Protein AF-A0A7C7P9Z9-F1 (afdb_monomer)

Radius of gyration: 26.17 Å; Cα contacts (8 Å, |Δi|>4): 1141; chains: 1; bounding box: 65×53×72 Å

Sequence (539 aa):
MLKKYDQFSINEQTIKSTLRRKPNDFEREVLKHVYYSRYLNNPIPGINNIINHGGNYLRIDESTQLAVGMESKGSIISTSAVKACTALGIKPRLKYKSKQSKISFGIAQNTTHQNPIITGHEELFFLQDNKVLVSACADIMALESIIVKHINPASLGYGLNSISNNKYGMDIHLSSAAQISILSDKNTHGVLIVADQHLSGKIKGICKKHKQSCLHLGSLKKIQFMSISVRKKTKANLPLSTLNITEPPKISIVPAVPKSGKKDKLKSFKELKNYSSHVLKLCKIVKKQKWDVYKPQKDAVGSFSLIPGENDFAVSTPDNIHLLNKEIKTSNRIVISNAARQLVCKGYKPIGAALILHGGNMQKNDNQWYMREIFMGVVEAAQLMGLELFRPIVTCDNKNHPGLELCVVGKKINESIAINESFVSENDFITMLGSHRGELNSSIYQQKIQKQENNKIPAVDLRMETRLQETVLQGIQTGLIKSAVNVSNGGLTMSLIKSLQNVEKGIGARIHLSRKLRQDEMLFGETQGLVIVSIGERD

Solvent-accessible surface area (backbone atoms only — not comparable to full-atom values): 28790 Å² total; per-residue (Å²): 96,85,90,49,73,90,78,64,84,76,69,59,69,61,52,27,62,75,66,75,43,82,74,52,76,63,38,48,52,52,51,49,28,34,48,50,9,37,43,62,75,47,82,52,88,71,50,73,84,68,45,80,78,28,41,45,54,45,78,76,57,76,35,35,33,42,20,46,10,49,23,48,70,56,31,75,51,63,57,49,27,55,47,35,16,24,54,68,30,42,68,57,47,27,30,41,38,63,99,59,34,32,40,23,35,24,78,42,71,74,46,65,58,75,74,53,74,84,79,29,62,28,32,32,35,41,31,57,66,60,94,45,42,34,62,38,26,35,64,52,66,72,44,72,46,50,48,73,41,71,27,43,34,18,22,40,27,33,50,52,53,62,70,26,64,88,57,30,14,32,45,36,56,37,86,43,77,77,58,59,51,51,24,36,27,69,84,40,31,30,37,39,36,39,30,46,61,86,46,50,65,56,52,53,49,46,25,59,76,52,73,44,60,72,42,73,42,36,30,38,24,62,58,52,33,40,33,35,24,40,73,88,40,77,66,31,79,40,51,47,68,67,79,59,68,70,69,70,82,82,70,81,65,50,80,59,76,75,79,77,66,82,81,70,78,77,79,86,75,81,85,70,97,71,59,66,71,56,52,57,53,47,51,55,54,60,71,66,59,82,52,86,30,56,40,69,53,90,57,46,58,66,53,33,29,50,30,67,98,42,75,53,29,34,38,20,31,47,77,53,64,85,39,48,86,41,50,40,34,64,27,27,27,48,38,53,51,46,12,36,42,53,31,22,39,59,49,16,48,55,52,29,36,45,44,39,40,35,27,12,53,58,73,42,50,49,40,49,31,52,50,48,34,36,51,49,16,35,47,60,41,29,58,68,57,62,33,44,49,35,64,62,46,51,24,43,65,41,92,90,40,69,50,80,48,59,38,28,35,19,39,44,81,53,89,88,63,84,62,33,54,23,56,83,62,87,79,45,44,77,47,69,53,63,66,87,70,31,31,41,48,53,16,56,46,34,44,71,72,70,66,43,91,58,60,55,64,54,70,75,57,62,67,60,33,37,53,49,41,52,51,51,34,51,30,42,75,71,59,47,36,52,16,27,33,51,35,40,67,42,2,47,49,44,30,53,49,54,25,55,69,74,35,62,92,88,70,80,83,89,85,85,87,88,68,104,58,57,69,63,26,59,36,29,12,32,26,48,52,34,31,41,34,30,26,52,82,92,102

Structure (mmCIF, N/CA/C/O backbone):
data_AF-A0A7C7P9Z9-F1
#
_entry.id   AF-A0A7C7P9Z9-F1
#
loop_
_atom_site.group_PDB
_atom_site.id
_atom_site.type_symbol
_atom_site.label_atom_id
_atom_site.label_alt_id
_atom_site.label_comp_id
_atom_site.label_asym_id
_atom_site.label_entity_id
_atom_site.label_seq_id
_atom_site.pdbx_PDB_ins_code
_atom_site.Cartn_x
_atom_site.Cartn_y
_atom_site.Cartn_z
_atom_site.occupancy
_atom_site.B_iso_or_equiv
_atom_site.auth_seq_id
_atom_site.auth_comp_id
_atom_site.auth_asym_id
_atom_site.auth_atom_id
_atom_site.pdbx_PDB_model_num
ATOM 1 N N . MET A 1 1 ? -0.660 18.573 16.227 1.00 63.88 1 MET A N 1
ATOM 2 C CA . MET A 1 1 ? -1.598 17.454 16.433 1.00 63.88 1 MET A CA 1
ATOM 3 C C . MET A 1 1 ? -1.711 17.106 17.907 1.00 63.88 1 MET A C 1
ATOM 5 O O . MET A 1 1 ? -0.687 17.004 18.573 1.00 63.88 1 MET A O 1
ATOM 9 N N . LEU A 1 2 ? -2.936 16.935 18.405 1.00 64.50 2 LEU A N 1
ATOM 10 C CA . LEU A 1 2 ? -3.205 16.540 19.790 1.00 64.50 2 LEU A CA 1
ATOM 11 C C . LEU A 1 2 ? -2.931 15.037 19.979 1.00 64.50 2 LEU A C 1
ATOM 13 O O . LEU A 1 2 ? -3.518 14.215 19.284 1.00 64.50 2 LEU A O 1
ATOM 17 N N . LYS A 1 3 ? -2.040 14.670 20.912 1.00 67.50 3 LYS A N 1
ATOM 18 C CA . LYS A 1 3 ? -1.709 13.260 21.247 1.00 67.50 3 LYS A CA 1
ATOM 19 C C . LYS A 1 3 ? -2.283 12.798 22.588 1.00 67.50 3 LYS A C 1
ATOM 21 O O . LYS A 1 3 ? -2.083 11.644 22.985 1.00 67.50 3 LYS A O 1
ATOM 26 N N . LYS A 1 4 ? -2.952 13.703 23.304 1.00 75.06 4 LYS A N 1
ATOM 27 C CA . LYS A 1 4 ? -3.517 13.471 24.633 1.00 75.06 4 LYS A CA 1
ATOM 28 C C . LYS A 1 4 ? -4.992 13.853 24.638 1.00 75.06 4 LYS A C 1
ATOM 30 O O . LYS A 1 4 ? -5.354 14.873 24.056 1.00 75.06 4 LYS A O 1
ATOM 35 N N . TYR A 1 5 ? -5.796 13.027 25.299 1.00 80.06 5 TYR A N 1
ATOM 36 C CA . TYR A 1 5 ? -7.236 13.218 25.451 1.00 80.06 5 TYR A CA 1
ATOM 37 C C . TYR A 1 5 ? -7.565 14.551 26.137 1.00 80.06 5 TYR A C 1
ATOM 39 O O . TYR A 1 5 ? -8.436 15.284 25.681 1.00 80.06 5 TYR A O 1
ATOM 47 N N . ASP A 1 6 ? -6.795 14.922 27.161 1.00 81.50 6 ASP A N 1
ATOM 48 C CA . ASP A 1 6 ? -7.057 16.117 27.981 1.00 81.50 6 ASP A CA 1
ATOM 49 C C . ASP A 1 6 ? -6.882 17.437 27.226 1.00 81.50 6 ASP A C 1
ATOM 51 O O . ASP A 1 6 ? -7.407 18.465 27.633 1.00 81.50 6 ASP A O 1
ATOM 55 N N . GLN A 1 7 ? -6.163 17.411 26.103 1.00 78.44 7 GLN A N 1
ATOM 56 C CA . GLN A 1 7 ? -5.968 18.583 25.252 1.00 78.44 7 GLN A CA 1
ATOM 57 C C . GLN A 1 7 ? -7.085 18.744 24.207 1.00 78.44 7 GLN A C 1
ATOM 59 O O . GLN A 1 7 ? -7.080 19.717 23.457 1.00 78.44 7 GLN A O 1
ATOM 64 N N . PHE A 1 8 ? -7.995 17.771 24.095 1.00 79.25 8 PHE A N 1
ATOM 65 C CA . PHE A 1 8 ? -9.058 17.755 23.097 1.00 79.25 8 PHE A CA 1
ATOM 66 C C . PHE A 1 8 ? -10.330 18.406 23.646 1.00 79.25 8 PHE A C 1
ATOM 68 O O . PHE A 1 8 ? -10.830 18.022 24.702 1.00 79.25 8 PHE A O 1
ATOM 75 N N . SER A 1 9 ? -10.875 19.370 22.908 1.00 80.19 9 SER A N 1
ATOM 76 C CA . SER A 1 9 ? -12.141 20.036 23.215 1.00 80.19 9 SER A CA 1
ATOM 77 C C . SER A 1 9 ? -13.124 19.889 22.054 1.00 80.19 9 SER A C 1
ATOM 79 O O . SER A 1 9 ? -12.735 19.671 20.904 1.00 80.19 9 SER A O 1
ATOM 81 N N . ILE A 1 10 ? -14.417 19.972 22.364 1.00 78.56 10 ILE A N 1
ATOM 82 C CA . ILE A 1 10 ? -15.510 19.808 21.401 1.00 78.56 10 ILE A CA 1
ATOM 83 C C . ILE A 1 10 ? -16.259 21.130 21.214 1.00 78.56 10 ILE A C 1
ATOM 85 O O . ILE A 1 10 ? -16.323 21.952 22.127 1.00 78.56 10 ILE A O 1
ATOM 89 N N . ASN A 1 11 ? -16.829 21.351 20.025 1.00 80.06 11 ASN A N 1
ATOM 90 C CA . ASN A 1 11 ? -17.640 22.538 19.757 1.00 80.06 11 ASN A CA 1
ATOM 91 C C . ASN A 1 11 ? -19.028 22.388 20.401 1.00 80.06 11 ASN A C 1
ATOM 93 O O . ASN A 1 11 ? -19.962 21.834 19.817 1.00 80.06 11 ASN A O 1
ATOM 97 N N . GLU A 1 12 ? -19.148 22.910 21.617 1.00 80.25 12 GLU A N 1
ATOM 98 C CA . GLU A 1 12 ? -20.365 22.871 22.430 1.00 80.25 12 GLU A CA 1
ATOM 99 C C . GLU A 1 12 ? -21.576 23.530 21.759 1.00 80.25 12 GLU A C 1
ATOM 101 O O . GLU A 1 12 ? -22.699 23.043 21.890 1.00 80.25 12 GLU A O 1
ATOM 106 N N . GLN A 1 13 ? -21.370 24.610 20.998 1.00 83.12 13 GLN A N 1
ATOM 107 C CA . GLN A 1 13 ? -22.462 25.293 20.299 1.00 83.12 13 GLN A CA 1
ATOM 108 C C . GLN A 1 13 ? -23.084 24.392 19.227 1.00 83.12 13 GLN A C 1
ATOM 110 O O . GLN A 1 13 ? -24.307 24.310 19.130 1.00 83.12 13 GLN A O 1
ATOM 115 N N . THR A 1 14 ? -22.250 23.667 18.476 1.00 82.69 14 THR A N 1
ATOM 116 C CA . THR A 1 14 ? -22.719 22.775 17.402 1.00 82.69 14 THR A CA 1
ATOM 117 C C . THR A 1 14 ? -23.374 21.509 17.961 1.00 82.69 14 THR A C 1
ATOM 119 O O . THR A 1 14 ? -24.355 21.000 17.420 1.00 82.69 14 THR A O 1
ATOM 122 N N . ILE A 1 15 ? -22.878 21.008 19.095 1.00 85.12 15 ILE A N 1
ATOM 123 C CA . ILE A 1 15 ? -23.518 19.894 19.807 1.00 85.12 15 ILE A CA 1
ATOM 124 C C . ILE A 1 15 ? -24.891 20.316 20.330 1.00 85.12 15 ILE A C 1
ATOM 126 O O . ILE A 1 15 ? -25.871 19.603 20.118 1.00 85.12 15 ILE A O 1
ATOM 130 N N . LYS A 1 16 ? -24.987 21.495 20.957 1.00 87.50 16 LYS A N 1
ATOM 131 C CA . LYS A 1 16 ? -26.253 22.031 21.469 1.00 87.50 16 LYS A CA 1
ATOM 132 C C . LYS A 1 16 ? -27.269 22.265 20.350 1.00 87.50 16 LYS A C 1
ATOM 134 O O . LYS A 1 16 ? -28.442 21.949 20.543 1.00 87.50 16 LYS A O 1
ATOM 139 N N . SER A 1 17 ? -26.846 22.794 19.199 1.00 86.31 17 SER A N 1
ATOM 140 C CA . SER A 1 17 ? -27.745 23.002 18.057 1.00 86.31 17 SER A CA 1
ATOM 141 C C . SER A 1 17 ? -28.267 21.676 17.497 1.00 86.31 17 SER A C 1
ATOM 143 O O . SER A 1 17 ? -29.464 21.556 17.246 1.00 86.31 17 SER A O 1
ATOM 145 N N . THR A 1 18 ? -27.409 20.656 17.396 1.00 86.31 18 THR A N 1
ATOM 146 C CA . THR A 1 18 ? -27.793 19.327 16.891 1.00 86.31 18 THR A CA 1
ATOM 147 C C . THR A 1 18 ? -28.711 18.583 17.863 1.00 86.31 18 THR A C 1
ATOM 149 O O . THR A 1 18 ? -29.700 17.988 17.446 1.00 86.31 18 THR A O 1
ATOM 152 N N . LEU A 1 19 ? -28.421 18.635 19.168 1.00 89.25 19 LEU A N 1
ATOM 153 C CA . LEU A 1 19 ? -29.241 17.996 20.204 1.00 89.25 19 LEU A CA 1
ATOM 154 C C . LEU A 1 19 ? -30.533 18.760 20.519 1.00 89.25 19 LEU A C 1
ATOM 156 O O . LEU A 1 19 ? -31.424 18.196 21.149 1.00 89.25 19 LEU A O 1
ATOM 160 N N . ARG A 1 20 ? -30.616 20.050 20.161 1.00 91.00 20 ARG A N 1
ATOM 161 C CA . ARG A 1 20 ? -31.657 21.000 20.605 1.00 91.00 20 ARG A CA 1
ATOM 162 C C . ARG A 1 20 ? -31.782 21.133 22.132 1.00 91.00 20 ARG A C 1
ATOM 164 O O . ARG A 1 20 ? -32.760 21.667 22.641 1.00 91.00 20 ARG A O 1
ATOM 171 N N . ARG A 1 21 ? -30.771 20.680 22.877 1.00 93.19 21 ARG A N 1
ATOM 172 C CA . ARG A 1 21 ? -30.651 20.783 24.337 1.00 93.19 21 ARG A CA 1
ATOM 173 C C . ARG A 1 21 ? -29.182 20.781 24.742 1.00 93.19 21 ARG A C 1
ATOM 175 O O . ARG A 1 21 ? -28.306 20.464 23.939 1.00 93.19 21 ARG A O 1
ATOM 182 N N . LYS A 1 22 ? -28.900 21.110 26.003 1.00 90.19 22 LYS A N 1
ATOM 183 C CA . LYS A 1 22 ? -27.555 20.911 26.557 1.00 90.19 22 LYS A CA 1
ATOM 184 C C . LYS A 1 22 ? -27.317 19.402 26.774 1.00 90.19 22 LYS A C 1
ATOM 186 O O . LYS A 1 22 ? -28.207 18.742 27.321 1.00 90.19 22 LYS A O 1
ATOM 191 N N . PRO A 1 23 ? -26.162 18.849 26.357 1.00 92.06 23 PRO A N 1
ATOM 192 C CA . PRO A 1 23 ? -25.775 17.498 26.748 1.00 92.06 23 PRO A CA 1
ATOM 193 C C . PRO A 1 23 ? -25.497 17.455 28.255 1.00 92.06 23 PRO A C 1
ATOM 195 O O . PRO A 1 23 ? -24.985 18.432 28.822 1.00 92.06 23 PRO A O 1
ATOM 198 N N . ASN A 1 24 ? -25.842 16.334 28.887 1.00 93.81 24 ASN A N 1
ATOM 199 C CA . ASN A 1 24 ? -25.468 16.068 30.276 1.00 93.81 24 ASN A CA 1
ATOM 200 C C . ASN A 1 24 ? -23.965 15.734 30.384 1.00 93.81 24 ASN A C 1
ATOM 202 O O . ASN A 1 24 ? -23.303 15.509 29.370 1.00 93.81 24 ASN A O 1
ATOM 206 N N . ASP A 1 25 ? -23.418 15.701 31.598 1.00 93.81 25 ASP A N 1
ATOM 207 C CA . ASP A 1 25 ? -21.971 15.519 31.801 1.00 93.81 25 ASP A CA 1
ATOM 208 C C . ASP A 1 25 ? -21.451 14.195 31.230 1.00 93.81 25 ASP A C 1
ATOM 210 O O . ASP A 1 25 ? -20.382 14.146 30.626 1.00 93.81 25 ASP A O 1
ATOM 214 N N . PHE A 1 26 ? -22.238 13.122 31.340 1.00 95.19 26 PHE A N 1
ATOM 215 C CA . PHE A 1 26 ? -21.858 11.829 30.784 1.00 95.19 26 PHE A CA 1
ATOM 216 C C . PHE A 1 26 ? -21.898 11.834 29.250 1.00 95.19 26 PHE A C 1
ATOM 218 O O . PHE A 1 26 ? -20.978 11.338 28.612 1.00 95.19 26 PHE A O 1
ATOM 225 N N . GLU A 1 27 ? -22.915 12.444 28.639 1.00 94.56 27 GLU A N 1
ATOM 226 C CA . GLU A 1 27 ? -23.000 12.624 27.184 1.00 94.56 27 GLU A CA 1
ATOM 227 C C . GLU A 1 27 ? -21.825 13.438 26.630 1.00 94.56 27 GLU A C 1
ATOM 229 O O . GLU A 1 27 ? -21.319 13.115 25.555 1.00 94.56 27 GLU A O 1
ATOM 234 N N . ARG A 1 28 ? -21.354 14.456 27.364 1.00 91.69 28 ARG A N 1
ATOM 235 C CA . ARG A 1 28 ? -20.146 15.217 26.997 1.00 91.69 28 ARG A CA 1
ATOM 236 C C . ARG A 1 28 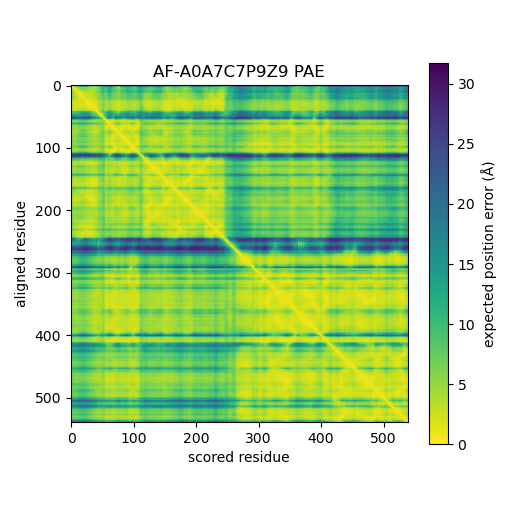? -18.915 14.320 26.954 1.00 91.69 28 ARG A C 1
ATOM 238 O O . ARG A 1 28 ? -18.184 14.359 25.967 1.00 91.69 28 ARG A O 1
ATOM 245 N N . GLU A 1 29 ? -18.714 13.487 27.973 1.00 92.88 29 GLU A N 1
ATOM 246 C CA . GLU A 1 29 ? -17.591 12.543 28.006 1.00 92.88 29 GLU A CA 1
ATOM 247 C C . GLU A 1 29 ? -17.676 11.504 26.880 1.00 92.88 29 GLU A C 1
ATOM 249 O O . GLU A 1 29 ? -16.679 11.240 26.208 1.00 92.88 29 GLU A O 1
ATOM 254 N N . VAL A 1 30 ? -18.870 10.974 26.588 1.00 93.69 30 VAL A N 1
ATOM 255 C CA . VAL A 1 30 ? -19.088 10.067 25.446 1.00 93.69 30 VAL A CA 1
ATOM 256 C C . VAL A 1 30 ? -18.666 10.733 24.135 1.00 93.69 30 VAL A C 1
ATOM 258 O O . VAL A 1 30 ? -17.855 10.180 23.389 1.00 93.69 30 VAL A O 1
ATOM 261 N N . LEU A 1 31 ? -19.180 11.937 23.861 1.00 91.38 31 LEU A N 1
ATOM 262 C CA . LEU A 1 31 ? -18.872 12.681 22.638 1.00 91.38 31 LEU A CA 1
ATOM 263 C C . LEU A 1 31 ? -17.378 13.001 22.534 1.00 91.38 31 LEU A C 1
ATOM 265 O O . LEU A 1 31 ? -16.784 12.828 21.468 1.00 91.38 31 LEU A O 1
ATOM 269 N N . LYS A 1 32 ? -16.746 13.408 23.638 1.00 90.69 32 LYS A N 1
ATOM 270 C CA . LYS A 1 32 ? -15.314 13.713 23.686 1.00 90.69 32 LYS A CA 1
ATOM 271 C C . LYS A 1 32 ? -14.463 12.476 23.378 1.00 90.69 32 LYS A C 1
ATOM 273 O O . LYS A 1 32 ? -13.560 12.573 22.545 1.00 90.69 32 LYS A O 1
ATOM 278 N N . HIS A 1 33 ? -14.774 11.308 23.947 1.00 92.94 33 HIS A N 1
ATOM 279 C CA . HIS A 1 33 ? -14.081 10.050 23.635 1.00 92.94 33 HIS A CA 1
ATOM 280 C C . HIS A 1 33 ? -14.264 9.610 22.176 1.00 92.94 33 HIS A C 1
ATOM 282 O O . HIS A 1 33 ? -13.280 9.271 21.509 1.00 92.94 33 HIS A O 1
ATOM 288 N N . VAL A 1 34 ? -15.491 9.658 21.647 1.00 89.75 34 VAL A N 1
ATOM 289 C CA . VAL A 1 34 ? -15.769 9.306 20.242 1.00 89.75 34 VAL A CA 1
ATOM 290 C C . VAL A 1 34 ? -15.016 10.237 19.291 1.00 89.75 34 VAL A C 1
ATOM 292 O O . VAL A 1 34 ? -14.344 9.776 18.364 1.00 89.75 34 VAL A O 1
ATOM 295 N N . TYR A 1 35 ? -15.064 11.547 19.531 1.00 86.12 35 TYR A N 1
ATOM 296 C CA . TYR A 1 35 ? -14.401 12.526 18.674 1.00 86.12 35 TYR A CA 1
ATOM 297 C C . TYR A 1 35 ? -12.886 12.456 18.764 1.00 86.12 35 TYR A C 1
ATOM 299 O O . TYR A 1 35 ? -12.222 12.554 17.735 1.00 86.12 35 TYR A O 1
ATOM 307 N N . TYR A 1 36 ? -12.329 12.255 19.957 1.00 87.50 36 TYR A N 1
ATOM 308 C CA . TYR A 1 36 ? -10.892 12.087 20.119 1.00 87.50 36 TYR A CA 1
ATOM 309 C C . TYR A 1 36 ? -10.397 10.839 19.375 1.00 87.50 36 TYR A C 1
ATOM 311 O O . TYR A 1 36 ? -9.428 10.913 18.614 1.00 87.50 36 TYR A O 1
ATOM 319 N N . SER A 1 37 ? -11.119 9.719 19.504 1.00 89.12 37 SER A N 1
ATOM 320 C CA . SER A 1 37 ? -10.852 8.493 18.747 1.00 89.12 37 SER A CA 1
ATOM 321 C C . SER A 1 37 ? -10.881 8.742 17.233 1.00 89.12 37 SER A C 1
ATOM 323 O O . SER A 1 37 ? -9.961 8.349 16.511 1.00 89.12 37 SER A O 1
ATOM 325 N N . ARG A 1 38 ? -11.893 9.468 16.739 1.00 83.44 38 ARG A N 1
ATOM 326 C CA . ARG A 1 38 ? -12.021 9.840 15.321 1.00 83.44 38 ARG A CA 1
ATOM 327 C C . ARG A 1 38 ? -10.913 10.788 14.855 1.00 83.44 38 ARG A C 1
ATOM 329 O O . ARG A 1 38 ? -10.391 10.593 13.762 1.00 83.44 38 ARG A O 1
ATOM 336 N N . TYR A 1 39 ? -10.533 11.773 15.667 1.00 80.94 39 TYR A N 1
ATOM 337 C CA . TYR A 1 39 ? -9.478 12.744 15.366 1.00 80.94 39 TYR A CA 1
ATOM 338 C C . TYR A 1 39 ? -8.120 12.064 15.178 1.00 80.94 39 TYR A C 1
ATOM 340 O O . TYR A 1 39 ? -7.451 12.295 14.173 1.00 80.94 39 TYR A O 1
ATOM 348 N N . LEU A 1 40 ? -7.735 11.167 16.094 1.00 81.88 40 LEU A N 1
ATOM 349 C CA . LEU A 1 40 ? -6.495 10.395 15.959 1.00 81.88 40 LEU A CA 1
ATOM 350 C C . LEU A 1 40 ? -6.491 9.542 14.683 1.00 81.88 40 LEU A C 1
ATOM 352 O O . LEU A 1 40 ? -5.454 9.377 14.042 1.00 81.88 40 LEU A O 1
ATOM 356 N N . ASN A 1 41 ? -7.661 9.018 14.307 1.00 80.69 41 ASN A N 1
ATOM 357 C CA . ASN A 1 41 ? -7.866 8.207 13.110 1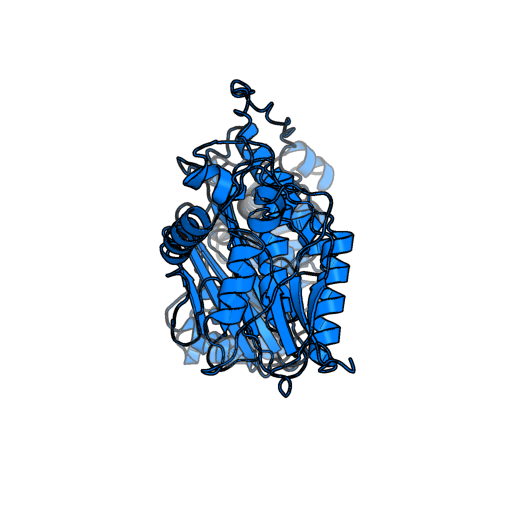.00 80.69 41 ASN A CA 1
ATOM 358 C C . ASN A 1 41 ? -8.084 9.035 11.831 1.00 80.69 41 ASN A C 1
ATOM 360 O O . ASN A 1 41 ? -8.257 8.431 10.770 1.00 80.69 41 ASN A O 1
ATOM 364 N N . ASN A 1 42 ? -8.086 10.370 11.914 1.00 74.50 42 ASN A N 1
ATOM 365 C CA . ASN A 1 42 ? -8.214 11.293 10.785 1.00 74.50 42 ASN A CA 1
ATOM 366 C C . ASN A 1 42 ? -7.247 12.483 10.920 1.00 74.50 42 ASN A C 1
ATOM 368 O O . ASN A 1 42 ? -7.670 13.630 11.100 1.00 74.50 42 ASN A O 1
ATOM 372 N N . PRO A 1 43 ? -5.934 12.227 10.873 1.00 64.12 43 PRO A N 1
ATOM 373 C CA . PRO A 1 43 ? -4.954 13.232 11.243 1.00 64.12 43 PRO A CA 1
ATOM 374 C C . PRO A 1 43 ? -4.800 14.387 10.243 1.00 64.12 43 PRO A C 1
ATOM 376 O O . PRO A 1 43 ? -4.226 15.421 10.584 1.00 64.12 43 PRO A O 1
ATOM 379 N N . ILE A 1 44 ? -5.298 14.231 9.016 1.00 65.31 44 ILE A N 1
ATOM 380 C CA . ILE A 1 44 ? -5.228 15.250 7.969 1.00 65.31 44 ILE A CA 1
ATOM 381 C C . ILE A 1 44 ? -6.658 15.484 7.459 1.00 65.31 44 ILE A C 1
ATOM 383 O O . ILE A 1 44 ? -7.245 14.578 6.861 1.00 65.31 44 ILE A O 1
ATOM 387 N N . PRO A 1 45 ? -7.243 16.671 7.697 1.00 57.44 45 PRO A N 1
ATOM 388 C CA . PRO A 1 45 ? -8.596 16.991 7.252 1.00 57.44 45 PRO A CA 1
ATOM 389 C C . PRO A 1 45 ? -8.782 16.765 5.744 1.00 57.44 45 PRO A C 1
ATOM 391 O O . PRO A 1 45 ? -7.916 17.111 4.943 1.00 57.44 45 PRO A O 1
ATOM 394 N N . GLY A 1 46 ? -9.917 16.180 5.356 1.00 59.72 46 GLY A N 1
ATOM 395 C CA . GLY A 1 46 ? -10.257 15.896 3.956 1.00 59.72 46 GLY A CA 1
ATOM 396 C C . GLY A 1 46 ? -9.728 14.567 3.403 1.00 59.72 46 GLY A C 1
ATOM 397 O O . GLY A 1 46 ? -10.280 14.091 2.418 1.00 59.72 46 GLY A O 1
ATOM 398 N N . ILE A 1 47 ? -8.751 13.912 4.049 1.00 64.00 47 ILE A N 1
ATOM 399 C CA . ILE A 1 47 ? -8.243 12.599 3.602 1.00 64.00 47 ILE A CA 1
ATOM 400 C C . ILE A 1 47 ? -9.338 11.524 3.632 1.00 64.00 47 ILE A C 1
ATOM 402 O O . ILE A 1 47 ? -9.497 10.767 2.677 1.00 64.00 47 ILE A O 1
ATOM 406 N N . ASN A 1 48 ? -10.134 11.472 4.701 1.00 59.56 48 ASN A N 1
ATOM 407 C CA . ASN A 1 48 ? -11.157 10.434 4.858 1.00 59.56 48 ASN A CA 1
ATOM 408 C C . ASN A 1 48 ? -12.322 10.528 3.860 1.00 59.56 48 ASN A C 1
ATOM 410 O O . ASN A 1 48 ? -13.000 9.528 3.671 1.00 59.56 48 ASN A O 1
ATOM 414 N N . ASN A 1 49 ? -12.553 11.682 3.223 1.00 57.53 49 ASN A N 1
ATOM 415 C CA . ASN A 1 49 ? -13.585 11.810 2.181 1.00 57.53 49 ASN A CA 1
ATOM 416 C C . ASN A 1 49 ? -13.124 11.217 0.839 1.00 57.53 49 ASN A C 1
ATOM 418 O O . ASN A 1 49 ? -13.903 11.139 -0.102 1.00 57.53 49 ASN A O 1
ATOM 422 N N . ILE A 1 50 ? -11.840 10.873 0.743 1.00 56.41 50 ILE A N 1
ATOM 423 C CA . ILE A 1 50 ? -11.147 10.523 -0.496 1.00 56.41 50 ILE A CA 1
ATOM 424 C C . ILE A 1 50 ? -10.680 9.062 -0.458 1.00 56.41 50 ILE A C 1
ATOM 426 O O . ILE A 1 50 ? -10.594 8.405 -1.493 1.00 56.41 50 ILE A O 1
ATOM 430 N N . ILE A 1 51 ? -10.419 8.526 0.738 1.00 59.44 51 ILE A N 1
ATOM 431 C CA . ILE A 1 51 ? -10.204 7.094 0.944 1.00 59.44 51 ILE A CA 1
ATOM 432 C C . ILE A 1 51 ? -11.575 6.424 0.996 1.00 59.44 51 ILE A C 1
ATOM 434 O O . ILE A 1 51 ? -12.307 6.607 1.968 1.00 59.44 51 ILE A O 1
ATOM 438 N N . ASN A 1 52 ? -11.898 5.623 -0.019 1.00 46.38 52 ASN A N 1
ATOM 439 C CA . ASN A 1 52 ? -13.062 4.733 -0.040 1.00 46.38 52 ASN A CA 1
ATOM 440 C C . ASN A 1 52 ? -12.935 3.668 1.054 1.00 46.38 52 ASN A C 1
ATOM 442 O O . ASN A 1 52 ? -12.574 2.543 0.757 1.00 46.38 52 ASN A O 1
ATOM 446 N N . HIS A 1 53 ? -13.151 4.030 2.322 1.00 51.41 53 HIS A N 1
ATOM 447 C CA . HIS A 1 53 ? -13.280 3.148 3.492 1.00 51.41 53 HIS A CA 1
ATOM 448 C C . HIS A 1 53 ? -12.258 1.998 3.637 1.00 51.41 53 HIS A C 1
ATOM 450 O O . HIS A 1 53 ? -12.463 1.128 4.485 1.00 51.41 53 HIS A O 1
ATOM 456 N N . GLY A 1 54 ? -11.159 2.019 2.874 1.00 51.34 54 GLY A N 1
ATOM 457 C CA . GLY A 1 54 ? -10.255 0.902 2.670 1.00 51.34 54 GLY A CA 1
ATOM 458 C C . GLY A 1 54 ? -9.688 0.495 4.005 1.00 51.34 54 GLY A C 1
ATOM 459 O O . GLY A 1 54 ? -8.935 1.243 4.636 1.00 51.34 54 GLY A O 1
ATOM 460 N N . GLY A 1 55 ? -10.138 -0.657 4.488 1.00 69.19 55 GLY A N 1
ATOM 461 C CA . GLY A 1 55 ? -9.646 -1.218 5.725 1.00 69.19 55 GLY A CA 1
ATOM 462 C C . GLY A 1 55 ? -8.182 -1.609 5.572 1.00 69.19 55 GLY A C 1
ATOM 463 O O . GLY A 1 55 ? -7.463 -1.198 4.667 1.00 69.19 55 GLY A O 1
ATOM 464 N N . ASN A 1 56 ? -7.745 -2.491 6.450 1.00 82.69 56 ASN A N 1
ATOM 465 C CA . ASN A 1 56 ? -6.494 -3.206 6.239 1.00 82.69 56 ASN A CA 1
ATOM 466 C C . ASN A 1 56 ? -6.723 -4.470 5.388 1.00 82.69 56 ASN A C 1
ATOM 468 O O . ASN A 1 56 ? -5.929 -5.404 5.466 1.00 82.69 56 ASN A O 1
ATOM 472 N N . TYR A 1 57 ? -7.832 -4.514 4.640 1.00 87.50 57 TYR A N 1
ATOM 473 C CA . TYR A 1 57 ? -8.331 -5.676 3.911 1.00 87.50 57 TYR A CA 1
ATOM 474 C C . TYR A 1 57 ? -8.831 -5.252 2.537 1.00 87.50 57 TYR A C 1
ATOM 476 O O . TYR A 1 57 ? -9.471 -4.208 2.423 1.00 87.50 57 TYR A O 1
ATOM 484 N N . LEU A 1 58 ? -8.560 -6.084 1.540 1.00 88.44 58 LEU A N 1
ATOM 485 C CA . LEU A 1 58 ? -9.057 -5.966 0.178 1.00 88.44 58 LEU A CA 1
ATOM 486 C C . LEU A 1 58 ? -9.659 -7.314 -0.216 1.00 88.44 58 LEU A C 1
ATOM 488 O O . LEU A 1 58 ? -8.976 -8.339 -0.154 1.00 88.44 58 LEU A O 1
ATOM 492 N N . ARG A 1 59 ? -10.932 -7.318 -0.610 1.00 86.31 59 ARG A N 1
ATOM 493 C CA . ARG A 1 59 ? -11.577 -8.519 -1.141 1.00 86.31 59 ARG A CA 1
ATOM 494 C C . ARG A 1 59 ? -11.173 -8.681 -2.598 1.00 86.31 59 ARG A C 1
ATOM 496 O O . ARG A 1 59 ? -11.327 -7.758 -3.388 1.00 86.31 59 ARG A O 1
ATOM 503 N N . ILE A 1 60 ? -10.635 -9.847 -2.924 1.00 88.12 60 ILE A N 1
ATOM 504 C CA . ILE A 1 60 ? -10.136 -10.148 -4.263 1.00 88.12 60 ILE A CA 1
ATOM 505 C C . ILE A 1 60 ? -11.222 -10.835 -5.089 1.00 88.12 60 ILE A C 1
ATOM 507 O O . ILE A 1 60 ? -11.442 -10.480 -6.242 1.00 88.12 60 ILE A O 1
ATOM 511 N N . ASP A 1 61 ? -11.895 -11.809 -4.483 1.00 84.81 61 ASP A N 1
ATOM 512 C CA . ASP A 1 61 ? -12.992 -12.586 -5.058 1.00 84.81 61 ASP A CA 1
ATOM 513 C C . ASP A 1 61 ? -13.882 -13.128 -3.919 1.00 84.81 61 ASP A C 1
ATOM 515 O O . ASP A 1 61 ? -13.905 -12.569 -2.816 1.00 84.81 61 ASP A O 1
ATOM 519 N N . GLU A 1 62 ? -14.699 -14.150 -4.172 1.00 76.56 62 GLU A N 1
ATOM 520 C CA . GLU A 1 62 ? -15.630 -14.686 -3.172 1.00 76.56 62 GLU A CA 1
ATOM 521 C C . GLU A 1 62 ? -14.954 -15.427 -2.020 1.00 76.56 62 GLU A C 1
ATOM 523 O O . GLU A 1 62 ? -15.460 -15.388 -0.898 1.00 76.56 62 GLU A O 1
ATOM 528 N N . SER A 1 63 ? -13.802 -16.042 -2.272 1.00 81.38 63 SER A N 1
ATOM 529 C CA . SER A 1 63 ? -13.093 -16.875 -1.303 1.00 81.38 63 SER A CA 1
ATOM 530 C C . SER A 1 63 ? -11.798 -16.248 -0.796 1.00 81.38 63 SER A C 1
ATOM 532 O O . SER A 1 63 ? -11.247 -16.747 0.185 1.00 81.38 63 SER A O 1
ATOM 534 N N . THR A 1 64 ? -11.307 -15.185 -1.439 1.00 87.56 64 THR A N 1
ATOM 535 C CA . THR A 1 64 ? -9.958 -14.660 -1.207 1.00 87.56 64 THR A CA 1
ATOM 536 C C . THR A 1 64 ? -9.964 -13.222 -0.705 1.00 87.56 64 THR A C 1
ATOM 538 O O . THR A 1 64 ? -10.529 -12.312 -1.323 1.00 87.56 64 THR A O 1
ATOM 541 N N . GLN A 1 65 ? -9.239 -12.990 0.389 1.00 89.81 65 GLN A N 1
ATOM 542 C CA . GLN A 1 65 ? -8.990 -11.659 0.936 1.00 89.81 65 GLN A CA 1
ATOM 543 C C . GLN A 1 65 ? -7.506 -11.405 1.168 1.00 89.81 65 GLN A C 1
ATOM 545 O O . GLN A 1 65 ? -6.788 -12.216 1.754 1.00 89.81 65 GLN A O 1
ATOM 550 N N . LEU A 1 66 ? -7.061 -10.221 0.765 1.00 92.62 66 LEU A N 1
ATOM 551 C CA . LEU A 1 66 ? -5.735 -9.699 1.049 1.00 92.62 66 LEU A CA 1
ATOM 552 C C . LEU A 1 66 ? -5.782 -8.862 2.328 1.00 92.62 66 LEU A C 1
ATOM 554 O O . LEU A 1 66 ? -6.507 -7.874 2.400 1.00 92.62 66 LEU A O 1
ATOM 558 N N . ALA A 1 67 ? -4.959 -9.211 3.312 1.00 92.94 67 ALA A N 1
ATOM 559 C CA . ALA A 1 67 ? -4.708 -8.406 4.499 1.00 92.94 67 ALA A CA 1
ATOM 560 C C . ALA A 1 67 ? -3.372 -7.672 4.390 1.00 92.94 67 ALA A C 1
ATOM 562 O O . ALA A 1 67 ? -2.330 -8.292 4.158 1.00 92.94 67 ALA A O 1
ATOM 563 N N . VAL A 1 68 ? -3.394 -6.365 4.657 1.00 94.38 68 VAL A N 1
ATOM 564 C CA . VAL A 1 68 ? -2.202 -5.519 4.710 1.00 94.38 68 VAL A CA 1
ATOM 565 C C . VAL A 1 68 ? -2.105 -4.823 6.055 1.00 94.38 68 VAL A C 1
ATOM 567 O O . VAL A 1 68 ? -2.895 -3.944 6.386 1.00 94.38 68 VAL A O 1
ATOM 570 N N . GLY A 1 69 ? -1.113 -5.208 6.852 1.00 93.81 69 GLY A N 1
ATOM 571 C CA . GLY A 1 69 ? -0.836 -4.557 8.126 1.00 93.81 69 GLY A CA 1
ATOM 572 C C . GLY A 1 69 ? 0.391 -3.664 8.036 1.00 93.81 69 GLY A C 1
ATOM 573 O O . GLY A 1 69 ? 1.404 -4.033 7.446 1.00 93.81 69 GLY A O 1
ATOM 574 N N . MET A 1 70 ? 0.330 -2.498 8.672 1.00 93.75 70 MET A N 1
ATOM 575 C CA . MET A 1 70 ? 1.415 -1.521 8.671 1.00 93.75 70 MET A CA 1
ATOM 576 C C . MET A 1 70 ? 1.825 -1.155 10.103 1.00 93.75 70 MET A C 1
ATOM 578 O O . MET A 1 70 ? 1.027 -1.223 11.036 1.00 93.75 70 MET A O 1
ATOM 582 N N . GLU A 1 71 ? 3.093 -0.799 10.281 1.00 94.50 71 GLU A N 1
ATOM 583 C CA . GLU A 1 71 ? 3.687 -0.369 11.549 1.00 94.50 71 GLU A CA 1
ATOM 584 C C . GLU A 1 71 ? 4.768 0.659 11.259 1.00 94.50 71 GLU A C 1
ATOM 586 O O . GLU A 1 71 ? 5.598 0.456 10.374 1.00 94.50 71 GLU A O 1
ATOM 591 N N . SER A 1 72 ? 4.813 1.734 12.040 1.00 93.00 72 SER A N 1
ATOM 592 C CA . SER A 1 72 ? 5.921 2.679 11.969 1.00 93.00 72 SER A CA 1
ATOM 593 C C . SER A 1 72 ? 6.222 3.316 13.315 1.00 93.00 72 SER A C 1
ATOM 595 O O . SER A 1 72 ? 5.316 3.664 14.080 1.00 93.00 72 SER A O 1
ATOM 597 N N . LYS A 1 73 ? 7.509 3.542 13.587 1.00 90.06 73 LYS A N 1
ATOM 598 C CA . LYS A 1 73 ? 7.937 4.384 14.709 1.00 90.06 73 LYS A CA 1
ATOM 599 C C . LYS A 1 73 ? 7.403 5.807 14.515 1.00 90.06 73 LYS A C 1
ATOM 601 O O . LYS A 1 73 ? 7.343 6.297 13.391 1.00 90.06 73 LYS A O 1
ATOM 606 N N . GLY A 1 74 ? 6.988 6.449 15.607 1.00 87.75 74 GLY A N 1
ATOM 607 C CA . GLY A 1 74 ? 6.456 7.818 15.574 1.00 87.75 74 GLY A CA 1
ATOM 608 C C . GLY A 1 74 ? 5.035 7.953 15.011 1.00 87.75 74 GLY A C 1
ATOM 609 O O . GLY A 1 74 ? 4.600 9.076 14.755 1.00 87.75 74 GLY A O 1
ATOM 610 N N . SER A 1 75 ? 4.310 6.845 14.810 1.00 88.94 75 SER A N 1
ATOM 611 C CA . SER A 1 75 ? 2.906 6.872 14.374 1.00 88.94 75 SER A CA 1
ATOM 612 C C . SER A 1 75 ? 2.014 7.595 15.385 1.00 88.94 75 SER A C 1
ATOM 614 O O . SER A 1 75 ? 2.181 7.432 16.594 1.00 88.94 75 SER A O 1
ATOM 616 N N . ILE A 1 76 ? 1.044 8.369 14.892 1.00 86.38 76 ILE A N 1
ATOM 617 C CA . ILE A 1 76 ? 0.050 9.062 15.735 1.00 86.38 76 ILE A CA 1
ATOM 618 C C . ILE A 1 76 ? -0.786 8.053 16.524 1.00 86.38 76 ILE A C 1
ATOM 620 O O . ILE A 1 76 ? -1.013 8.228 17.721 1.00 86.38 76 ILE A O 1
ATOM 624 N N . ILE A 1 77 ? -1.186 6.975 15.850 1.00 86.25 77 ILE A N 1
ATOM 625 C CA . ILE A 1 77 ? -1.769 5.784 16.456 1.00 86.25 77 ILE A CA 1
ATOM 626 C C . ILE A 1 77 ? -0.734 4.671 16.360 1.00 86.25 77 ILE A C 1
ATOM 628 O O . ILE A 1 77 ? -0.239 4.370 15.273 1.00 86.25 77 ILE A O 1
ATOM 632 N N . SER A 1 78 ? -0.414 4.053 17.496 1.00 87.81 78 SER A N 1
ATOM 633 C CA . SER A 1 78 ? 0.430 2.861 17.499 1.00 87.81 78 SER A CA 1
ATOM 634 C C . SER A 1 78 ? -0.290 1.735 16.759 1.00 87.81 78 SER A C 1
ATOM 636 O O . SER A 1 78 ? -1.457 1.463 17.010 1.00 87.81 78 SER A O 1
ATOM 638 N N . THR A 1 79 ? 0.390 1.110 15.814 1.00 87.62 79 THR A N 1
ATOM 639 C CA . THR A 1 79 ? -0.141 0.069 14.929 1.00 87.62 79 THR A CA 1
ATOM 640 C C . THR A 1 79 ? 0.889 -1.044 14.836 1.00 87.62 79 THR A C 1
ATOM 642 O O . THR A 1 79 ? 2.061 -0.850 15.161 1.00 87.62 79 THR A O 1
ATOM 645 N N . SER A 1 80 ? 0.462 -2.228 14.411 1.00 90.56 80 SER A N 1
ATOM 646 C CA . SER A 1 80 ? 1.362 -3.360 14.229 1.00 90.56 80 SER A CA 1
ATOM 647 C C . SER A 1 80 ? 1.125 -4.002 12.876 1.00 90.56 80 SER A C 1
ATOM 649 O O . SER A 1 80 ? -0.014 -4.263 12.483 1.00 90.56 80 SER A O 1
ATOM 651 N N . ALA A 1 81 ? 2.227 -4.330 12.201 1.00 91.31 81 ALA A N 1
ATOM 652 C CA . ALA A 1 81 ? 2.177 -4.855 10.850 1.00 91.31 81 ALA A CA 1
ATOM 653 C C . ALA A 1 81 ? 1.492 -6.223 10.794 1.00 91.31 81 ALA A C 1
ATOM 655 O O . ALA A 1 81 ? 1.017 -6.613 9.743 1.00 91.31 81 ALA A O 1
ATOM 656 N N . VAL A 1 82 ? 1.400 -6.951 11.909 1.00 91.44 82 VAL A N 1
ATOM 657 C CA . VAL A 1 82 ? 0.859 -8.319 11.952 1.00 91.44 82 VAL A CA 1
ATOM 658 C C . VAL A 1 82 ? -0.661 -8.344 12.139 1.00 91.44 82 VAL A C 1
ATOM 660 O O . VAL A 1 82 ? -1.312 -9.332 11.809 1.00 91.44 82 VAL A O 1
ATOM 663 N N . LYS A 1 83 ? -1.247 -7.267 12.668 1.00 88.38 83 LYS A N 1
ATOM 664 C CA . LYS A 1 83 ? -2.596 -7.317 13.241 1.00 88.38 83 LYS A CA 1
ATOM 665 C C . LYS A 1 83 ? -3.726 -7.460 12.234 1.00 88.38 83 LYS A C 1
ATOM 667 O O . LYS A 1 83 ? -4.733 -8.079 12.560 1.00 88.38 83 LYS A O 1
ATOM 672 N N . ALA A 1 84 ? -3.548 -6.935 11.024 1.00 88.81 84 ALA A N 1
ATOM 673 C CA . ALA A 1 84 ? -4.496 -7.165 9.940 1.00 88.81 84 ALA A CA 1
ATOM 674 C C . ALA A 1 84 ? -4.635 -8.674 9.674 1.00 88.81 84 ALA A C 1
ATOM 676 O O . ALA A 1 84 ? -5.721 -9.231 9.760 1.00 88.81 84 ALA A O 1
ATOM 677 N N . CYS A 1 85 ? -3.513 -9.370 9.490 1.00 91.00 85 CYS A N 1
ATOM 678 C CA . CYS A 1 85 ? -3.502 -10.820 9.317 1.00 91.00 85 CYS A CA 1
ATOM 679 C C . CYS A 1 85 ? -4.109 -11.556 10.525 1.00 91.00 85 CYS A C 1
ATOM 681 O O . CYS A 1 85 ? -4.910 -12.464 10.341 1.00 91.00 85 CYS A O 1
ATOM 683 N N . THR A 1 86 ? -3.799 -11.120 11.755 1.00 89.12 86 THR A N 1
ATOM 684 C CA . THR A 1 86 ? -4.377 -11.691 12.987 1.00 89.12 86 THR A CA 1
ATOM 685 C C . THR A 1 86 ? -5.901 -11.640 13.016 1.00 89.12 86 THR A C 1
ATOM 687 O O . THR A 1 86 ? -6.523 -12.612 13.431 1.00 89.12 86 THR A O 1
ATOM 690 N N . ALA A 1 87 ? -6.506 -10.534 12.586 1.00 87.25 87 ALA A N 1
ATOM 691 C CA . ALA A 1 87 ? -7.959 -10.407 12.549 1.00 87.25 87 ALA A CA 1
ATOM 692 C C . ALA A 1 87 ? -8.607 -11.377 11.547 1.00 87.25 87 ALA A C 1
ATOM 694 O O . ALA A 1 87 ? -9.706 -11.846 11.807 1.00 87.25 87 ALA A O 1
ATOM 695 N N . LEU A 1 88 ? -7.909 -11.732 10.463 1.00 88.12 88 LEU A N 1
ATOM 696 C CA . LEU A 1 88 ? -8.344 -12.780 9.533 1.00 88.12 88 LEU A CA 1
ATOM 697 C C . LEU A 1 88 ? -7.907 -14.196 9.960 1.00 88.12 88 LEU A C 1
ATOM 699 O O . LEU A 1 88 ? -8.023 -15.132 9.179 1.00 88.12 88 LEU A O 1
ATOM 703 N N . GLY A 1 89 ? -7.354 -14.374 11.165 1.00 87.44 89 GLY A N 1
ATOM 704 C CA . GLY A 1 89 ? -6.903 -15.683 11.654 1.00 87.44 89 GLY A CA 1
ATOM 705 C C . GLY A 1 89 ? -5.639 -16.231 10.976 1.00 87.44 89 GLY A C 1
ATOM 706 O O . GLY A 1 89 ? -5.278 -17.384 11.193 1.00 87.44 89 GLY A O 1
ATOM 707 N N . ILE A 1 90 ? -4.926 -15.418 10.191 1.00 91.12 90 ILE A N 1
ATOM 708 C CA . ILE A 1 90 ? -3.730 -15.829 9.442 1.00 91.12 90 ILE A CA 1
ATOM 709 C C . ILE A 1 90 ? -2.455 -15.147 9.958 1.00 91.12 90 ILE A C 1
ATOM 711 O O . ILE A 1 90 ? -2.473 -14.172 10.716 1.00 91.12 90 ILE A O 1
ATOM 715 N N . LYS A 1 91 ? -1.298 -15.649 9.518 1.00 92.06 91 LYS A N 1
ATOM 716 C CA . LYS A 1 91 ? 0.007 -15.004 9.729 1.00 92.06 91 LYS A CA 1
ATOM 717 C C . LYS A 1 91 ? 0.454 -14.293 8.443 1.00 92.06 91 LYS A C 1
ATOM 719 O O . LYS A 1 91 ? 0.193 -14.810 7.359 1.00 92.06 91 LYS A O 1
ATOM 724 N N . PRO A 1 92 ? 1.166 -13.154 8.535 1.00 94.25 92 PRO A N 1
ATOM 725 C CA . PRO A 1 92 ? 1.744 -12.523 7.355 1.00 94.25 92 PRO A CA 1
ATOM 726 C C . PRO A 1 92 ? 2.765 -13.440 6.688 1.00 94.25 92 PRO A C 1
ATOM 728 O O . PRO A 1 92 ? 3.618 -14.006 7.381 1.00 94.25 92 PRO A O 1
ATOM 731 N N . ARG A 1 93 ? 2.712 -13.525 5.360 1.00 95.06 93 ARG A N 1
ATOM 732 C CA . ARG A 1 93 ? 3.627 -14.341 4.551 1.00 95.06 93 ARG A CA 1
ATOM 733 C C . ARG A 1 93 ? 4.787 -13.532 3.980 1.00 95.06 93 ARG A C 1
ATOM 735 O O . ARG A 1 93 ? 5.898 -14.044 3.902 1.00 95.06 93 ARG A O 1
ATOM 742 N N . LEU A 1 94 ? 4.556 -12.255 3.674 1.00 96.06 94 LEU A N 1
ATOM 743 C CA . LEU A 1 94 ? 5.580 -11.328 3.193 1.00 96.06 94 LEU A CA 1
ATOM 744 C C . LEU A 1 94 ? 5.642 -10.086 4.084 1.00 96.06 94 LEU A C 1
ATOM 746 O O . LEU A 1 94 ? 4.616 -9.576 4.535 1.00 96.06 94 LEU A O 1
ATOM 750 N N . LYS A 1 95 ? 6.849 -9.583 4.347 1.00 95.44 95 LYS A N 1
ATOM 751 C CA . LYS A 1 95 ? 7.086 -8.350 5.108 1.00 95.44 95 LYS A CA 1
ATOM 752 C C . LYS A 1 95 ? 8.069 -7.451 4.380 1.00 95.44 95 LYS A C 1
ATOM 754 O O . LYS A 1 95 ? 9.227 -7.818 4.260 1.00 95.44 95 LYS A O 1
ATOM 759 N N . TYR A 1 96 ? 7.631 -6.262 3.996 1.00 94.06 96 TYR A N 1
ATOM 760 C CA . TYR A 1 96 ? 8.495 -5.121 3.718 1.00 94.06 96 TYR A CA 1
ATOM 761 C C . TYR A 1 96 ? 8.976 -4.500 5.043 1.00 94.06 96 TYR A C 1
ATOM 763 O O . TYR A 1 96 ? 8.190 -4.344 5.982 1.00 94.06 96 TYR A O 1
ATOM 771 N N . LYS A 1 97 ? 10.253 -4.133 5.149 1.00 92.44 97 LYS A N 1
ATOM 772 C CA . LYS A 1 97 ? 10.867 -3.535 6.339 1.00 92.44 97 LYS A CA 1
ATOM 773 C C . LYS A 1 97 ? 11.870 -2.454 5.952 1.00 92.44 97 LYS A C 1
ATOM 775 O O . LYS A 1 97 ? 12.960 -2.761 5.483 1.00 92.44 97 LYS A O 1
ATOM 780 N N . SER A 1 98 ? 11.550 -1.208 6.268 1.00 88.75 98 SER A N 1
ATOM 781 C CA . SER A 1 98 ? 12.491 -0.092 6.208 1.00 88.75 98 SER A CA 1
ATOM 782 C C . SER A 1 98 ? 13.212 0.095 7.554 1.00 88.75 98 SER A C 1
ATOM 784 O O . SER A 1 98 ? 13.091 -0.709 8.488 1.00 88.75 98 SER A O 1
ATOM 786 N N . LYS A 1 99 ? 13.987 1.180 7.690 1.00 85.50 99 LYS A N 1
ATOM 787 C CA . LYS A 1 99 ? 14.643 1.540 8.962 1.00 85.50 99 LYS A CA 1
ATOM 788 C C . LYS A 1 99 ? 13.640 1.877 10.073 1.00 85.50 99 LYS A C 1
ATOM 790 O O . LYS A 1 99 ? 13.948 1.683 11.250 1.00 85.50 99 LYS A O 1
ATOM 795 N N . GLN A 1 100 ? 12.472 2.398 9.708 1.00 87.06 100 GLN A N 1
ATOM 796 C CA . GLN A 1 100 ? 11.492 2.962 10.640 1.00 87.06 100 GLN A CA 1
ATOM 797 C C . GLN A 1 100 ? 10.135 2.255 10.601 1.00 87.06 100 GLN A C 1
ATOM 799 O O . GLN A 1 100 ? 9.390 2.352 11.582 1.00 87.06 100 GLN A O 1
ATOM 804 N N . SER A 1 101 ? 9.850 1.505 9.534 1.00 92.38 101 SER A N 1
ATOM 805 C CA . SER A 1 101 ? 8.526 0.947 9.282 1.00 92.38 101 SER A CA 1
ATOM 806 C C . SER A 1 101 ? 8.553 -0.501 8.810 1.00 92.38 101 SER A C 1
ATOM 808 O O . SER A 1 101 ? 9.579 -1.044 8.390 1.00 92.38 101 SER A O 1
ATOM 810 N N . LYS A 1 102 ? 7.392 -1.144 8.908 1.00 95.06 102 LYS A N 1
ATOM 811 C CA . LYS A 1 102 ? 7.114 -2.473 8.374 1.00 95.06 102 LYS A CA 1
ATOM 812 C C . LYS A 1 102 ? 5.746 -2.459 7.703 1.00 95.06 102 LYS A C 1
ATOM 814 O O . LYS A 1 102 ? 4.797 -1.918 8.265 1.00 95.06 102 LYS A O 1
ATOM 819 N N . ILE A 1 103 ? 5.641 -3.115 6.557 1.00 95.69 103 ILE A N 1
ATOM 820 C CA . ILE A 1 103 ? 4.373 -3.414 5.888 1.00 95.69 103 ILE A CA 1
ATOM 821 C C . ILE A 1 103 ? 4.340 -4.923 5.696 1.00 95.69 103 ILE A C 1
ATOM 823 O O . ILE A 1 103 ? 5.340 -5.508 5.291 1.00 95.69 103 ILE A O 1
ATOM 827 N N . SER A 1 104 ? 3.242 -5.580 6.043 1.00 96.31 104 SER A N 1
ATOM 828 C CA . SER A 1 104 ? 3.120 -7.022 5.881 1.00 96.31 104 SER A CA 1
ATOM 829 C C . SER A 1 104 ? 1.850 -7.413 5.161 1.00 96.31 104 SER A C 1
ATOM 831 O O . SER A 1 104 ? 0.839 -6.724 5.270 1.00 96.31 104 SER A O 1
ATOM 833 N N . PHE A 1 105 ? 1.946 -8.519 4.436 1.00 96.31 105 PHE A N 1
ATOM 834 C CA . PHE A 1 105 ? 0.936 -9.003 3.515 1.00 96.31 105 PHE A CA 1
ATOM 835 C C . PHE A 1 105 ? 0.606 -10.452 3.859 1.00 96.31 105 PHE A C 1
ATOM 837 O O . PHE A 1 105 ? 1.504 -11.266 4.115 1.00 96.31 105 PHE A O 1
ATOM 844 N N . GLY A 1 106 ? -0.681 -10.773 3.874 1.00 95.06 106 GLY A N 1
ATOM 845 C CA . GLY A 1 106 ? -1.185 -12.131 4.033 1.00 95.06 106 GLY A CA 1
ATOM 846 C C . GLY A 1 106 ? -2.443 -12.329 3.203 1.00 95.06 106 GLY A C 1
ATOM 847 O O . GLY A 1 106 ? -3.215 -11.390 3.033 1.00 95.06 106 GLY A O 1
ATOM 848 N N . ILE A 1 107 ? -2.633 -13.545 2.707 1.00 93.19 107 ILE A N 1
ATOM 849 C CA . ILE A 1 107 ? -3.821 -13.948 1.956 1.00 93.19 107 ILE A CA 1
ATOM 850 C C . ILE A 1 107 ? -4.617 -14.917 2.826 1.00 93.19 107 ILE A C 1
ATOM 852 O O . ILE A 1 107 ? -4.053 -15.872 3.368 1.00 93.19 107 ILE A O 1
ATOM 856 N N . ALA A 1 108 ? -5.903 -14.629 3.001 1.00 89.25 108 ALA A N 1
ATOM 857 C CA . ALA A 1 108 ? -6.873 -15.532 3.599 1.00 89.25 108 ALA A CA 1
ATOM 858 C C . ALA A 1 108 ? -7.694 -16.165 2.471 1.00 89.25 108 ALA A C 1
ATOM 860 O O . ALA A 1 108 ? -8.253 -15.439 1.649 1.00 89.25 108 ALA A O 1
ATOM 861 N N . GLN A 1 109 ? -7.740 -17.496 2.441 1.00 84.62 109 GLN A N 1
ATOM 862 C CA . GLN A 1 109 ? -8.567 -18.289 1.529 1.00 84.62 109 GLN A CA 1
ATOM 863 C C . GLN A 1 109 ? -9.796 -18.833 2.278 1.00 84.62 109 GLN A C 1
ATOM 865 O O . GLN A 1 109 ? -9.787 -18.903 3.509 1.00 84.62 109 GLN A O 1
ATOM 870 N N . ASN A 1 110 ? -10.829 -19.246 1.540 1.00 67.69 110 ASN A N 1
ATOM 871 C CA . ASN A 1 110 ? -12.094 -19.780 2.059 1.00 67.69 110 ASN A CA 1
ATOM 872 C C . ASN A 1 110 ? -12.848 -18.825 2.995 1.00 67.69 110 ASN A C 1
ATOM 874 O O . ASN A 1 110 ? -13.473 -19.249 3.964 1.00 67.69 110 ASN A O 1
ATOM 878 N N . THR A 1 111 ? -12.847 -17.525 2.691 1.00 59.00 111 THR A N 1
ATOM 879 C CA . THR A 1 111 ? -13.726 -16.554 3.363 1.00 59.00 111 THR A CA 1
ATOM 880 C C . THR A 1 111 ? -15.156 -16.637 2.811 1.00 59.00 111 THR A C 1
ATOM 882 O O . THR A 1 111 ? -15.724 -15.629 2.388 1.00 59.00 111 THR A O 1
ATOM 885 N N . THR A 1 112 ? -15.726 -17.840 2.731 1.00 48.94 112 THR A N 1
ATOM 886 C CA . THR A 1 112 ? -17.100 -18.052 2.268 1.00 48.94 112 THR A CA 1
ATOM 887 C C . THR A 1 112 ? -18.051 -17.257 3.168 1.00 48.94 112 THR A C 1
ATOM 889 O O . THR A 1 112 ? -18.020 -17.394 4.387 1.00 48.94 112 THR A O 1
ATOM 892 N N . HIS A 1 113 ? -18.871 -16.395 2.557 1.00 52.22 113 HIS A N 1
ATOM 893 C CA . HIS A 1 113 ? -19.922 -15.579 3.195 1.00 52.22 113 HIS A CA 1
ATOM 894 C C . HIS A 1 113 ? -19.492 -14.291 3.922 1.00 52.22 113 HIS A C 1
ATOM 896 O O . HIS A 1 113 ? -19.995 -13.971 4.997 1.00 52.22 113 HIS A O 1
ATOM 902 N N . GLN A 1 114 ? -18.627 -13.474 3.309 1.00 50.91 114 GLN A N 1
ATOM 903 C CA . GLN A 1 114 ? -18.243 -12.166 3.866 1.00 50.91 114 GLN A CA 1
ATOM 904 C C . GLN A 1 114 ? -18.791 -10.956 3.105 1.00 50.91 114 GLN A C 1
ATOM 906 O O . GLN A 1 114 ? -18.050 -10.103 2.625 1.00 50.91 114 GLN A O 1
ATOM 911 N N . ASN A 1 115 ? -20.114 -10.867 3.042 1.00 53.56 115 ASN A N 1
ATOM 912 C CA . ASN A 1 115 ? -20.801 -9.585 3.198 1.00 53.56 115 ASN A CA 1
ATOM 913 C C . ASN A 1 115 ? -21.948 -9.830 4.178 1.00 53.56 115 ASN A C 1
ATOM 915 O O . ASN A 1 115 ? -23.088 -9.975 3.736 1.00 53.56 115 ASN A O 1
ATOM 919 N N . PRO A 1 116 ? -21.669 -9.953 5.490 1.00 60.56 116 PRO A N 1
ATOM 920 C CA . PRO A 1 116 ? -22.736 -10.058 6.469 1.00 60.56 116 PRO A CA 1
ATOM 921 C C . PRO A 1 116 ? -23.580 -8.798 6.314 1.00 60.56 116 PRO A C 1
ATOM 923 O O . PRO A 1 116 ? -23.092 -7.679 6.509 1.00 60.56 116 PRO A O 1
ATOM 926 N N . ILE A 1 117 ? -24.816 -8.968 5.853 1.00 69.25 117 ILE A N 1
ATOM 927 C CA . ILE A 1 117 ? -25.746 -7.857 5.745 1.00 69.25 117 ILE A CA 1
ATOM 928 C C . ILE A 1 117 ? -26.068 -7.487 7.182 1.00 69.25 117 ILE A C 1
ATOM 930 O O . ILE A 1 117 ? -26.733 -8.246 7.873 1.00 69.25 117 ILE A O 1
ATOM 934 N N . ILE A 1 118 ? -25.580 -6.332 7.631 1.00 78.75 118 ILE A N 1
ATOM 935 C CA . ILE A 1 118 ? -25.981 -5.794 8.927 1.00 78.75 118 ILE A CA 1
ATOM 936 C C . ILE A 1 118 ? -27.494 -5.564 8.866 1.00 78.75 118 ILE A C 1
ATOM 938 O O . ILE A 1 118 ? -28.000 -4.799 8.045 1.00 78.75 118 ILE A O 1
ATOM 942 N N . THR A 1 119 ? -28.222 -6.238 9.733 1.00 84.12 119 THR A N 1
ATOM 943 C CA . THR A 1 119 ? -29.672 -6.180 9.887 1.00 84.12 119 THR A CA 1
ATOM 944 C C . THR A 1 119 ? -30.087 -5.255 11.032 1.00 84.12 119 THR A C 1
ATOM 946 O O . THR A 1 119 ? -31.250 -4.848 11.105 1.00 84.12 119 THR A O 1
ATOM 949 N N . GLY A 1 120 ? -29.141 -4.862 11.895 1.00 84.56 120 GLY A N 1
ATOM 950 C CA . GLY A 1 120 ? -29.385 -4.022 13.066 1.00 84.56 120 GLY A CA 1
ATOM 951 C C . GLY A 1 120 ? -29.826 -4.821 14.292 1.00 84.56 120 GLY A C 1
ATOM 952 O O . GLY A 1 120 ? -30.521 -4.267 15.144 1.00 84.56 120 GLY A O 1
ATOM 953 N N . HIS A 1 121 ? -29.461 -6.103 14.346 1.00 89.31 121 HIS A N 1
ATOM 954 C CA . HIS A 1 121 ? -29.747 -7.045 15.435 1.00 89.31 121 HIS A CA 1
ATOM 955 C C . HIS A 1 121 ? -28.484 -7.762 15.943 1.00 89.31 121 HIS A C 1
ATOM 957 O O . HIS A 1 121 ? -28.559 -8.635 16.805 1.00 89.31 121 HIS A O 1
ATOM 963 N N . GLU A 1 122 ? -27.321 -7.397 15.413 1.00 92.88 122 GLU A N 1
ATOM 964 C CA . GLU A 1 122 ? -26.052 -8.044 15.699 1.00 92.88 122 GLU A CA 1
ATOM 965 C C . GLU A 1 122 ? -25.523 -7.648 17.078 1.00 92.88 122 GLU A C 1
ATOM 967 O O . GLU A 1 122 ? -25.638 -6.505 17.525 1.00 92.88 122 GLU A O 1
ATOM 972 N N . GLU A 1 123 ? -24.870 -8.594 17.734 1.00 95.31 123 GLU A N 1
ATOM 973 C CA . GLU A 1 123 ? -24.160 -8.412 18.989 1.00 95.31 123 GLU A CA 1
ATOM 974 C C . GLU A 1 123 ? -22.713 -7.964 18.733 1.00 95.31 123 GLU A C 1
ATOM 976 O O . GLU A 1 123 ? -22.061 -8.370 17.768 1.00 95.31 123 GLU A O 1
ATOM 981 N N . LEU A 1 124 ? -22.201 -7.124 19.630 1.00 95.69 124 LEU A N 1
ATOM 982 C CA . LEU A 1 124 ? -20.885 -6.500 19.558 1.00 95.69 124 LEU A CA 1
ATOM 983 C C . LEU A 1 124 ? -19.966 -7.101 20.624 1.00 95.69 124 LEU A C 1
ATOM 985 O O . LEU A 1 124 ? -20.185 -6.910 21.825 1.00 95.69 124 LEU A O 1
ATOM 989 N N . PHE A 1 125 ? -18.896 -7.770 20.201 1.00 96.25 125 PHE A N 1
ATOM 990 C CA . PHE A 1 125 ? -17.883 -8.330 21.099 1.00 96.25 125 PHE A CA 1
ATOM 991 C C . PHE A 1 125 ? -16.523 -7.703 20.848 1.00 96.25 125 PHE A C 1
ATOM 993 O O . PHE A 1 125 ? -16.081 -7.582 19.711 1.00 96.25 125 PHE A O 1
ATOM 1000 N N . PHE A 1 126 ? -15.821 -7.347 21.914 1.00 96.38 126 PHE A N 1
ATOM 1001 C CA . PHE A 1 126 ? -14.455 -6.863 21.845 1.00 96.38 126 PHE A CA 1
ATOM 1002 C C . PHE A 1 126 ? -13.498 -7.875 22.472 1.00 96.38 126 PHE A C 1
ATOM 1004 O O . PHE A 1 126 ? -13.610 -8.224 23.649 1.00 96.38 126 PHE A O 1
ATOM 1011 N N . LEU A 1 127 ? -12.550 -8.345 21.669 1.00 96.00 127 LEU A N 1
ATOM 1012 C CA . LEU A 1 127 ? -11.497 -9.262 22.074 1.00 96.00 127 LEU A CA 1
ATOM 1013 C C . LEU A 1 127 ? -10.203 -8.471 22.225 1.00 96.00 127 LEU A C 1
ATOM 1015 O O . LEU A 1 127 ? -9.641 -7.988 21.242 1.00 96.00 127 LEU A O 1
ATOM 1019 N N . GLN A 1 128 ? -9.727 -8.360 23.463 1.00 93.75 128 GLN A N 1
ATOM 1020 C CA . GLN A 1 128 ? -8.470 -7.683 23.767 1.00 93.75 128 GLN A CA 1
ATOM 1021 C C . GLN A 1 128 ? -7.287 -8.455 23.175 1.00 93.75 128 GLN A C 1
ATOM 1023 O O . GLN A 1 128 ? -7.213 -9.683 23.260 1.00 93.75 128 GLN A O 1
ATOM 1028 N N . ASP A 1 129 ? -6.330 -7.723 22.623 1.00 91.31 129 ASP A N 1
ATOM 1029 C CA . ASP A 1 129 ? -5.128 -8.304 22.044 1.00 91.31 129 ASP A CA 1
ATOM 1030 C C . ASP A 1 129 ? -4.279 -9.105 23.044 1.00 91.31 129 ASP A C 1
ATOM 1032 O O . ASP A 1 129 ? -3.973 -8.633 24.140 1.00 91.31 129 ASP A O 1
ATOM 1036 N N . ASN A 1 130 ? -3.863 -10.308 22.638 1.00 91.31 130 ASN A N 1
ATOM 1037 C CA . ASN A 1 130 ? -2.951 -11.183 23.374 1.00 91.31 130 ASN A CA 1
ATOM 1038 C C . ASN A 1 130 ? -2.319 -12.234 22.422 1.00 91.31 130 ASN A C 1
ATOM 1040 O O . ASN A 1 130 ? -2.523 -12.208 21.208 1.00 91.31 130 ASN A O 1
ATOM 1044 N N . LYS A 1 131 ? -1.551 -13.191 22.967 1.00 90.75 131 LYS A N 1
ATOM 1045 C CA . LYS A 1 131 ? -0.859 -14.231 22.175 1.00 90.75 131 LYS A CA 1
ATOM 1046 C C . LYS A 1 131 ? -1.792 -15.254 21.505 1.00 90.75 131 LYS A C 1
ATOM 1048 O O . LYS A 1 131 ? -1.389 -15.847 20.509 1.00 90.75 131 LYS A O 1
ATOM 1053 N N . VAL A 1 132 ? -2.991 -15.472 22.045 1.00 93.69 132 VAL A N 1
ATOM 1054 C CA . VAL A 1 132 ? -3.962 -16.479 21.572 1.00 93.69 132 VAL A CA 1
ATOM 1055 C C . VAL A 1 132 ? -5.008 -15.891 20.618 1.00 93.69 132 VAL A C 1
ATOM 1057 O O . VAL A 1 132 ? -5.794 -16.629 20.033 1.00 93.69 132 VAL A O 1
ATOM 1060 N N . LEU A 1 133 ? -4.996 -14.571 20.401 1.00 93.44 133 LEU A N 1
ATOM 1061 C CA . LEU A 1 133 ? -5.984 -13.896 19.563 1.00 93.44 133 LEU A CA 1
ATOM 1062 C C . LEU A 1 133 ? -6.015 -14.439 18.127 1.00 93.44 133 LEU A C 1
ATOM 1064 O O . LEU A 1 133 ? -7.093 -14.576 17.568 1.00 93.44 133 LEU A O 1
ATOM 1068 N N . VAL A 1 134 ? -4.866 -14.793 17.535 1.00 91.88 134 VAL A N 1
ATOM 1069 C CA . VAL A 1 134 ? -4.818 -15.338 16.161 1.00 91.88 134 VAL A CA 1
ATOM 1070 C C . VAL A 1 134 ? -5.614 -16.640 16.055 1.00 91.88 134 VAL A C 1
ATOM 1072 O O . VAL A 1 134 ? -6.398 -16.789 15.125 1.00 91.88 134 VAL A O 1
ATOM 1075 N N . SER A 1 135 ? -5.438 -17.570 17.001 1.00 92.31 135 SER A N 1
ATOM 1076 C CA . SER A 1 135 ? -6.142 -18.857 16.978 1.00 92.31 135 SER A CA 1
ATOM 1077 C C . SER A 1 135 ? -7.622 -18.704 17.324 1.00 92.31 135 SER A C 1
ATOM 1079 O O . SER A 1 135 ? -8.456 -19.367 16.716 1.00 92.31 135 SER A O 1
ATOM 1081 N N . ALA A 1 136 ? -7.964 -17.786 18.233 1.00 94.44 136 ALA A N 1
ATOM 1082 C CA . ALA A 1 136 ? -9.356 -17.444 18.505 1.00 94.44 136 ALA A CA 1
ATOM 1083 C C . ALA A 1 136 ? -10.043 -16.836 17.270 1.00 94.44 136 ALA A C 1
ATOM 1085 O O . ALA A 1 136 ? -11.145 -17.246 16.927 1.00 94.44 136 ALA A O 1
ATOM 1086 N N . CYS A 1 137 ? -9.388 -15.899 16.576 1.00 92.25 137 CYS A N 1
ATOM 1087 C CA . CYS A 1 137 ? -9.910 -15.315 15.341 1.00 92.25 137 CYS A CA 1
ATOM 1088 C C . CYS A 1 137 ? -10.035 -16.354 14.226 1.00 92.25 137 CYS A C 1
ATOM 1090 O O . CYS A 1 137 ? -11.022 -16.309 13.510 1.00 92.25 137 CYS A O 1
ATOM 1092 N N . ALA A 1 138 ? -9.096 -17.295 14.090 1.00 90.50 138 ALA A N 1
ATOM 1093 C CA . ALA A 1 138 ? -9.199 -18.368 13.099 1.00 90.50 138 ALA A CA 1
ATOM 1094 C C . ALA A 1 138 ? -10.467 -19.218 13.305 1.00 90.50 138 ALA A C 1
ATOM 1096 O O . ALA A 1 138 ? -11.234 -19.403 12.365 1.00 90.50 138 ALA A O 1
ATOM 1097 N N . ASP A 1 139 ? -10.740 -19.647 14.542 1.00 92.38 139 ASP A N 1
ATOM 1098 C CA . ASP A 1 139 ? -11.959 -20.400 14.873 1.00 92.38 139 ASP A CA 1
ATOM 1099 C C . ASP A 1 139 ? -13.237 -19.553 14.685 1.00 92.38 139 ASP A C 1
ATOM 1101 O O . ASP A 1 139 ? -14.276 -20.080 14.298 1.00 92.38 139 ASP A O 1
ATOM 1105 N N . ILE A 1 140 ? -13.185 -18.242 14.957 1.00 91.62 140 ILE A N 1
ATOM 1106 C CA . ILE A 1 140 ? -14.327 -17.326 14.769 1.00 91.62 140 ILE A CA 1
ATOM 1107 C C . ILE A 1 140 ? -14.592 -17.065 13.287 1.00 91.62 140 ILE A C 1
ATOM 1109 O O . ILE A 1 140 ? -15.745 -17.013 12.883 1.00 91.62 140 ILE A O 1
ATOM 1113 N N . MET A 1 141 ? -13.546 -16.908 12.480 1.00 86.38 141 MET A N 1
ATOM 1114 C CA . MET A 1 141 ? -13.653 -16.674 11.038 1.00 86.38 141 MET A CA 1
ATOM 1115 C C . MET A 1 141 ? -14.231 -17.880 10.289 1.00 86.38 141 MET A C 1
ATOM 1117 O O . MET A 1 141 ? -14.737 -17.708 9.188 1.00 86.38 141 MET A O 1
ATOM 1121 N N . ALA A 1 142 ? -14.187 -19.074 10.889 1.00 86.62 142 ALA A N 1
ATOM 1122 C CA . ALA A 1 142 ? -14.863 -20.267 10.382 1.00 86.62 142 ALA A CA 1
ATOM 1123 C C . ALA A 1 142 ? -16.385 -20.264 10.632 1.00 86.62 142 ALA A C 1
ATOM 1125 O O . ALA A 1 142 ? -17.085 -21.160 10.167 1.00 86.62 142 ALA A O 1
ATOM 1126 N N . LEU A 1 143 ? -16.909 -19.294 11.389 1.00 86.00 143 LEU A N 1
ATOM 1127 C CA . LEU A 1 143 ? -18.346 -19.080 11.526 1.00 86.00 143 LEU A CA 1
ATOM 1128 C C . LEU A 1 143 ? -18.848 -18.193 10.377 1.00 86.00 143 LEU A C 1
ATOM 1130 O O . LEU A 1 143 ? -18.207 -17.211 10.005 1.00 86.00 143 LEU A O 1
ATOM 1134 N N . GLU A 1 144 ? -20.027 -18.508 9.853 1.00 77.44 144 GLU A N 1
ATOM 1135 C CA . GLU A 1 144 ? -20.685 -17.711 8.814 1.00 77.44 144 GLU A CA 1
ATOM 1136 C C . GLU A 1 144 ? -21.248 -16.390 9.373 1.00 77.44 144 GLU A C 1
ATOM 1138 O O . GLU A 1 144 ? -21.548 -16.283 10.563 1.00 77.44 144 GLU A O 1
ATOM 1143 N N . SER A 1 145 ? -21.421 -15.382 8.507 1.00 79.75 145 SER A N 1
ATOM 1144 C CA . SER A 1 145 ? -22.101 -14.110 8.824 1.00 79.75 145 SER A CA 1
ATOM 1145 C C . SER A 1 145 ? -21.483 -13.290 9.969 1.00 79.75 145 SER A C 1
ATOM 1147 O O . SER A 1 145 ? -22.188 -12.649 10.749 1.00 79.75 145 SER A O 1
ATOM 1149 N N . ILE A 1 146 ? -20.149 -13.255 10.058 1.00 85.75 146 ILE A N 1
ATOM 1150 C CA . ILE A 1 146 ? -19.420 -12.447 11.049 1.00 85.75 146 ILE A CA 1
ATOM 1151 C C . ILE A 1 146 ? -18.631 -11.322 10.380 1.00 85.75 146 ILE A C 1
ATOM 1153 O O . ILE A 1 146 ? -17.940 -11.526 9.384 1.00 85.75 146 ILE A O 1
ATOM 1157 N N . ILE A 1 147 ? -18.677 -10.127 10.974 1.00 86.12 147 ILE A N 1
ATOM 1158 C CA . ILE A 1 147 ? -17.774 -9.023 10.640 1.00 86.12 147 ILE A CA 1
ATOM 1159 C C . ILE A 1 147 ? -16.683 -8.956 11.699 1.00 86.12 147 ILE A C 1
ATOM 1161 O O . ILE A 1 147 ? -16.958 -8.779 12.888 1.00 86.12 147 ILE A O 1
ATOM 1165 N N . VAL A 1 148 ? -15.431 -9.028 11.256 1.00 86.88 148 VAL A N 1
ATOM 1166 C CA . VAL A 1 148 ? -14.259 -8.903 12.121 1.00 86.88 148 VAL A CA 1
ATOM 1167 C C . VAL A 1 148 ? -13.489 -7.642 11.755 1.00 86.88 148 VAL A C 1
ATOM 1169 O O . VAL A 1 148 ? -13.054 -7.452 10.620 1.00 86.88 148 VAL A O 1
ATOM 1172 N N . LYS A 1 149 ? -13.300 -6.751 12.729 1.00 86.94 149 LYS A N 1
ATOM 1173 C CA . LYS A 1 149 ? -12.617 -5.473 12.531 1.00 86.94 149 LYS A CA 1
ATOM 1174 C C . LYS A 1 149 ? -11.481 -5.302 13.519 1.00 86.94 149 LYS A C 1
ATOM 1176 O O . LYS A 1 149 ? -11.676 -5.355 14.729 1.00 86.94 149 LYS A O 1
ATOM 1181 N N . HIS A 1 150 ? -10.288 -5.018 13.008 1.00 88.62 150 HIS A N 1
ATOM 1182 C CA . HIS A 1 150 ? -9.161 -4.680 13.867 1.00 88.62 150 HIS A CA 1
ATOM 1183 C C . HIS A 1 150 ? -9.348 -3.292 14.496 1.00 88.62 150 HIS A C 1
ATOM 1185 O O . HIS A 1 150 ? -9.671 -2.323 13.804 1.00 88.62 150 HIS A O 1
ATOM 1191 N N . ILE A 1 151 ? -9.094 -3.195 15.798 1.00 90.69 151 ILE A N 1
ATOM 1192 C CA . ILE A 1 151 ? -9.147 -1.964 16.580 1.00 90.69 151 ILE A CA 1
ATOM 1193 C C . ILE A 1 151 ? -7.738 -1.628 17.057 1.00 90.69 151 ILE A C 1
ATOM 1195 O O . ILE A 1 151 ? -7.153 -2.325 17.886 1.00 90.69 151 ILE A O 1
ATOM 1199 N N . ASN A 1 152 ? -7.202 -0.526 16.538 1.00 90.56 152 ASN A N 1
ATOM 1200 C CA . ASN A 1 152 ? -5.951 0.041 17.025 1.00 90.56 152 ASN A CA 1
ATOM 1201 C C . ASN A 1 152 ? -6.146 0.701 18.411 1.00 90.56 152 ASN A C 1
ATOM 1203 O O . ASN A 1 152 ? -7.268 1.086 18.752 1.00 90.56 152 ASN A O 1
ATOM 1207 N N . PRO A 1 153 ? -5.060 0.931 19.166 1.00 91.12 153 PRO A N 1
ATOM 1208 C CA . PRO A 1 153 ? -5.026 1.844 20.307 1.00 91.12 153 PRO A CA 1
ATOM 1209 C C . PRO A 1 153 ? -5.872 3.102 20.104 1.00 91.12 153 PRO A C 1
ATOM 1211 O O . PRO A 1 153 ? -5.807 3.741 19.050 1.00 91.12 153 PRO A O 1
ATOM 1214 N N . ALA A 1 154 ? -6.659 3.462 21.116 1.00 91.25 154 ALA A N 1
ATOM 1215 C CA . ALA A 1 154 ? -7.528 4.637 21.134 1.00 91.25 154 ALA A CA 1
ATOM 1216 C C . ALA A 1 154 ? -8.567 4.713 19.995 1.00 91.25 154 ALA A C 1
ATOM 1218 O O . ALA A 1 154 ? -9.101 5.787 19.712 1.00 91.25 154 ALA A O 1
ATOM 1219 N N . SER A 1 155 ? -8.867 3.595 19.323 1.00 91.56 155 SER A N 1
ATOM 1220 C CA . SER A 1 155 ? -9.657 3.586 18.080 1.00 91.56 155 SER A CA 1
ATOM 1221 C C . SER A 1 155 ? -11.009 2.872 18.180 1.00 91.56 155 SER A C 1
ATOM 1223 O O . SER A 1 155 ? -11.681 2.731 17.159 1.00 91.56 155 SER A O 1
ATOM 1225 N N . LEU A 1 156 ? -11.434 2.416 19.365 1.00 93.88 156 LEU A N 1
ATOM 1226 C CA . LEU A 1 156 ? -12.691 1.670 19.506 1.00 93.88 156 LEU A CA 1
ATOM 1227 C C . LEU A 1 156 ? -13.918 2.532 19.168 1.00 93.88 156 LEU A C 1
ATOM 1229 O O . LEU A 1 156 ? -14.782 2.081 18.423 1.00 93.88 156 LEU A O 1
ATOM 1233 N N . GLY A 1 157 ? -13.965 3.785 19.629 1.00 92.50 157 GLY A N 1
ATOM 1234 C CA . GLY A 1 157 ? -15.040 4.727 19.301 1.00 92.50 157 GLY A CA 1
ATOM 1235 C C . GLY A 1 157 ? -15.150 4.981 17.797 1.00 92.50 157 GLY A C 1
ATOM 1236 O O . GLY A 1 157 ? -16.242 4.924 17.234 1.00 92.50 157 GLY A O 1
ATOM 1237 N N . TYR A 1 158 ? -14.012 5.162 17.118 1.00 89.00 158 TYR A N 1
ATOM 1238 C CA . TYR A 1 158 ? -13.962 5.227 15.656 1.00 89.00 158 TYR A CA 1
ATOM 1239 C C . TYR A 1 158 ? -14.449 3.923 14.997 1.00 89.00 158 TYR A C 1
ATOM 1241 O O . TYR A 1 158 ? -15.212 3.956 14.028 1.00 89.00 158 TYR A O 1
ATOM 1249 N N . GLY A 1 159 ? -14.030 2.770 15.527 1.00 89.38 159 GLY A N 1
ATOM 1250 C CA . GLY A 1 159 ? -14.414 1.445 15.045 1.00 89.38 159 GLY A CA 1
ATOM 1251 C C . GLY A 1 159 ? -15.924 1.220 15.068 1.00 89.38 159 GLY A C 1
ATOM 1252 O O . GLY A 1 159 ? -16.476 0.839 14.031 1.00 89.38 159 GLY A O 1
ATOM 1253 N N . LEU A 1 160 ? -16.557 1.523 16.207 1.00 90.88 160 LEU A N 1
ATOM 1254 C CA . LEU A 1 160 ? -18.003 1.440 16.437 1.00 90.88 160 LEU A CA 1
ATOM 1255 C C . LEU A 1 160 ? -18.775 2.387 15.510 1.00 90.88 160 LEU A C 1
ATOM 1257 O O . LEU A 1 160 ? -19.673 1.940 14.800 1.00 90.88 160 LEU A O 1
ATOM 1261 N N . ASN A 1 161 ? -18.362 3.658 15.418 1.00 86.94 161 ASN A N 1
ATOM 1262 C CA . ASN A 1 161 ? -18.993 4.628 14.515 1.00 86.94 161 ASN A CA 1
ATOM 1263 C C . ASN A 1 161 ? -18.947 4.166 13.048 1.00 86.94 161 ASN A C 1
ATOM 1265 O O . ASN A 1 161 ? -19.909 4.306 12.300 1.00 86.94 161 ASN A O 1
ATOM 1269 N N . SER A 1 162 ? -17.832 3.563 12.629 1.00 83.69 162 SER A N 1
ATOM 1270 C CA . SER A 1 162 ? -17.684 3.065 11.261 1.00 83.69 162 SER A CA 1
ATOM 1271 C C . SER A 1 162 ? -18.465 1.772 10.980 1.00 83.69 162 SER A C 1
ATOM 1273 O O . SER A 1 162 ? -18.757 1.528 9.817 1.00 83.69 162 SER A O 1
ATOM 1275 N N . ILE A 1 163 ? -18.808 0.960 11.988 1.00 84.25 163 ILE A N 1
ATOM 1276 C CA . ILE A 1 163 ? -19.716 -0.197 11.823 1.00 84.25 163 ILE A CA 1
ATOM 1277 C C . ILE A 1 163 ? -21.169 0.266 11.728 1.00 84.25 163 ILE A C 1
ATOM 1279 O O . ILE A 1 163 ? -21.914 -0.223 10.887 1.00 84.25 163 ILE A O 1
ATOM 1283 N N . SER A 1 164 ? -21.549 1.247 12.549 1.00 82.56 164 SER A N 1
ATOM 1284 C CA . SER A 1 164 ? -22.863 1.892 12.480 1.00 82.56 164 SER A CA 1
ATOM 1285 C C . SER A 1 164 ? -23.158 2.446 11.077 1.00 82.56 164 SER A C 1
ATOM 1287 O O . SER A 1 164 ? -24.298 2.373 10.608 1.00 82.56 164 SER A O 1
ATOM 1289 N N . ASN A 1 165 ? -22.128 2.982 10.403 1.00 74.12 165 ASN A N 1
ATOM 1290 C CA . ASN A 1 165 ? -22.184 3.549 9.050 1.00 74.12 165 ASN A CA 1
ATOM 1291 C C . ASN A 1 165 ? -23.337 4.554 8.858 1.00 74.12 165 ASN A C 1
ATOM 1293 O O . ASN A 1 165 ? -23.944 4.627 7.793 1.00 74.12 165 ASN A O 1
ATOM 1297 N N . ASN A 1 166 ? -23.694 5.283 9.922 1.00 70.50 166 ASN A N 1
ATOM 1298 C CA . ASN A 1 166 ? -24.834 6.208 9.986 1.00 70.50 166 ASN A CA 1
ATOM 1299 C C . ASN A 1 166 ? -26.200 5.576 9.670 1.00 70.50 166 ASN A C 1
ATOM 1301 O O . ASN A 1 166 ? -27.172 6.297 9.462 1.00 70.50 166 ASN A O 1
ATOM 1305 N N . LYS A 1 167 ? -26.283 4.243 9.635 1.00 82.88 167 LYS A N 1
ATOM 1306 C CA . LYS A 1 167 ? -27.500 3.489 9.322 1.00 82.88 167 LYS A CA 1
ATOM 1307 C C . LYS A 1 167 ? -28.077 2.808 10.554 1.00 82.88 167 LYS A C 1
ATOM 1309 O O . LYS A 1 167 ? -29.290 2.832 10.723 1.00 82.88 167 LYS A O 1
ATOM 1314 N N . TYR A 1 168 ? -27.220 2.264 11.417 1.00 90.00 168 TYR A N 1
ATOM 1315 C CA . TYR A 1 168 ? -27.623 1.479 12.585 1.00 90.00 168 TYR A CA 1
AT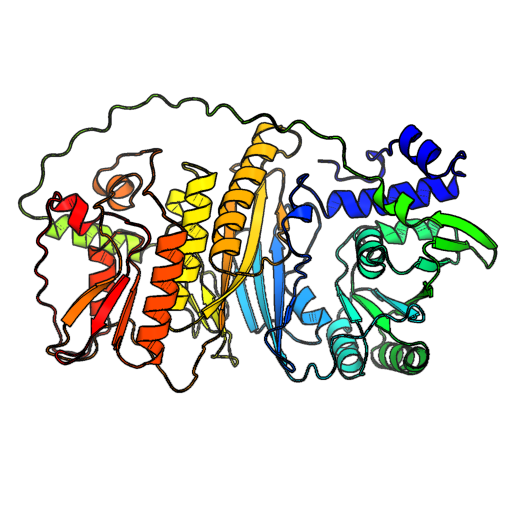OM 1316 C C . TYR A 1 168 ? -27.155 2.145 13.871 1.00 90.00 168 TYR A C 1
ATOM 1318 O O . TYR A 1 168 ? -25.976 2.474 14.006 1.00 90.00 168 TYR A O 1
ATOM 1326 N N . GLY A 1 169 ? -28.060 2.357 14.819 1.00 92.69 169 GLY A N 1
ATOM 1327 C CA . GLY A 1 169 ? -27.694 2.744 16.175 1.00 92.69 169 GLY A CA 1
ATOM 1328 C C . GLY A 1 169 ? -27.076 1.598 16.958 1.00 92.69 169 GLY A C 1
ATOM 1329 O O . GLY A 1 169 ? -26.847 0.502 16.441 1.00 92.69 169 GLY A O 1
ATOM 1330 N N . MET A 1 170 ? -26.763 1.876 18.216 1.00 94.44 170 MET A N 1
ATOM 1331 C CA . MET A 1 170 ? -26.015 0.967 19.075 1.00 94.44 170 MET A CA 1
ATOM 1332 C C . MET A 1 170 ? -26.503 1.113 20.511 1.00 94.44 170 MET A C 1
ATOM 1334 O O . MET A 1 170 ? -26.519 2.221 21.043 1.00 94.44 170 MET A O 1
ATOM 1338 N N . ASP A 1 171 ? -26.821 -0.001 21.155 1.00 95.69 171 ASP A N 1
ATOM 1339 C CA . ASP A 1 171 ? -27.003 -0.055 22.600 1.00 95.69 171 ASP A CA 1
ATOM 1340 C C . ASP A 1 171 ? -25.724 -0.612 23.215 1.00 95.69 171 ASP A C 1
ATOM 1342 O O . ASP A 1 171 ? -25.345 -1.747 22.939 1.00 95.69 171 ASP A O 1
ATOM 1346 N N . ILE A 1 172 ? -25.046 0.194 24.032 1.00 96.06 172 ILE A N 1
ATOM 1347 C CA . ILE A 1 172 ? -23.791 -0.157 24.701 1.00 96.06 172 ILE A CA 1
ATOM 1348 C C . ILE A 1 172 ? -24.041 -0.309 26.202 1.00 96.06 172 ILE A C 1
ATOM 1350 O O . ILE A 1 172 ? -24.690 0.529 26.838 1.00 96.06 172 ILE A O 1
ATOM 1354 N N . HIS A 1 173 ? -23.481 -1.360 26.792 1.00 95.81 173 HIS A N 1
ATOM 1355 C CA . HIS A 1 173 ? -23.609 -1.672 28.209 1.00 95.81 173 HIS A CA 1
ATOM 1356 C C . HIS A 1 173 ? -22.262 -1.564 28.924 1.00 95.81 173 HIS A C 1
ATOM 1358 O O . HIS A 1 173 ? -21.294 -2.227 28.563 1.00 95.81 173 HIS A O 1
ATOM 1364 N N . LEU A 1 174 ? -22.220 -0.750 29.980 1.00 94.94 174 LEU A N 1
ATOM 1365 C CA . LEU A 1 174 ? -21.049 -0.550 30.833 1.00 94.94 174 LEU A CA 1
ATOM 1366 C C . LEU A 1 174 ? -21.387 -0.878 32.296 1.00 94.94 174 LEU A C 1
ATOM 1368 O O . LEU A 1 174 ? -22.501 -0.639 32.780 1.00 94.94 174 LEU A O 1
ATOM 1372 N N . SER A 1 175 ? -20.414 -1.399 33.042 1.00 93.56 175 SER A N 1
ATOM 1373 C CA . SER A 1 175 ? -20.574 -1.693 34.475 1.00 93.56 175 SER A CA 1
ATOM 1374 C C . SER A 1 175 ? -20.384 -0.449 35.356 1.00 93.56 175 SER A C 1
ATOM 1376 O O . SER A 1 175 ? -20.929 -0.370 36.464 1.00 93.56 175 SER A O 1
ATOM 1378 N N . SER A 1 176 ? -19.651 0.551 34.860 1.00 95.94 176 SER A N 1
ATOM 1379 C CA . SER A 1 176 ? -19.459 1.855 35.495 1.00 95.94 176 SER A CA 1
ATOM 1380 C C . SER A 1 176 ? -19.287 2.960 34.448 1.00 95.94 176 SER A C 1
ATOM 1382 O O . SER A 1 176 ? -18.905 2.697 33.310 1.00 95.94 176 SER A O 1
ATOM 1384 N N . ALA A 1 177 ? -19.551 4.212 34.833 1.00 93.25 177 ALA A N 1
ATOM 1385 C CA . ALA A 1 177 ? -19.384 5.355 33.935 1.00 93.25 177 ALA A CA 1
ATOM 1386 C C . ALA A 1 177 ? -17.919 5.544 33.493 1.00 93.25 177 ALA A C 1
ATOM 1388 O O . ALA A 1 177 ? -17.675 5.920 32.353 1.00 93.25 177 ALA A O 1
ATOM 1389 N N . ALA A 1 178 ? -16.946 5.209 34.349 1.00 93.62 178 ALA A N 1
ATOM 1390 C CA . ALA A 1 178 ? -15.515 5.334 34.049 1.00 93.62 178 ALA A CA 1
ATOM 1391 C C . ALA A 1 178 ? -15.052 4.459 32.866 1.00 93.62 178 ALA A C 1
ATOM 1393 O O . ALA A 1 178 ? -14.069 4.782 32.196 1.00 93.62 178 ALA A O 1
ATOM 1394 N N . GLN A 1 179 ? -15.774 3.372 32.570 1.00 94.81 179 GLN A N 1
ATOM 1395 C CA . GLN A 1 179 ? -15.454 2.489 31.447 1.00 94.81 179 GLN A CA 1
ATOM 1396 C C . GLN A 1 179 ? -15.673 3.135 30.079 1.00 94.81 179 GLN A C 1
ATOM 1398 O O . GLN A 1 179 ? -15.210 2.576 29.091 1.00 94.81 179 GLN A O 1
ATOM 1403 N N . ILE A 1 180 ? -16.315 4.307 29.988 1.00 95.56 180 ILE A N 1
ATOM 1404 C CA . ILE A 1 180 ? -16.474 5.007 28.705 1.00 95.56 180 ILE A CA 1
ATOM 1405 C C . ILE A 1 180 ? -15.128 5.325 28.036 1.00 95.56 180 ILE A C 1
ATOM 1407 O O . ILE A 1 180 ? -15.033 5.373 26.809 1.00 95.56 180 ILE A O 1
ATOM 1411 N N . SER A 1 181 ? -14.068 5.434 28.843 1.00 95.06 181 SER A N 1
ATOM 1412 C CA . SER A 1 181 ? -12.692 5.614 28.384 1.00 95.06 181 SER A CA 1
ATOM 1413 C C . SER A 1 181 ? -12.213 4.536 27.409 1.00 95.06 181 SER A C 1
ATOM 1415 O O . SER A 1 181 ? -11.374 4.837 26.560 1.00 95.06 181 SER A O 1
ATOM 1417 N N . ILE A 1 182 ? -12.807 3.334 27.429 1.00 95.06 182 ILE A N 1
ATOM 1418 C CA . ILE A 1 182 ? -12.511 2.238 26.491 1.00 95.06 182 ILE A CA 1
ATOM 1419 C C . ILE A 1 182 ? -12.612 2.674 25.021 1.00 95.06 182 ILE A C 1
ATOM 1421 O O . ILE A 1 182 ? -11.871 2.195 24.167 1.00 95.06 182 ILE A O 1
ATOM 1425 N N . LEU A 1 183 ? -13.487 3.638 24.711 1.00 94.38 183 LEU A N 1
ATOM 1426 C CA . LEU A 1 183 ? -13.674 4.150 23.355 1.00 94.38 183 LEU A CA 1
ATOM 1427 C C . LEU A 1 183 ? -12.413 4.822 22.792 1.00 94.38 183 LEU A C 1
ATOM 1429 O O . LEU A 1 183 ? -12.233 4.859 21.573 1.00 94.38 183 LEU A O 1
ATOM 1433 N N . SER A 1 184 ? -11.533 5.343 23.649 1.00 93.50 184 SER A N 1
ATOM 1434 C CA . SER A 1 184 ? -10.328 6.050 23.218 1.00 93.50 184 SER A CA 1
ATOM 1435 C C . SER A 1 184 ? -9.081 5.764 24.060 1.00 93.50 184 SER A C 1
ATOM 1437 O O . SER A 1 184 ? -8.122 6.538 24.016 1.00 93.50 184 SER A O 1
ATOM 1439 N N . ASP A 1 185 ? -9.072 4.673 24.819 1.00 93.12 185 ASP A N 1
ATOM 1440 C CA . ASP A 1 185 ? -7.925 4.254 25.620 1.00 93.12 185 ASP A CA 1
ATOM 1441 C C . ASP A 1 185 ? -6.831 3.639 24.729 1.00 93.12 185 ASP A C 1
ATOM 1443 O O . ASP A 1 185 ? -7.089 2.818 23.847 1.00 93.12 185 ASP A O 1
ATOM 1447 N N . LYS A 1 186 ? -5.576 4.025 24.973 1.00 90.88 186 LYS A N 1
ATOM 1448 C CA . LYS A 1 186 ? -4.394 3.517 24.264 1.00 90.88 186 LYS A CA 1
ATOM 1449 C C . LYS A 1 186 ? -4.125 2.040 24.554 1.00 90.88 186 LYS A C 1
ATOM 1451 O O . LYS A 1 186 ? -3.518 1.379 23.716 1.00 90.88 186 LYS A O 1
ATOM 1456 N N . ASN A 1 187 ? -4.591 1.534 25.695 1.00 91.50 187 ASN A N 1
ATOM 1457 C CA . ASN A 1 187 ? -4.469 0.122 26.058 1.00 91.50 187 ASN A CA 1
ATOM 1458 C C . ASN A 1 187 ? -5.600 -0.737 25.474 1.00 91.50 187 ASN A C 1
ATOM 1460 O O . ASN A 1 187 ? -5.494 -1.962 25.446 1.00 91.50 187 ASN A O 1
ATOM 1464 N N . THR A 1 188 ? -6.669 -0.110 24.973 1.00 91.69 188 THR A N 1
ATOM 1465 C CA . THR A 1 188 ? -7.755 -0.813 24.286 1.00 91.69 188 THR A CA 1
ATOM 1466 C C . THR A 1 188 ? -7.370 -1.018 22.825 1.00 91.69 188 THR A C 1
ATOM 1468 O O . THR A 1 188 ? -7.450 -0.108 21.999 1.00 91.69 188 THR A O 1
ATOM 1471 N N . HIS A 1 189 ? -6.932 -2.233 22.510 1.00 92.12 189 HIS A N 1
ATOM 1472 C CA . HIS A 1 189 ? -6.566 -2.659 21.163 1.00 92.12 189 HIS A CA 1
ATOM 1473 C C . HIS A 1 189 ? -6.848 -4.157 20.991 1.00 92.12 189 HIS A C 1
ATOM 1475 O O . HIS A 1 189 ? -6.738 -4.930 21.946 1.00 92.12 189 HIS A O 1
ATOM 1481 N N . GLY A 1 190 ? -7.213 -4.584 19.787 1.00 93.69 190 GLY A N 1
ATOM 1482 C CA . GLY A 1 190 ? -7.621 -5.963 19.540 1.00 93.69 190 GLY A CA 1
ATOM 1483 C C . GLY A 1 190 ? -8.591 -6.066 18.377 1.00 93.69 190 GLY A C 1
ATOM 1484 O O . GLY A 1 190 ? -8.376 -5.461 17.327 1.00 93.69 190 GLY A O 1
ATOM 1485 N N . VAL A 1 191 ? -9.656 -6.840 18.550 1.00 93.38 191 VAL A N 1
ATOM 1486 C CA . VAL A 1 191 ? -10.616 -7.141 17.487 1.00 93.38 191 VAL A CA 1
ATOM 1487 C C . VAL A 1 191 ? -12.039 -6.888 17.969 1.00 93.38 191 VAL A C 1
ATOM 1489 O O . VAL A 1 191 ? -12.433 -7.341 19.039 1.00 93.38 191 VAL A O 1
ATOM 1492 N N . LEU A 1 192 ? -12.807 -6.155 17.168 1.00 93.75 192 LEU A N 1
ATOM 1493 C CA . LEU A 1 192 ? -14.243 -5.973 17.319 1.00 93.75 192 LEU A CA 1
ATOM 1494 C C . LEU A 1 192 ? -14.961 -6.941 16.380 1.00 93.75 192 LEU A C 1
ATOM 1496 O O . LEU A 1 192 ? -14.699 -6.955 15.178 1.00 93.75 192 LEU A O 1
ATOM 1500 N N . ILE A 1 193 ? -15.853 -7.734 16.950 1.00 93.62 193 ILE A N 1
ATOM 1501 C CA . ILE A 1 193 ? -16.658 -8.739 16.273 1.00 93.62 193 ILE A CA 1
ATOM 1502 C C . ILE A 1 193 ? -18.101 -8.260 16.282 1.00 93.62 193 ILE A C 1
ATOM 1504 O O . ILE A 1 193 ? -18.617 -7.868 17.330 1.00 93.62 193 ILE A O 1
ATOM 1508 N N . VAL A 1 194 ? -18.732 -8.313 15.116 1.00 92.25 194 VAL A N 1
ATOM 1509 C CA . VAL A 1 194 ? -20.160 -8.068 14.926 1.00 92.25 194 VAL A CA 1
ATOM 1510 C C . VAL A 1 194 ? -20.745 -9.353 14.371 1.00 92.25 194 VAL A C 1
ATOM 1512 O O . VAL A 1 194 ? -20.294 -9.828 13.329 1.00 92.25 194 VAL A O 1
ATOM 1515 N N . ALA A 1 195 ? -21.685 -9.945 15.090 1.00 92.25 195 ALA A N 1
ATOM 1516 C CA . ALA A 1 195 ? -22.254 -11.233 14.722 1.00 92.25 195 ALA A CA 1
ATOM 1517 C C . ALA A 1 195 ? -23.707 -11.322 15.168 1.00 92.25 195 ALA A C 1
ATOM 1519 O O . ALA A 1 195 ? -24.087 -10.717 16.170 1.00 92.25 195 ALA A O 1
ATOM 1520 N N . ASP A 1 196 ? -24.501 -12.122 14.471 1.00 90.38 196 ASP A N 1
ATOM 1521 C CA . ASP A 1 196 ? -25.881 -12.367 14.869 1.00 90.38 196 ASP A CA 1
ATOM 1522 C C . ASP A 1 196 ? -25.988 -12.939 16.287 1.00 90.38 196 ASP A C 1
ATOM 1524 O O . ASP A 1 196 ? -25.135 -13.696 16.765 1.00 90.38 196 ASP A O 1
ATOM 1528 N N . GLN A 1 197 ? -27.102 -12.628 16.952 1.00 89.06 197 GLN A N 1
ATOM 1529 C CA . GLN A 1 197 ? -27.359 -13.034 18.333 1.00 89.06 197 GLN A CA 1
ATOM 1530 C C . GLN A 1 197 ? -27.234 -14.554 18.550 1.00 89.06 197 GLN A C 1
ATOM 1532 O O . GLN A 1 197 ? -26.723 -14.990 19.586 1.00 89.06 197 GLN A O 1
ATOM 1537 N N . HIS A 1 198 ? -27.625 -15.372 17.565 1.00 90.88 198 HIS A N 1
ATOM 1538 C CA . HIS A 1 198 ? -27.544 -16.835 17.641 1.00 90.88 198 HIS A CA 1
ATOM 1539 C C . HIS A 1 198 ? -26.095 -17.369 17.685 1.00 90.88 198 HIS A C 1
ATOM 1541 O O . HIS A 1 198 ? -25.852 -18.462 18.199 1.00 90.88 198 HIS A O 1
ATOM 1547 N N . LEU A 1 199 ? -25.107 -16.590 17.222 1.00 92.19 199 LEU A N 1
ATOM 1548 C CA . LEU A 1 199 ? -23.681 -16.945 17.265 1.00 92.19 199 LEU A CA 1
ATOM 1549 C C . LEU A 1 199 ? -23.007 -16.571 18.592 1.00 92.19 199 LEU A C 1
ATOM 1551 O O . LEU A 1 199 ? -21.907 -17.048 18.878 1.00 92.19 199 LEU A O 1
ATOM 1555 N N . SER A 1 200 ? -23.669 -15.783 19.443 1.00 92.81 200 SER A N 1
ATOM 1556 C CA . SER A 1 200 ? -23.132 -15.290 20.722 1.00 92.81 200 SER A CA 1
ATOM 1557 C C . SER A 1 200 ? -22.599 -16.416 21.620 1.00 92.81 200 SER A C 1
ATOM 1559 O O . SER A 1 200 ? -21.501 -16.316 22.175 1.00 92.81 200 SER A O 1
ATOM 1561 N N . GLY A 1 201 ? -23.331 -17.534 21.720 1.00 94.62 201 GLY A N 1
ATOM 1562 C CA . GLY A 1 201 ? -22.904 -18.710 22.486 1.00 94.62 201 GLY A CA 1
ATOM 1563 C C . GLY A 1 201 ? -21.647 -19.374 21.914 1.00 94.62 201 GLY A C 1
ATOM 1564 O O . GLY A 1 201 ? -20.719 -19.680 22.667 1.00 94.62 201 GLY A O 1
ATOM 1565 N N . LYS A 1 202 ? -21.577 -19.526 20.583 1.00 95.44 202 LYS A N 1
ATOM 1566 C CA . LYS A 1 202 ? -20.420 -20.109 19.883 1.00 95.44 202 LYS A CA 1
ATOM 1567 C C . LYS A 1 202 ? -19.174 -19.241 20.058 1.00 95.44 202 LYS A C 1
ATOM 1569 O O . LYS A 1 202 ? -18.133 -19.757 20.454 1.00 95.44 202 LYS A O 1
ATOM 1574 N N . ILE A 1 203 ? -19.295 -17.925 19.864 1.00 95.56 203 ILE A N 1
ATOM 1575 C CA . ILE A 1 203 ? -18.189 -16.967 20.033 1.00 95.56 203 ILE A CA 1
ATOM 1576 C C . ILE A 1 203 ? -17.643 -17.025 21.463 1.00 95.56 203 ILE A C 1
ATOM 1578 O O . ILE A 1 203 ? -16.440 -17.186 21.659 1.00 95.56 203 ILE A O 1
ATOM 1582 N N . LYS A 1 204 ? -18.516 -16.975 22.479 1.00 96.25 204 LYS A N 1
ATOM 1583 C CA . LYS A 1 204 ? -18.101 -17.097 23.888 1.00 96.25 204 LYS A CA 1
ATOM 1584 C C . LYS A 1 204 ? -17.424 -18.442 24.173 1.00 96.25 204 LYS A C 1
ATOM 1586 O O . LYS A 1 204 ? -16.429 -18.476 24.899 1.00 96.25 204 LYS A O 1
ATOM 1591 N N . GLY A 1 205 ? -17.925 -19.531 23.586 1.00 97.12 205 GLY A N 1
ATOM 1592 C CA . GLY A 1 205 ? -17.322 -20.863 23.668 1.00 97.12 205 GLY A CA 1
ATOM 1593 C C . GLY A 1 205 ? -15.908 -20.912 23.084 1.00 97.12 205 GLY A C 1
ATOM 1594 O O . GLY A 1 205 ? -14.989 -21.388 23.752 1.00 97.12 205 GLY A O 1
ATOM 1595 N N . ILE A 1 206 ? -15.707 -20.345 21.890 1.00 96.88 206 ILE A N 1
ATOM 1596 C CA . ILE A 1 206 ? -14.388 -20.228 21.248 1.00 96.88 206 ILE A CA 1
ATOM 1597 C C . ILE A 1 206 ? -13.448 -19.387 22.116 1.00 96.88 206 ILE A C 1
ATOM 1599 O O . ILE A 1 206 ? -12.324 -19.805 22.401 1.00 96.88 206 ILE A O 1
ATOM 1603 N N . CYS A 1 207 ? -13.904 -18.234 22.611 1.00 96.94 207 CYS A N 1
ATOM 1604 C CA . CYS A 1 207 ? -13.084 -17.402 23.486 1.00 96.94 207 CYS A CA 1
ATOM 1605 C C . CYS A 1 207 ? -12.659 -18.157 24.755 1.00 96.94 207 CYS A C 1
ATOM 1607 O O . CYS A 1 207 ? -11.489 -18.113 25.133 1.00 96.94 207 CYS A O 1
ATOM 1609 N N . LYS A 1 208 ? -13.568 -18.922 25.375 1.00 97.06 208 LYS A N 1
ATOM 1610 C CA . LYS A 1 208 ? -13.258 -19.761 26.542 1.00 97.06 208 LYS A CA 1
ATOM 1611 C C . LYS A 1 208 ? -12.238 -20.856 26.209 1.00 97.06 208 LYS A C 1
ATOM 1613 O O . LYS A 1 208 ? -11.277 -21.015 26.960 1.00 97.06 208 LYS A O 1
ATOM 1618 N N . LYS A 1 209 ? -12.403 -21.557 25.078 1.00 97.31 209 LYS A N 1
ATOM 1619 C CA . LYS A 1 209 ? -11.474 -22.593 24.579 1.00 97.31 209 LYS A CA 1
ATOM 1620 C C . LYS A 1 209 ? -10.043 -22.060 24.469 1.00 97.31 209 LYS A C 1
ATOM 1622 O O . LYS A 1 209 ? -9.112 -22.706 24.940 1.00 97.31 209 LYS A O 1
ATOM 1627 N N . HIS A 1 210 ? -9.872 -20.865 23.905 1.00 96.25 210 HIS A N 1
ATOM 1628 C CA . HIS A 1 210 ? -8.553 -20.249 23.712 1.00 96.25 210 HIS A CA 1
ATOM 1629 C C . HIS A 1 210 ? -8.040 -19.466 24.925 1.00 96.25 210 HIS A C 1
ATOM 1631 O O . HIS A 1 210 ? -6.925 -18.961 24.876 1.00 96.25 210 HIS A O 1
ATOM 1637 N N . LYS A 1 211 ? -8.814 -19.351 26.015 1.00 96.31 211 LYS A N 1
ATOM 1638 C CA . LYS A 1 211 ? -8.533 -18.435 27.143 1.00 96.31 211 LYS A CA 1
ATOM 1639 C C . LYS A 1 211 ? -8.399 -16.970 26.689 1.00 96.31 211 LYS A C 1
ATOM 1641 O O . LYS A 1 211 ? -7.600 -16.198 27.216 1.00 96.31 211 LYS A O 1
ATOM 1646 N N . GLN A 1 212 ? -9.190 -16.592 25.692 1.00 96.44 212 GLN A N 1
ATOM 1647 C CA . GLN A 1 212 ? -9.252 -15.258 25.114 1.00 96.44 212 GLN A CA 1
ATOM 1648 C C . GLN A 1 212 ? -10.244 -14.388 25.896 1.00 96.44 212 GLN A C 1
ATOM 1650 O O . GLN A 1 212 ? -11.406 -14.757 26.068 1.00 96.44 212 GLN A O 1
ATOM 1655 N N . SER A 1 213 ? -9.803 -13.202 26.325 1.00 93.50 213 SER A N 1
ATOM 1656 C CA . SER A 1 213 ? -10.699 -12.207 26.925 1.00 93.50 213 SER A CA 1
ATOM 1657 C C . SER A 1 213 ? -11.728 -11.738 25.896 1.00 93.50 213 SER A C 1
ATOM 1659 O O . SER A 1 213 ? -11.358 -11.373 24.776 1.00 93.50 213 SER A O 1
ATOM 1661 N N . CYS A 1 214 ? -13.003 -11.759 26.282 1.00 94.69 214 CYS A N 1
ATOM 1662 C CA . CYS A 1 214 ? -14.135 -11.384 25.445 1.00 94.69 214 CYS A CA 1
ATOM 1663 C C . CYS A 1 214 ? -15.078 -10.485 26.244 1.00 94.69 214 CYS A C 1
ATOM 1665 O O . CYS A 1 214 ? -15.699 -10.919 27.216 1.00 94.69 214 CYS A O 1
ATOM 1667 N N . LEU A 1 215 ? -15.158 -9.222 25.837 1.00 94.94 215 LEU A N 1
ATOM 1668 C CA . LEU A 1 215 ? -16.066 -8.234 26.394 1.00 94.94 215 LEU A CA 1
ATOM 1669 C C . LEU A 1 215 ? -17.288 -8.116 25.486 1.00 94.94 215 LEU A C 1
ATOM 1671 O O . LEU A 1 215 ? -17.163 -7.754 24.321 1.00 94.94 215 LEU A O 1
ATOM 1675 N N . HIS A 1 216 ? -18.475 -8.379 26.021 1.00 95.25 216 HIS A N 1
ATOM 1676 C CA . HIS A 1 216 ? -19.721 -8.073 25.325 1.00 95.25 216 HIS A CA 1
ATOM 1677 C C . HIS A 1 216 ? -20.041 -6.586 25.513 1.00 95.25 216 HIS A C 1
ATOM 1679 O O . HIS A 1 216 ? -20.300 -6.149 26.632 1.00 95.25 216 HIS A O 1
ATOM 1685 N N . LEU A 1 217 ? -19.950 -5.805 24.434 1.00 95.25 217 LEU A N 1
ATOM 1686 C CA . LEU A 1 217 ? -20.163 -4.356 24.459 1.00 95.25 217 LEU A CA 1
ATOM 1687 C C . LEU A 1 217 ? -21.646 -3.989 24.382 1.00 95.25 217 LEU A C 1
ATOM 1689 O O . LEU A 1 217 ? -22.043 -2.974 24.947 1.00 95.25 217 LEU A O 1
ATOM 1693 N N . GLY A 1 218 ? -22.448 -4.794 23.685 1.00 95.25 218 GLY A N 1
ATOM 1694 C CA . GLY A 1 218 ? -23.873 -4.555 23.479 1.00 95.25 218 GLY A CA 1
ATOM 1695 C C . GLY A 1 218 ? -24.330 -4.990 22.092 1.00 95.25 218 GLY A C 1
ATOM 1696 O O . GLY A 1 218 ? -23.805 -5.974 21.581 1.00 95.25 218 GLY A O 1
ATOM 1697 N N . SER A 1 219 ? -25.283 -4.279 21.486 1.00 95.38 219 SER A N 1
ATOM 1698 C CA . SER A 1 219 ? -25.916 -4.685 20.219 1.00 95.38 219 SER A CA 1
ATOM 1699 C C . SER A 1 219 ? -26.149 -3.516 19.263 1.00 95.38 219 SER A C 1
ATOM 1701 O O . SER A 1 219 ? -26.272 -2.364 19.684 1.00 95.38 219 SER A O 1
ATOM 1703 N N . LEU A 1 220 ? -26.225 -3.809 17.967 1.00 94.19 220 LEU A N 1
ATOM 1704 C CA . LEU A 1 220 ? -26.729 -2.882 16.960 1.00 94.19 220 LEU A CA 1
ATOM 1705 C C . LEU A 1 220 ? -28.252 -2.757 17.057 1.00 94.19 220 LEU A C 1
ATOM 1707 O O . LEU A 1 220 ? -28.938 -3.660 17.538 1.00 94.19 220 LEU A O 1
ATOM 1711 N N . LYS A 1 221 ? -28.770 -1.612 16.603 1.00 93.56 221 LYS A N 1
ATOM 1712 C CA . LYS A 1 221 ? -30.201 -1.296 16.541 1.00 93.56 221 LYS A CA 1
ATOM 1713 C C . LYS A 1 221 ? -30.543 -0.619 15.219 1.00 93.56 221 LYS A C 1
ATOM 1715 O O . LYS A 1 221 ? -29.768 0.174 14.696 1.00 93.56 221 LYS A O 1
ATOM 1720 N N . LYS A 1 222 ? -31.751 -0.857 14.703 1.00 91.69 222 LYS A N 1
ATOM 1721 C CA . LYS A 1 222 ? -32.288 -0.124 13.535 1.00 91.69 222 LYS A CA 1
ATOM 1722 C C . LYS A 1 222 ? -32.538 1.359 13.826 1.00 91.69 222 LYS A C 1
ATOM 1724 O O . LYS A 1 222 ? -32.441 2.194 12.935 1.00 91.69 222 LYS A O 1
ATOM 1729 N N . ILE A 1 223 ? -32.852 1.692 15.077 1.00 91.38 223 ILE A N 1
ATOM 1730 C CA . ILE A 1 223 ? -33.031 3.078 15.521 1.00 91.38 223 ILE A CA 1
ATOM 1731 C C . ILE A 1 223 ? -31.669 3.773 15.493 1.00 91.38 223 ILE A C 1
ATOM 1733 O O . ILE A 1 223 ? -30.719 3.256 16.061 1.00 91.38 223 ILE A O 1
ATOM 1737 N N . GLN A 1 224 ? -31.573 4.951 14.876 1.00 92.00 224 GLN A N 1
ATOM 1738 C CA . GLN A 1 224 ? -30.318 5.689 14.664 1.00 92.00 224 GLN A CA 1
ATOM 1739 C C . GLN A 1 224 ? -29.852 6.480 15.898 1.00 92.00 224 GLN A C 1
ATOM 1741 O O . GLN A 1 224 ? -29.540 7.673 15.824 1.00 92.00 224 GLN A O 1
ATOM 1746 N N . PHE A 1 225 ? -29.797 5.807 17.043 1.00 92.94 225 PHE A N 1
ATOM 1747 C CA . PHE A 1 225 ? -29.329 6.360 18.308 1.00 92.94 225 PHE A CA 1
ATOM 1748 C C . PHE A 1 225 ? -28.244 5.477 18.923 1.00 92.94 225 PHE A C 1
ATOM 1750 O O . PHE A 1 225 ? -28.281 4.254 18.820 1.00 92.94 225 PHE A O 1
ATOM 1757 N N . MET A 1 226 ? -27.275 6.112 19.573 1.00 93.94 226 MET A N 1
ATOM 1758 C CA . MET A 1 226 ? -26.343 5.466 20.482 1.00 93.94 226 MET A CA 1
ATOM 1759 C C . MET A 1 226 ? -26.866 5.626 21.910 1.00 93.94 226 MET A C 1
ATOM 1761 O O . MET A 1 226 ? -26.798 6.719 22.483 1.00 93.94 226 MET A O 1
ATOM 1765 N N . SER A 1 227 ? -27.360 4.533 22.484 1.00 95.69 227 SER A N 1
ATOM 1766 C CA . SER A 1 227 ? -27.754 4.466 23.889 1.00 95.69 227 SER A CA 1
ATOM 1767 C C . SER A 1 227 ? -26.625 3.846 24.697 1.00 95.69 227 SER A C 1
ATOM 1769 O O . SER A 1 227 ? -26.104 2.791 24.344 1.00 95.69 227 SER A O 1
ATOM 1771 N N . ILE A 1 228 ? -26.256 4.460 25.820 1.00 97.00 228 ILE A N 1
ATOM 1772 C CA . ILE A 1 228 ? -25.258 3.893 26.732 1.00 97.00 228 ILE A CA 1
ATOM 1773 C C . ILE A 1 228 ? -25.884 3.710 28.104 1.00 97.00 228 ILE A C 1
ATOM 1775 O O . ILE A 1 228 ? -26.297 4.672 28.759 1.00 97.00 228 ILE A O 1
ATOM 1779 N N . SER A 1 229 ? -25.939 2.455 28.539 1.00 96.56 229 SER A N 1
ATOM 1780 C CA . SER A 1 229 ? -26.477 2.053 29.832 1.00 96.56 229 SER A CA 1
ATOM 1781 C C . SER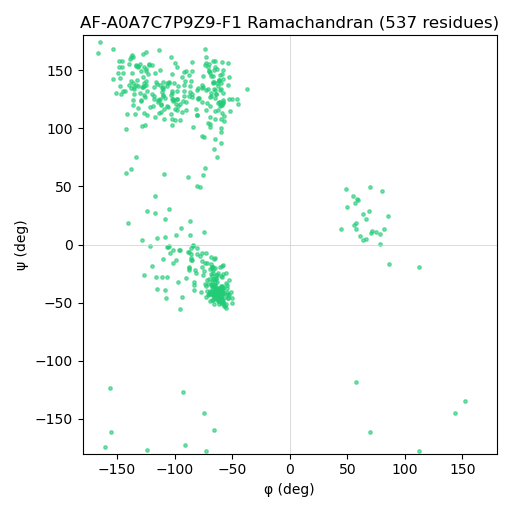 A 1 229 ? -25.360 1.735 30.814 1.00 96.56 229 SER A C 1
ATOM 1783 O O . SER A 1 229 ? -24.500 0.904 30.536 1.00 96.56 229 SER A O 1
ATOM 1785 N N . VAL A 1 230 ? -25.419 2.337 32.002 1.00 95.75 230 VAL A N 1
ATOM 1786 C CA . VAL A 1 230 ? -24.527 2.034 33.126 1.00 95.75 230 VAL A CA 1
ATOM 1787 C C . VAL A 1 230 ? -25.346 1.361 34.219 1.00 95.75 230 VAL A C 1
ATOM 1789 O O . VAL A 1 230 ? -26.302 1.953 34.721 1.00 95.75 230 VAL A O 1
ATOM 1792 N N . ARG A 1 231 ? -24.997 0.120 34.592 1.00 91.31 231 ARG A N 1
ATOM 1793 C CA . ARG A 1 231 ? -25.749 -0.676 35.592 1.00 91.31 231 ARG A CA 1
ATOM 1794 C C . ARG A 1 231 ? -27.264 -0.697 35.310 1.00 91.31 231 ARG A C 1
ATOM 1796 O O . ARG A 1 231 ? -28.071 -0.433 36.197 1.00 91.31 231 ARG A O 1
ATOM 1803 N N . LYS A 1 232 ? -27.635 -0.974 34.052 1.00 88.75 232 LYS A N 1
ATOM 1804 C CA . LYS A 1 232 ? -29.022 -1.014 33.530 1.00 88.75 232 LYS A CA 1
ATOM 1805 C C . LYS A 1 232 ? -29.781 0.324 33.503 1.00 88.75 232 LYS A C 1
ATOM 1807 O O . LYS A 1 232 ? -30.949 0.334 33.138 1.00 88.75 232 LYS A O 1
ATOM 1812 N N . LYS A 1 233 ? -29.151 1.453 33.849 1.00 94.31 233 LYS A N 1
ATOM 1813 C CA . LYS A 1 233 ? -29.748 2.788 33.686 1.00 94.31 233 LYS A CA 1
ATOM 1814 C C . LYS A 1 233 ? -29.158 3.474 32.462 1.00 94.31 233 LYS A C 1
ATOM 1816 O O . LYS A 1 233 ? -27.939 3.641 32.393 1.00 94.31 233 LYS A O 1
ATOM 1821 N N . THR A 1 234 ? -30.002 3.912 31.533 1.00 95.75 234 THR A N 1
ATOM 1822 C CA . THR A 1 234 ? -29.578 4.729 30.390 1.00 95.75 234 THR A CA 1
ATOM 1823 C C . THR A 1 234 ? -29.009 6.054 30.893 1.00 95.75 234 THR A C 1
ATOM 1825 O O . THR A 1 234 ? -29.672 6.787 31.626 1.00 95.75 234 THR A O 1
ATOM 1828 N N . LYS A 1 235 ? -27.756 6.343 30.541 1.00 96.62 235 LYS A N 1
ATOM 1829 C CA . LYS A 1 235 ? -27.039 7.566 30.939 1.00 96.62 235 LYS A CA 1
ATOM 1830 C C . LYS A 1 235 ? -26.780 8.510 29.767 1.00 96.62 235 LYS A C 1
ATOM 1832 O O . LYS A 1 235 ? -26.705 9.718 29.976 1.00 96.62 235 LYS A O 1
ATOM 1837 N N . ALA A 1 236 ? -26.676 7.970 28.557 1.00 96.12 236 ALA A N 1
ATOM 1838 C CA . ALA A 1 236 ? -26.602 8.738 27.322 1.00 96.12 236 ALA A CA 1
ATOM 1839 C C . ALA A 1 236 ? -27.571 8.149 26.297 1.00 96.12 236 ALA A C 1
ATOM 1841 O O . ALA A 1 236 ? -27.705 6.927 26.212 1.00 96.12 236 ALA A O 1
ATOM 1842 N N . ASN A 1 237 ? -28.223 9.023 25.535 1.00 95.00 237 ASN A N 1
ATOM 1843 C CA . ASN A 1 237 ? -29.020 8.652 24.374 1.00 95.00 237 ASN A CA 1
ATOM 1844 C C . ASN A 1 237 ? -28.819 9.719 23.294 1.00 95.00 237 ASN A C 1
ATOM 1846 O O . ASN A 1 237 ? -29.382 10.816 23.367 1.00 95.00 237 ASN A O 1
ATOM 1850 N N . LEU A 1 238 ? -27.944 9.417 22.339 1.00 93.50 238 LEU A N 1
ATOM 1851 C CA . LEU A 1 238 ? -27.403 10.380 21.386 1.00 93.50 238 LEU A CA 1
ATOM 1852 C C . LEU A 1 238 ? -27.790 9.986 19.955 1.00 93.50 238 LEU A C 1
ATOM 1854 O O . LEU A 1 238 ? -27.465 8.874 19.542 1.00 93.50 238 LEU A O 1
ATOM 1858 N N . PRO A 1 239 ? -28.429 10.864 19.161 1.00 91.75 239 PRO A N 1
ATOM 1859 C CA . PRO A 1 239 ? -28.637 10.602 17.738 1.00 91.75 239 PRO A CA 1
ATOM 1860 C C . PRO A 1 239 ? -27.298 10.372 17.031 1.00 91.75 239 PRO A C 1
ATOM 1862 O O . PRO A 1 239 ? -26.334 11.084 17.316 1.00 91.75 239 PRO A O 1
ATOM 1865 N N . LEU A 1 240 ? -27.218 9.458 16.062 1.00 88.38 240 LEU A N 1
ATOM 1866 C CA . LEU A 1 240 ? -25.963 9.201 15.332 1.00 88.38 240 LEU A CA 1
ATOM 1867 C C . LEU A 1 240 ? -25.418 10.439 14.608 1.00 88.38 240 LEU A C 1
ATOM 1869 O O . LEU A 1 240 ? -24.206 10.582 14.455 1.00 88.38 240 LEU A O 1
ATOM 1873 N N . SER A 1 241 ? -26.286 11.372 14.204 1.00 85.44 241 SER A N 1
ATOM 1874 C CA . SER A 1 241 ? -25.870 12.664 13.642 1.00 85.44 241 SER A CA 1
ATOM 1875 C C . SER A 1 241 ? -24.935 13.417 14.589 1.00 85.44 241 SER A C 1
ATOM 1877 O O . SER A 1 241 ? -23.990 14.052 14.126 1.00 85.44 241 SER A O 1
ATOM 1879 N N . THR A 1 242 ? -25.117 13.262 15.907 1.00 86.19 242 THR A N 1
ATOM 1880 C CA . THR A 1 242 ? -24.252 13.881 16.911 1.00 86.19 242 THR A CA 1
ATOM 1881 C C . THR A 1 242 ? -22.852 13.299 16.931 1.00 86.19 242 THR A C 1
ATOM 1883 O O . THR A 1 242 ? -21.901 14.044 17.090 1.00 86.19 242 THR A O 1
ATOM 1886 N N . LEU A 1 243 ? -22.678 12.006 16.657 1.00 80.62 243 LEU A N 1
ATOM 1887 C CA . LEU A 1 243 ? -21.349 11.391 16.563 1.00 80.62 243 LEU A CA 1
ATOM 1888 C C . LEU A 1 243 ? -20.569 11.891 15.331 1.00 80.62 243 LEU A C 1
ATOM 1890 O O . LEU A 1 243 ? -19.340 11.781 15.260 1.00 80.62 243 LEU A O 1
ATOM 1894 N N . ASN A 1 244 ? -21.286 12.491 14.377 1.00 72.00 244 ASN A N 1
ATOM 1895 C CA . ASN A 1 244 ? -20.758 12.930 13.096 1.00 72.00 244 ASN A CA 1
ATOM 1896 C C . ASN A 1 244 ? -20.547 14.439 12.955 1.00 72.00 244 ASN A C 1
ATOM 1898 O O . ASN A 1 244 ? -19.999 14.847 11.935 1.00 72.00 244 ASN A O 1
ATOM 1902 N N . ILE A 1 245 ? -20.873 15.246 13.972 1.00 70.88 245 ILE A N 1
ATOM 1903 C CA . ILE A 1 245 ? -20.770 16.722 13.935 1.00 70.88 245 ILE A CA 1
ATOM 1904 C C . ILE A 1 245 ? -19.336 17.214 13.660 1.00 70.88 245 ILE A C 1
ATOM 1906 O O . ILE A 1 245 ? -19.123 18.353 13.251 1.00 70.88 245 ILE A O 1
ATOM 1910 N N . THR A 1 246 ? -18.323 16.373 13.863 1.00 56.06 246 THR A N 1
ATOM 1911 C CA . THR A 1 246 ? -16.929 16.750 13.631 1.00 56.06 246 THR A CA 1
ATOM 1912 C C . THR A 1 246 ? -16.568 16.812 12.150 1.00 56.06 246 THR A C 1
ATOM 1914 O O . THR A 1 246 ? -16.034 15.861 11.579 1.00 56.06 246 THR A O 1
ATOM 1917 N N . GLU A 1 247 ? -16.695 18.000 11.566 1.00 53.19 247 GLU A N 1
ATOM 1918 C CA . GLU A 1 247 ? -15.503 18.539 10.920 1.00 53.19 247 GLU A CA 1
ATOM 1919 C C . GLU A 1 247 ? -14.543 18.961 12.050 1.00 53.19 247 GLU A C 1
ATOM 1921 O O . GLU A 1 247 ? -14.935 19.745 12.921 1.00 53.19 247 GLU A O 1
ATOM 1926 N N . PRO A 1 248 ? -13.303 18.432 12.128 1.00 51.56 248 PRO A N 1
ATOM 1927 C CA . PRO A 1 248 ? -12.279 19.076 12.950 1.00 51.56 248 PRO A CA 1
ATOM 1928 C C . PRO A 1 248 ? -12.175 20.551 12.523 1.00 51.56 248 PRO A C 1
ATOM 1930 O O . PRO A 1 248 ? -12.541 20.851 11.382 1.00 51.56 248 PRO A O 1
ATOM 1933 N N . PRO A 1 249 ? -11.696 21.475 13.383 1.00 46.06 249 PRO A N 1
ATOM 1934 C CA . PRO A 1 249 ? -11.546 22.875 12.991 1.00 46.06 249 PRO A CA 1
ATOM 1935 C C . PRO A 1 249 ? -10.891 22.920 11.614 1.00 46.06 249 PRO A C 1
ATOM 1937 O O . PRO A 1 249 ? -9.857 22.273 11.418 1.00 46.06 249 PRO A O 1
ATOM 1940 N N . LYS A 1 250 ? -11.541 23.597 10.655 1.00 46.12 250 LYS A N 1
ATOM 1941 C CA . LYS A 1 250 ? -10.978 23.848 9.329 1.00 46.12 250 LYS A CA 1
ATOM 1942 C C . LYS A 1 250 ? -9.705 24.645 9.558 1.00 46.12 250 LYS A C 1
ATOM 1944 O O . LYS A 1 250 ? -9.721 25.868 9.603 1.00 46.12 250 LYS A O 1
ATOM 1949 N N . ILE A 1 251 ? -8.594 23.951 9.777 1.00 52.44 251 ILE A N 1
ATOM 1950 C CA . ILE A 1 251 ? -7.290 24.561 9.636 1.00 52.44 251 ILE A CA 1
ATOM 1951 C C . ILE A 1 251 ? -7.251 24.879 8.153 1.00 52.44 251 ILE A C 1
ATOM 1953 O O . ILE A 1 251 ? -7.233 23.965 7.327 1.00 52.44 251 ILE A O 1
ATOM 1957 N N . SER A 1 252 ? -7.346 26.160 7.811 1.00 54.97 252 SER A N 1
ATOM 1958 C CA . SER A 1 252 ? -7.057 26.614 6.461 1.00 54.97 252 SER A CA 1
ATOM 1959 C C . SER A 1 252 ? -5.613 26.224 6.192 1.00 54.97 252 SER A C 1
ATOM 1961 O O . SER A 1 252 ? -4.677 26.875 6.662 1.00 54.97 252 SER A O 1
ATOM 1963 N N . ILE A 1 253 ? -5.438 25.081 5.528 1.00 62.72 253 ILE A N 1
ATOM 1964 C CA . ILE A 1 253 ? -4.125 24.628 5.113 1.00 62.72 253 ILE A CA 1
ATOM 1965 C C . ILE A 1 253 ? -3.703 25.594 4.012 1.00 62.72 253 ILE A C 1
ATOM 1967 O O . ILE A 1 253 ? -4.205 25.514 2.891 1.00 62.72 253 ILE A O 1
ATOM 1971 N N . VAL A 1 254 ? -2.852 26.553 4.362 1.00 66.06 254 VAL A N 1
ATOM 1972 C CA . VAL A 1 254 ? -2.344 27.543 3.418 1.00 66.06 254 VAL A CA 1
ATOM 1973 C C . VAL A 1 254 ? -1.216 26.857 2.656 1.00 66.06 254 VAL A C 1
ATOM 1975 O O . VAL A 1 254 ? -0.390 26.201 3.298 1.00 66.06 254 VAL A O 1
ATOM 1978 N N . PRO A 1 255 ? -1.171 26.962 1.316 1.00 68.56 255 PRO A N 1
ATOM 1979 C CA . PRO A 1 255 ? -0.051 26.448 0.552 1.00 68.56 255 PRO A CA 1
ATOM 1980 C C . PRO A 1 255 ? 1.265 26.941 1.137 1.00 68.56 255 PRO A C 1
ATOM 1982 O O . PRO A 1 255 ? 1.463 28.148 1.295 1.00 68.56 255 PRO A O 1
ATOM 1985 N N . ALA A 1 256 ? 2.159 26.008 1.463 1.00 66.19 256 ALA A N 1
ATOM 1986 C CA . ALA A 1 256 ? 3.511 26.383 1.830 1.00 66.19 256 ALA A CA 1
ATOM 1987 C C . ALA A 1 256 ? 4.118 27.072 0.606 1.00 66.19 256 ALA A C 1
ATOM 1989 O O . ALA A 1 256 ? 4.258 26.445 -0.445 1.00 66.19 256 ALA A O 1
ATOM 1990 N N . VAL A 1 257 ? 4.458 28.359 0.712 1.00 61.28 257 VAL A N 1
ATOM 1991 C CA . VAL A 1 257 ? 5.240 29.020 -0.334 1.00 61.28 257 VAL A CA 1
ATOM 1992 C C . VAL A 1 257 ? 6.601 28.330 -0.323 1.00 61.28 257 VAL A C 1
ATOM 1994 O O . VAL A 1 257 ? 7.305 28.421 0.691 1.00 61.28 257 VAL A O 1
ATOM 1997 N N . PRO A 1 258 ? 6.994 27.608 -1.390 1.00 58.31 258 PRO A N 1
ATOM 1998 C CA . PRO A 1 258 ? 8.310 27.002 -1.425 1.00 58.31 258 PRO A CA 1
ATOM 1999 C C . PRO A 1 258 ? 9.310 28.139 -1.265 1.00 58.31 258 PRO A C 1
ATOM 2001 O O . PRO A 1 258 ? 9.301 29.077 -2.065 1.00 58.31 258 PRO A O 1
ATOM 2004 N N . LYS A 1 259 ? 10.163 28.088 -0.234 1.00 54.50 259 LYS A N 1
ATOM 2005 C CA . LYS A 1 259 ? 11.318 28.986 -0.175 1.00 54.50 259 LYS A CA 1
ATOM 2006 C C . LYS A 1 259 ? 12.086 28.723 -1.458 1.00 54.50 259 LYS A C 1
ATOM 2008 O O . LYS A 1 259 ? 12.652 27.642 -1.611 1.00 54.50 259 LYS A O 1
ATOM 2013 N N . SER A 1 260 ? 12.022 29.651 -2.408 1.00 47.62 260 SER A N 1
ATOM 2014 C CA . SER A 1 260 ? 12.715 29.518 -3.676 1.00 47.62 260 SER A CA 1
ATOM 2015 C C . SER A 1 260 ? 14.197 29.394 -3.351 1.00 47.62 260 SER A C 1
ATOM 2017 O O . SER A 1 260 ? 14.851 30.386 -3.028 1.00 47.62 260 SER A O 1
ATOM 2019 N N . GLY A 1 261 ? 14.721 28.167 -3.374 1.00 49.59 261 GLY A N 1
ATOM 2020 C CA . GLY A 1 261 ? 16.158 27.958 -3.399 1.00 49.59 261 GLY A CA 1
ATOM 2021 C C . GLY A 1 261 ? 16.716 28.782 -4.553 1.00 49.59 261 GLY A C 1
ATOM 2022 O O . GLY A 1 261 ? 16.032 28.951 -5.571 1.00 49.59 261 GLY A O 1
ATOM 2023 N N . LYS A 1 262 ? 17.919 29.342 -4.382 1.00 46.88 262 LYS A N 1
ATOM 2024 C CA . LYS A 1 262 ? 18.622 30.014 -5.479 1.00 46.88 262 LYS A CA 1
ATOM 2025 C C . LYS A 1 262 ? 18.502 29.115 -6.712 1.00 46.88 262 LYS A C 1
ATOM 2027 O O . LYS A 1 262 ? 18.857 27.940 -6.652 1.00 46.88 262 LYS A O 1
ATOM 2032 N N . LYS A 1 263 ? 17.912 29.638 -7.793 1.00 52.84 263 LYS A N 1
ATOM 2033 C CA . LYS A 1 263 ? 17.929 28.975 -9.099 1.00 52.84 263 LYS A CA 1
ATOM 2034 C C . LYS A 1 263 ? 19.383 28.982 -9.550 1.00 52.84 263 LYS A C 1
ATOM 2036 O O . LYS A 1 263 ? 19.791 29.882 -10.280 1.00 52.84 263 LYS A O 1
ATOM 2041 N N . ASP A 1 264 ? 20.173 28.030 -9.074 1.00 56.16 264 ASP A N 1
ATOM 2042 C CA . ASP A 1 264 ? 21.498 27.821 -9.624 1.00 56.16 264 ASP A CA 1
ATOM 2043 C C . ASP A 1 264 ? 21.292 27.512 -11.106 1.00 56.16 264 ASP A C 1
ATOM 2045 O O . ASP A 1 264 ? 20.545 26.601 -11.476 1.00 56.16 264 ASP A O 1
ATOM 2049 N N . LYS A 1 265 ? 21.868 28.350 -11.976 1.00 64.38 265 LYS A N 1
ATOM 2050 C CA . LYS A 1 265 ? 21.842 28.108 -13.418 1.00 64.38 265 LYS A CA 1
ATOM 2051 C C . LYS A 1 265 ? 22.476 26.737 -13.645 1.00 64.38 265 LYS A C 1
ATOM 2053 O O . LYS A 1 265 ? 23.677 26.571 -13.435 1.00 64.38 265 LYS A O 1
ATOM 2058 N N . LEU A 1 266 ? 21.662 25.763 -14.053 1.00 73.19 266 LEU A N 1
ATOM 2059 C CA . LEU A 1 266 ? 22.137 24.441 -14.455 1.00 73.19 266 LEU A CA 1
ATOM 2060 C C . LEU A 1 266 ? 23.225 24.636 -15.513 1.00 73.19 266 LEU A C 1
ATOM 2062 O O . LEU A 1 266 ? 23.009 25.331 -16.510 1.00 73.19 266 LEU A O 1
ATOM 2066 N N . LYS A 1 267 ? 24.413 24.065 -15.286 1.00 78.44 267 LYS A N 1
ATOM 2067 C CA . LYS A 1 267 ? 25.493 24.150 -16.275 1.00 78.44 267 LYS A CA 1
ATOM 2068 C C . LYS A 1 267 ? 25.074 23.327 -17.487 1.00 78.44 267 LYS A C 1
ATOM 2070 O O . LYS A 1 267 ? 24.724 22.158 -17.336 1.00 78.44 267 LYS A O 1
ATOM 2075 N N . SER A 1 268 ? 25.135 23.928 -18.669 1.00 77.06 268 SER A N 1
ATOM 2076 C CA . SER A 1 268 ? 24.973 23.194 -19.921 1.00 77.06 268 SER A CA 1
ATOM 2077 C C . SER A 1 268 ? 26.188 22.289 -20.129 1.00 77.06 268 SER A C 1
ATOM 2079 O O . SER A 1 268 ? 27.327 22.755 -20.062 1.00 77.06 268 SER A O 1
ATOM 2081 N N . PHE A 1 269 ? 25.956 20.997 -20.360 1.00 80.94 269 PHE A N 1
ATOM 2082 C CA . PHE A 1 269 ? 27.010 20.061 -20.744 1.00 80.94 269 PHE A CA 1
ATOM 2083 C C . PHE A 1 269 ? 27.027 19.889 -22.256 1.00 80.94 269 PHE A C 1
ATOM 2085 O O . PHE A 1 269 ? 25.975 19.698 -22.875 1.00 80.94 269 PHE A O 1
ATOM 2092 N N . LYS A 1 270 ? 28.234 19.898 -22.829 1.00 86.06 270 LYS A N 1
ATOM 2093 C CA . LYS A 1 270 ? 28.450 19.468 -24.210 1.00 86.06 270 LYS A CA 1
ATOM 2094 C C . LYS A 1 270 ? 28.184 17.969 -24.317 1.00 86.06 270 LYS A C 1
ATOM 2096 O O . LYS A 1 270 ? 28.543 17.206 -23.420 1.00 86.06 270 LYS A O 1
ATOM 2101 N N . GLU A 1 271 ? 27.542 17.582 -25.406 1.00 89.44 271 GLU A N 1
ATOM 2102 C CA . GLU A 1 271 ? 27.316 16.185 -25.748 1.00 89.44 271 GLU A CA 1
ATOM 2103 C C . GLU A 1 271 ? 28.656 15.474 -25.973 1.00 89.44 271 GLU A C 1
ATOM 2105 O O . GLU A 1 271 ? 29.601 16.050 -26.522 1.00 89.44 271 GLU A O 1
ATOM 2110 N N . LEU A 1 272 ? 28.764 14.240 -25.485 1.00 92.31 272 LEU A N 1
ATOM 2111 C CA . LEU A 1 272 ? 29.964 13.428 -25.643 1.00 92.31 272 LEU A CA 1
ATOM 2112 C C . LEU A 1 272 ? 29.839 12.579 -26.902 1.00 92.31 272 LEU A C 1
ATOM 2114 O O . LEU A 1 272 ? 28.763 12.100 -27.227 1.00 92.31 272 LEU A O 1
ATOM 2118 N N . LYS A 1 273 ? 30.969 12.300 -27.556 1.00 90.62 273 LYS A N 1
ATOM 2119 C CA . LYS A 1 273 ? 31.007 11.337 -28.668 1.00 90.62 273 LYS A CA 1
ATOM 2120 C C . LYS A 1 273 ? 30.794 9.886 -28.211 1.00 90.62 273 LYS A C 1
ATOM 2122 O O . LYS A 1 273 ? 30.499 9.027 -29.030 1.00 90.62 273 LYS A O 1
ATOM 2127 N N . ASN A 1 274 ? 31.025 9.594 -26.928 1.00 93.56 274 ASN A N 1
ATOM 2128 C CA . ASN A 1 274 ? 30.944 8.249 -26.362 1.00 93.56 274 ASN A CA 1
ATOM 2129 C C . ASN A 1 274 ? 30.555 8.312 -24.874 1.00 93.56 274 ASN A C 1
ATOM 2131 O O . ASN A 1 274 ? 31.187 9.023 -24.092 1.00 93.56 274 ASN A O 1
ATOM 2135 N N . TYR A 1 275 ? 29.547 7.526 -24.484 1.00 95.62 275 TYR A N 1
ATOM 2136 C CA . TYR A 1 275 ? 29.014 7.456 -23.120 1.00 95.62 275 TYR A CA 1
ATOM 2137 C C . TYR A 1 275 ? 29.356 6.158 -22.364 1.00 95.62 275 TYR A C 1
ATOM 2139 O O . TYR A 1 275 ? 28.891 5.966 -21.243 1.00 95.62 275 TYR A O 1
ATOM 2147 N N . SER A 1 276 ? 30.196 5.275 -22.910 1.00 95.69 276 SER A N 1
ATOM 2148 C CA . SER A 1 276 ? 30.496 3.946 -22.337 1.00 95.69 276 SER A CA 1
ATOM 2149 C C . SER A 1 276 ? 30.966 4.005 -20.879 1.00 95.69 276 SER A C 1
ATOM 2151 O O . SER A 1 276 ? 30.492 3.255 -20.024 1.00 95.69 276 SER A O 1
ATOM 2153 N N . SER A 1 277 ? 31.856 4.946 -20.548 1.00 96.62 277 SER A N 1
ATOM 2154 C CA . SER A 1 277 ? 32.335 5.133 -19.172 1.00 96.62 277 SER A CA 1
ATOM 2155 C C . SER A 1 277 ? 31.220 5.590 -18.222 1.00 96.62 277 SER A C 1
ATOM 2157 O O . SER A 1 277 ? 31.178 5.176 -17.059 1.00 96.62 277 SER A O 1
ATOM 2159 N N . HIS A 1 278 ? 30.283 6.405 -18.717 1.00 96.62 278 HIS A N 1
ATOM 2160 C CA . HIS A 1 278 ? 29.124 6.869 -17.961 1.00 96.62 278 HIS A CA 1
ATOM 2161 C C . HIS A 1 278 ? 28.145 5.725 -17.698 1.00 96.62 278 HIS A C 1
ATOM 2163 O O . HIS A 1 278 ? 27.692 5.589 -16.562 1.00 96.62 278 HIS A O 1
ATOM 2169 N N . VAL A 1 279 ? 27.893 4.868 -18.694 1.00 96.06 279 VAL A N 1
ATOM 2170 C CA . VAL A 1 279 ? 27.078 3.652 -18.547 1.00 96.06 279 VAL A CA 1
ATOM 2171 C C . VAL A 1 279 ? 27.641 2.763 -17.437 1.00 96.06 279 VAL A C 1
ATOM 2173 O O . VAL A 1 279 ? 26.938 2.451 -16.478 1.00 96.06 279 VAL A O 1
ATOM 2176 N N . LEU A 1 280 ? 28.936 2.428 -17.488 1.00 95.88 280 LEU A N 1
ATOM 2177 C CA . LEU A 1 280 ? 29.576 1.583 -16.470 1.00 95.88 280 LEU A CA 1
ATOM 2178 C C . LEU A 1 280 ? 29.486 2.190 -15.064 1.00 95.88 280 LEU A C 1
ATOM 2180 O O . LEU A 1 280 ? 29.250 1.482 -14.079 1.00 95.88 280 LEU A O 1
ATOM 2184 N N . LYS A 1 281 ? 29.670 3.509 -14.949 1.00 96.50 281 LYS A N 1
ATOM 2185 C CA . LYS A 1 281 ? 29.565 4.216 -13.669 1.00 96.50 281 LYS A CA 1
ATOM 2186 C C . LYS A 1 281 ? 28.128 4.226 -13.146 1.00 96.50 281 LYS A C 1
ATOM 2188 O O . LYS A 1 281 ? 27.927 3.986 -11.955 1.00 96.50 281 LYS A O 1
ATOM 2193 N N . LEU A 1 282 ? 27.146 4.448 -14.017 1.00 95.25 282 LEU A N 1
ATOM 2194 C CA . LEU A 1 282 ? 25.726 4.416 -13.676 1.00 95.25 282 LEU A CA 1
ATOM 2195 C C . LEU A 1 282 ? 25.298 3.022 -13.205 1.00 95.25 282 LEU A C 1
ATOM 2197 O O . LEU A 1 282 ? 24.710 2.908 -12.132 1.00 95.25 282 LEU A O 1
ATOM 2201 N N . CYS A 1 283 ? 25.703 1.963 -13.912 1.00 94.25 283 CYS A N 1
ATOM 2202 C CA . CYS A 1 283 ? 25.475 0.576 -13.499 1.00 94.25 283 CYS A CA 1
ATOM 2203 C C . CYS A 1 283 ? 25.993 0.303 -12.087 1.00 94.25 283 CYS A C 1
ATOM 2205 O O . CYS A 1 283 ? 25.283 -0.271 -11.263 1.00 94.25 283 CYS A O 1
ATOM 2207 N N . LYS A 1 284 ? 27.219 0.746 -11.775 1.00 93.94 284 LYS A N 1
ATOM 2208 C CA . LYS A 1 284 ? 27.799 0.603 -10.429 1.00 93.94 284 LYS A CA 1
ATOM 2209 C C . LYS A 1 284 ? 26.983 1.345 -9.369 1.00 93.94 284 LYS A C 1
ATOM 2211 O O . LYS A 1 284 ? 26.872 0.854 -8.251 1.00 93.94 284 LYS A O 1
ATOM 2216 N N . ILE A 1 285 ? 26.437 2.518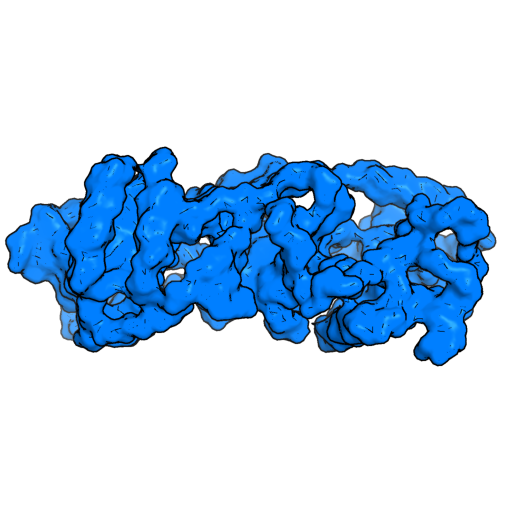 -9.691 1.00 92.75 285 ILE A N 1
ATOM 2217 C CA . ILE A 1 285 ? 25.610 3.308 -8.768 1.00 92.75 285 ILE A CA 1
ATOM 2218 C C . ILE A 1 285 ? 24.273 2.611 -8.509 1.00 92.75 285 ILE A C 1
ATOM 2220 O O . ILE A 1 285 ? 23.903 2.444 -7.349 1.00 92.75 285 ILE A O 1
ATOM 2224 N N . VAL A 1 286 ? 23.578 2.178 -9.563 1.00 88.75 286 VAL A N 1
ATOM 2225 C CA . VAL A 1 286 ? 22.262 1.532 -9.450 1.00 88.75 286 VAL A CA 1
ATOM 2226 C C . VAL A 1 286 ? 22.377 0.176 -8.748 1.00 88.75 286 VAL A C 1
ATOM 2228 O O . VAL A 1 286 ? 21.625 -0.082 -7.815 1.00 88.75 286 VAL A O 1
ATOM 2231 N N . LYS A 1 287 ? 23.384 -0.648 -9.079 1.00 85.12 287 LYS A N 1
ATOM 2232 C CA . LYS A 1 287 ? 23.623 -1.945 -8.410 1.00 85.12 287 LYS A CA 1
ATOM 2233 C C . LYS A 1 287 ? 23.977 -1.822 -6.924 1.00 85.12 287 LYS A C 1
ATOM 2235 O O . LYS A 1 287 ? 23.748 -2.756 -6.166 1.00 85.12 287 LYS A O 1
ATOM 2240 N N . LYS A 1 288 ? 24.546 -0.690 -6.493 1.00 85.56 288 LYS A N 1
ATOM 2241 C CA . LYS A 1 288 ? 24.863 -0.427 -5.077 1.00 85.56 288 LYS A CA 1
ATOM 2242 C C . LYS A 1 288 ? 23.656 0.041 -4.260 1.00 85.56 288 LYS A C 1
ATOM 2244 O O . LYS A 1 288 ? 23.785 0.173 -3.041 1.00 85.56 288 LYS A O 1
ATOM 2249 N N . GLN A 1 289 ? 22.515 0.327 -4.889 1.00 79.25 289 GLN A N 1
ATOM 2250 C CA . GLN A 1 289 ? 21.293 0.631 -4.148 1.00 79.25 289 GLN A CA 1
ATOM 2251 C C . GLN A 1 289 ? 20.869 -0.612 -3.365 1.00 79.25 289 GLN A C 1
ATOM 2253 O O . GLN A 1 289 ? 20.772 -1.704 -3.916 1.00 79.25 289 GLN A O 1
ATOM 2258 N N . LYS A 1 290 ? 20.684 -0.449 -2.054 1.00 70.38 290 LYS A N 1
ATOM 2259 C CA . LYS A 1 290 ? 20.296 -1.544 -1.164 1.00 70.38 290 LYS A CA 1
ATOM 2260 C C . LYS A 1 290 ? 18.782 -1.703 -1.181 1.00 70.38 290 LYS A C 1
ATOM 2262 O O . LYS A 1 290 ? 18.072 -0.732 -0.926 1.00 70.38 290 LYS A O 1
ATOM 2267 N N . TRP A 1 291 ? 18.331 -2.933 -1.400 1.00 68.38 291 TRP A N 1
ATOM 2268 C CA . TRP A 1 291 ? 16.919 -3.316 -1.492 1.00 68.38 291 TRP A CA 1
ATOM 2269 C C . TRP A 1 291 ? 16.506 -4.296 -0.389 1.00 68.38 291 TRP A C 1
ATOM 2271 O O . TRP A 1 291 ? 15.587 -5.086 -0.573 1.00 68.38 291 TRP A O 1
ATOM 2281 N N . ASP A 1 292 ? 17.180 -4.277 0.765 1.00 54.81 292 ASP A N 1
ATOM 2282 C CA . ASP A 1 292 ? 16.924 -5.216 1.866 1.00 54.81 292 ASP A CA 1
ATOM 2283 C C . ASP A 1 292 ? 15.621 -4.895 2.609 1.00 54.81 292 ASP A C 1
ATOM 2285 O O . ASP A 1 292 ? 15.625 -4.501 3.778 1.00 54.81 292 ASP A O 1
ATOM 2289 N N . VAL A 1 293 ? 14.500 -5.043 1.907 1.00 76.12 293 VAL A N 1
ATOM 2290 C CA . VAL A 1 293 ? 13.182 -4.646 2.381 1.00 76.12 293 VAL A CA 1
ATOM 2291 C C . VAL A 1 293 ? 12.260 -5.839 2.565 1.00 76.12 293 VAL A C 1
ATOM 2293 O O . VAL A 1 293 ? 11.571 -5.881 3.577 1.00 76.12 293 VAL A O 1
ATOM 2296 N N . TYR A 1 294 ? 12.293 -6.854 1.702 1.00 88.06 294 TYR A N 1
ATOM 2297 C CA . TYR A 1 294 ? 11.370 -7.989 1.804 1.00 88.06 294 TYR A CA 1
ATOM 2298 C C . TYR A 1 294 ? 11.900 -9.157 2.648 1.00 88.06 294 TYR A C 1
ATOM 2300 O O . TYR A 1 294 ? 13.080 -9.506 2.607 1.00 88.06 294 TYR A O 1
ATOM 2308 N N . LYS A 1 295 ? 11.013 -9.765 3.442 1.00 89.00 295 LYS A N 1
ATOM 2309 C CA . LYS A 1 295 ? 11.253 -10.990 4.213 1.00 89.00 295 LYS A CA 1
ATOM 2310 C C . LYS A 1 295 ? 10.064 -11.952 4.073 1.00 89.00 295 LYS A C 1
ATOM 2312 O O . LYS A 1 295 ? 8.948 -11.520 4.375 1.00 89.00 295 LYS A O 1
ATOM 2317 N N . PRO A 1 296 ? 10.296 -13.234 3.728 1.00 89.19 296 PRO A N 1
ATOM 2318 C CA . PRO A 1 296 ? 11.588 -13.833 3.354 1.00 89.19 296 PRO A CA 1
ATOM 2319 C C . PRO A 1 296 ? 12.150 -13.244 2.047 1.00 89.19 296 PRO A C 1
ATOM 2321 O O . PRO A 1 296 ? 11.410 -12.667 1.264 1.00 89.19 296 PRO A O 1
ATOM 2324 N N . GLN A 1 297 ? 13.467 -13.357 1.838 1.00 83.00 297 GLN A N 1
ATOM 2325 C CA . GLN A 1 297 ? 14.143 -12.804 0.651 1.00 83.00 297 GLN A CA 1
ATOM 2326 C C . GLN A 1 297 ? 14.121 -13.738 -0.567 1.00 83.00 297 GLN A C 1
ATOM 2328 O O . GLN A 1 297 ? 14.530 -13.313 -1.639 1.00 83.00 297 GLN A O 1
ATOM 2333 N N . LYS A 1 298 ? 13.667 -14.990 -0.409 1.00 83.50 298 LYS A N 1
ATOM 2334 C CA . LYS A 1 298 ? 13.777 -16.049 -1.427 1.00 83.50 298 LYS A CA 1
ATOM 2335 C C . LYS A 1 298 ? 13.283 -15.601 -2.807 1.00 83.50 298 LYS A C 1
ATOM 2337 O O . LYS A 1 298 ? 13.985 -15.800 -3.788 1.00 83.50 298 LYS A O 1
ATOM 2342 N N . ASP A 1 299 ? 12.121 -14.955 -2.842 1.00 84.69 299 ASP A N 1
ATOM 2343 C CA . ASP A 1 299 ? 11.448 -14.538 -4.074 1.00 84.69 299 ASP A CA 1
ATOM 2344 C C . ASP A 1 299 ? 11.504 -13.010 -4.269 1.00 84.69 299 ASP A C 1
ATOM 2346 O O . ASP A 1 299 ? 10.644 -12.425 -4.927 1.00 84.69 299 ASP A O 1
ATOM 2350 N N . ALA A 1 300 ? 12.467 -12.333 -3.629 1.00 86.56 300 ALA A N 1
ATOM 2351 C CA . ALA A 1 300 ? 12.649 -10.887 -3.713 1.00 86.56 300 ALA A CA 1
ATOM 2352 C C . ALA A 1 300 ? 13.732 -10.527 -4.738 1.00 86.56 300 ALA A C 1
ATOM 2354 O O . ALA A 1 300 ? 14.880 -10.953 -4.629 1.00 86.56 300 ALA A O 1
ATOM 2355 N N . VAL A 1 301 ? 13.379 -9.679 -5.704 1.00 85.56 301 VAL A N 1
ATOM 2356 C CA . VAL A 1 301 ? 14.279 -9.171 -6.744 1.00 85.56 301 VAL A CA 1
ATOM 2357 C C . VAL A 1 301 ? 14.179 -7.650 -6.768 1.00 85.56 301 VAL A C 1
ATOM 2359 O O . VAL A 1 301 ? 13.220 -7.075 -7.284 1.00 85.56 301 VAL A O 1
ATOM 2362 N N . GLY A 1 302 ? 15.176 -6.988 -6.176 1.00 85.06 302 GLY A N 1
ATOM 2363 C CA . GLY A 1 302 ? 15.204 -5.531 -6.053 1.00 85.06 302 GLY A CA 1
ATOM 2364 C C . GLY A 1 302 ? 13.972 -4.997 -5.318 1.00 85.06 302 GLY A C 1
ATOM 2365 O O . GLY A 1 302 ? 13.734 -5.313 -4.155 1.00 85.06 302 GLY A O 1
ATOM 2366 N N . SER A 1 303 ? 13.191 -4.179 -6.010 1.00 89.94 303 SER A N 1
ATOM 2367 C CA . SER A 1 303 ? 11.956 -3.545 -5.542 1.00 89.94 303 SER A CA 1
ATOM 2368 C C . SER A 1 303 ? 10.716 -4.445 -5.578 1.00 89.94 303 SER A C 1
ATOM 2370 O O . SER A 1 303 ? 9.660 -3.992 -5.143 1.00 89.94 303 SER A O 1
ATOM 2372 N N . PHE A 1 304 ? 10.808 -5.680 -6.077 1.00 93.31 304 PHE A N 1
ATOM 2373 C CA . PHE A 1 304 ? 9.683 -6.602 -6.263 1.00 93.31 304 PHE A CA 1
ATOM 2374 C C . PHE A 1 304 ? 9.837 -7.865 -5.408 1.00 93.31 304 PHE A C 1
ATOM 2376 O O . PHE A 1 304 ? 10.951 -8.345 -5.208 1.00 93.31 304 PHE A O 1
ATOM 2383 N N . SER A 1 305 ? 8.730 -8.446 -4.944 1.00 94.88 305 SER A N 1
ATOM 2384 C CA . SER A 1 305 ? 8.728 -9.773 -4.324 1.00 94.88 305 SER A CA 1
ATOM 2385 C C . SER A 1 305 ? 7.380 -10.481 -4.463 1.00 94.88 305 SER A C 1
ATOM 2387 O O . SER A 1 305 ? 6.334 -9.843 -4.344 1.00 94.88 305 SER A O 1
ATOM 2389 N N . LEU A 1 306 ? 7.404 -11.799 -4.673 1.00 94.75 306 LEU A N 1
ATOM 2390 C CA . LEU A 1 306 ? 6.206 -12.642 -4.571 1.00 94.75 306 LEU A CA 1
ATOM 2391 C C . LEU A 1 306 ? 5.765 -12.794 -3.114 1.00 94.75 306 LEU A C 1
ATOM 2393 O O . LEU A 1 306 ? 6.586 -12.740 -2.195 1.00 94.75 306 LEU A O 1
ATOM 2397 N N . ILE A 1 307 ? 4.471 -13.022 -2.892 1.00 94.44 307 ILE A N 1
ATOM 2398 C CA . ILE A 1 307 ? 3.973 -13.440 -1.581 1.00 94.44 307 ILE A CA 1
ATOM 2399 C C . ILE A 1 307 ? 4.190 -14.959 -1.445 1.00 94.44 307 ILE A C 1
ATOM 2401 O O . ILE A 1 307 ? 3.592 -15.726 -2.195 1.00 94.44 307 ILE A O 1
ATOM 2405 N N . PRO A 1 308 ? 5.013 -15.436 -0.488 1.00 90.44 308 PRO A N 1
ATOM 2406 C CA . PRO A 1 308 ? 5.369 -16.852 -0.409 1.00 90.44 308 PRO A CA 1
ATOM 2407 C C . PRO A 1 308 ? 4.162 -17.781 -0.260 1.00 90.44 308 PRO A C 1
ATOM 2409 O O . PRO A 1 308 ? 3.318 -17.593 0.623 1.00 90.44 308 PRO A O 1
ATOM 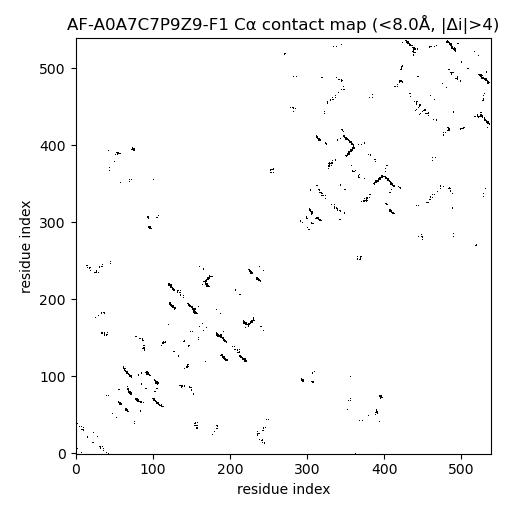2412 N N . GLY A 1 309 ? 4.115 -18.820 -1.093 1.00 85.56 309 GLY A N 1
ATOM 2413 C CA . GLY A 1 309 ? 3.029 -19.803 -1.113 1.00 85.56 309 GLY A CA 1
ATOM 2414 C C . GLY A 1 309 ? 1.702 -19.265 -1.659 1.00 85.56 309 GLY A C 1
ATOM 2415 O O . GLY A 1 309 ? 0.696 -19.938 -1.499 1.00 85.56 309 GLY A O 1
ATOM 2416 N N . GLU A 1 310 ? 1.695 -18.061 -2.234 1.00 86.19 310 GLU A N 1
ATOM 2417 C CA . GLU A 1 310 ? 0.571 -17.431 -2.941 1.00 86.19 310 GLU A CA 1
ATOM 2418 C C . GLU A 1 310 ? 1.162 -16.675 -4.140 1.00 86.19 310 GLU A C 1
ATOM 2420 O O . GLU A 1 310 ? 1.134 -15.444 -4.201 1.00 86.19 310 GLU A O 1
ATOM 2425 N N . ASN A 1 311 ? 1.810 -17.410 -5.048 1.00 84.19 311 ASN A N 1
ATOM 2426 C CA . ASN A 1 311 ? 2.629 -16.820 -6.112 1.00 84.19 311 ASN A CA 1
ATOM 2427 C C . ASN A 1 311 ? 1.814 -15.988 -7.114 1.00 84.19 311 ASN A C 1
ATOM 2429 O O . ASN A 1 311 ? 2.393 -15.216 -7.872 1.00 84.19 311 ASN A O 1
ATOM 2433 N N . ASP A 1 312 ? 0.487 -16.077 -7.073 1.00 91.12 312 ASP A N 1
ATOM 2434 C CA . ASP A 1 312 ? -0.417 -15.224 -7.844 1.00 91.12 312 ASP A CA 1
ATOM 2435 C C . ASP A 1 312 ? -0.478 -13.805 -7.289 1.00 91.12 312 ASP A C 1
ATOM 2437 O O . ASP A 1 312 ? -1.056 -12.924 -7.915 1.00 91.12 312 ASP A O 1
ATOM 2441 N N . PHE A 1 313 ? 0.145 -13.545 -6.140 1.00 95.31 313 PHE A N 1
ATOM 2442 C CA . PHE A 1 313 ? 0.272 -12.216 -5.574 1.00 95.31 313 PHE A CA 1
ATOM 2443 C C . PHE A 1 313 ? 1.726 -11.776 -5.495 1.00 95.31 313 PHE A C 1
ATOM 2445 O O . PHE A 1 313 ? 2.625 -12.508 -5.075 1.00 95.31 313 PHE A O 1
ATOM 2452 N N . ALA A 1 314 ? 1.939 -10.507 -5.817 1.00 96.00 314 ALA A N 1
ATOM 2453 C CA . ALA A 1 314 ? 3.238 -9.877 -5.714 1.00 96.00 314 ALA A CA 1
ATOM 2454 C C . ALA A 1 314 ? 3.135 -8.466 -5.153 1.00 96.00 314 ALA A C 1
ATOM 2456 O O . ALA A 1 314 ? 2.087 -7.822 -5.195 1.00 96.00 314 ALA A O 1
ATOM 2457 N N . VAL A 1 315 ? 4.250 -7.977 -4.630 1.00 96.88 315 VAL A N 1
ATOM 2458 C CA . VAL A 1 315 ? 4.375 -6.637 -4.075 1.00 96.88 315 VAL A CA 1
ATOM 2459 C C . VAL A 1 315 ? 5.548 -5.938 -4.735 1.00 96.88 315 VAL A C 1
ATOM 2461 O O . VAL A 1 315 ? 6.622 -6.518 -4.877 1.00 96.88 315 VAL A O 1
ATOM 2464 N N . SER A 1 316 ? 5.357 -4.674 -5.098 1.00 96.06 316 SER A N 1
ATOM 2465 C CA . SER A 1 316 ? 6.420 -3.798 -5.573 1.00 96.06 316 SER A CA 1
ATOM 2466 C C . SER A 1 316 ? 6.546 -2.543 -4.715 1.00 96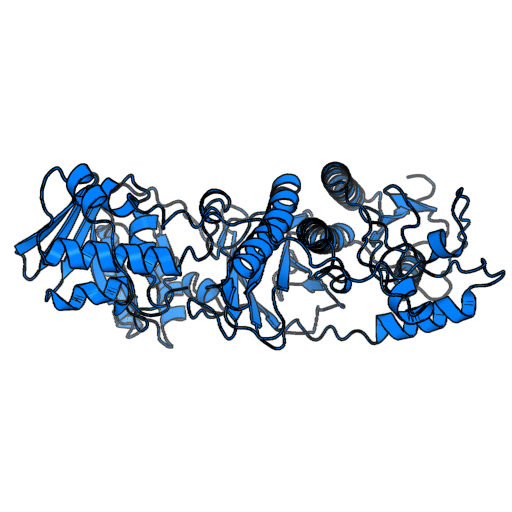.06 316 SER A C 1
ATOM 2468 O O . SER A 1 316 ? 5.595 -2.064 -4.090 1.00 96.06 316 SER A O 1
ATOM 2470 N N . THR A 1 317 ? 7.748 -1.986 -4.711 1.00 94.75 317 THR A N 1
ATOM 2471 C CA . THR A 1 317 ? 8.072 -0.665 -4.172 1.00 94.75 317 THR A CA 1
ATOM 2472 C C . THR A 1 317 ? 8.641 0.216 -5.277 1.00 94.75 317 THR A C 1
ATOM 2474 O O . THR A 1 317 ? 9.171 -0.291 -6.266 1.00 94.75 317 THR A O 1
ATOM 2477 N N . PRO A 1 318 ? 8.526 1.545 -5.164 1.00 93.62 318 PRO A N 1
ATOM 2478 C CA . PRO A 1 318 ? 9.108 2.427 -6.162 1.00 93.62 318 PRO A CA 1
ATOM 2479 C C . PRO A 1 318 ? 10.639 2.347 -6.169 1.00 93.62 318 PRO A C 1
ATOM 2481 O O . PRO A 1 318 ? 11.269 2.345 -5.111 1.00 93.62 318 PRO A O 1
ATOM 2484 N N . ASP A 1 319 ? 11.245 2.361 -7.357 1.00 91.75 319 ASP A N 1
ATOM 2485 C CA . ASP A 1 319 ? 12.707 2.371 -7.531 1.00 91.75 319 ASP A CA 1
ATOM 2486 C C . ASP A 1 319 ? 13.282 3.766 -7.867 1.00 91.75 319 ASP A C 1
ATOM 2488 O O . ASP A 1 319 ? 14.499 3.983 -7.887 1.00 91.75 319 ASP A O 1
ATOM 2492 N N . ASN A 1 320 ? 12.396 4.745 -8.054 1.00 91.31 320 ASN A N 1
ATOM 2493 C CA . ASN A 1 320 ? 12.674 6.147 -8.371 1.00 91.31 320 ASN A CA 1
ATOM 2494 C C . ASN A 1 320 ? 12.482 7.089 -7.163 1.00 91.31 320 ASN A C 1
ATOM 2496 O O . ASN A 1 320 ? 12.182 8.275 -7.311 1.00 91.31 320 ASN A O 1
ATOM 2500 N N . ILE A 1 321 ? 12.723 6.586 -5.946 1.00 89.19 321 ILE A N 1
ATOM 2501 C CA . ILE A 1 321 ? 12.545 7.329 -4.682 1.00 89.19 321 ILE A CA 1
ATOM 2502 C C . ILE A 1 321 ? 13.365 8.627 -4.577 1.00 89.19 321 ILE A C 1
ATOM 2504 O O . ILE A 1 321 ? 13.053 9.492 -3.763 1.00 89.19 321 ILE A O 1
ATOM 2508 N N . HIS A 1 322 ? 14.394 8.800 -5.410 1.00 89.19 322 HIS A N 1
ATOM 2509 C CA . HIS A 1 322 ? 15.197 10.024 -5.473 1.00 89.19 322 HIS A CA 1
ATOM 2510 C C . HIS A 1 322 ? 14.399 11.250 -5.971 1.00 89.19 322 HIS A C 1
ATOM 2512 O O . HIS A 1 322 ? 14.870 12.378 -5.817 1.00 89.19 322 HIS A O 1
ATOM 2518 N N . LEU A 1 323 ? 13.195 11.045 -6.523 1.00 90.75 323 LEU A N 1
ATOM 2519 C CA . LEU A 1 323 ? 12.267 12.104 -6.933 1.00 90.75 323 LEU A CA 1
ATOM 2520 C C . LEU A 1 323 ? 11.339 12.581 -5.799 1.00 90.75 323 LEU A C 1
ATOM 2522 O O . LEU A 1 323 ? 10.800 13.682 -5.900 1.00 90.75 323 LEU A O 1
ATOM 2526 N N . LEU A 1 324 ? 11.151 11.799 -4.723 1.00 86.19 324 LEU A N 1
ATOM 2527 C CA . LEU A 1 324 ? 10.094 12.002 -3.710 1.00 86.19 324 LEU A CA 1
ATOM 2528 C C . LEU A 1 324 ? 10.034 13.427 -3.139 1.00 86.19 324 LEU A C 1
ATOM 2530 O O . LEU A 1 324 ? 8.949 13.986 -3.000 1.00 86.19 324 LEU A O 1
ATOM 2534 N N . ASN A 1 325 ? 11.192 14.035 -2.876 1.00 79.88 325 ASN A N 1
ATOM 2535 C CA . ASN A 1 325 ? 11.303 15.326 -2.185 1.00 79.88 325 ASN A CA 1
ATOM 2536 C C . ASN A 1 325 ? 11.394 16.536 -3.133 1.00 79.88 325 ASN A C 1
ATOM 2538 O O . ASN A 1 325 ? 11.828 17.609 -2.717 1.00 79.88 325 ASN A O 1
ATOM 2542 N N . LYS A 1 326 ? 11.072 16.354 -4.418 1.00 85.81 326 LYS A N 1
ATOM 2543 C CA . LYS A 1 326 ? 11.107 17.413 -5.436 1.00 85.81 326 LYS A CA 1
ATOM 2544 C C . LYS A 1 326 ? 9.733 18.081 -5.558 1.00 85.81 326 LYS A C 1
ATOM 2546 O O . LYS A 1 326 ? 9.201 18.532 -4.552 1.00 85.81 326 LYS A O 1
ATOM 2551 N N . GLU A 1 327 ? 9.144 18.178 -6.748 1.00 88.81 327 GLU A N 1
ATOM 2552 C CA . GLU A 1 327 ? 7.772 18.681 -6.918 1.00 88.81 327 GLU A CA 1
ATOM 2553 C C . GLU A 1 327 ? 6.763 17.735 -6.247 1.00 88.81 327 GLU A C 1
ATOM 2555 O O . GLU A 1 327 ? 6.294 16.785 -6.861 1.00 88.81 327 GLU A O 1
ATOM 2560 N N . ILE A 1 328 ? 6.448 17.988 -4.974 1.00 89.69 328 ILE A N 1
ATOM 2561 C CA . ILE A 1 328 ? 5.868 17.022 -4.025 1.00 89.69 328 ILE A CA 1
ATOM 2562 C C . ILE A 1 328 ? 4.652 16.274 -4.564 1.00 89.69 328 ILE A C 1
ATOM 2564 O O . ILE A 1 328 ? 4.606 15.050 -4.506 1.00 89.69 328 ILE A O 1
ATOM 2568 N N . LYS A 1 329 ? 3.656 16.971 -5.107 1.00 91.94 329 LYS A N 1
ATOM 2569 C CA . LYS A 1 329 ? 2.464 16.294 -5.623 1.00 91.94 329 LYS A CA 1
ATOM 2570 C C . LYS A 1 329 ? 2.794 15.427 -6.844 1.00 91.94 329 LYS A C 1
ATOM 2572 O O . LYS A 1 329 ? 2.429 14.255 -6.897 1.00 91.94 329 LYS A O 1
ATOM 2577 N N . THR A 1 330 ? 3.525 15.982 -7.810 1.00 93.88 330 THR A N 1
ATOM 2578 C CA . THR A 1 330 ? 3.888 15.295 -9.058 1.00 93.88 330 THR A CA 1
ATOM 2579 C C . THR A 1 330 ? 4.855 14.135 -8.816 1.00 93.88 330 THR A C 1
ATOM 2581 O O . THR A 1 330 ? 4.661 13.061 -9.378 1.00 93.88 330 THR A O 1
ATOM 2584 N N . SER A 1 331 ? 5.841 14.281 -7.929 1.00 94.38 331 SER A N 1
ATOM 2585 C CA . SER A 1 331 ? 6.758 13.196 -7.570 1.00 94.38 331 SER A CA 1
ATOM 2586 C C . SER A 1 331 ? 6.008 12.015 -6.962 1.00 94.38 331 SER A C 1
ATOM 2588 O O . SER A 1 331 ? 6.312 10.871 -7.287 1.00 94.38 331 SER A O 1
ATOM 2590 N N . ASN A 1 332 ? 4.983 12.278 -6.147 1.00 95.38 332 ASN A N 1
ATOM 2591 C CA . ASN A 1 332 ? 4.174 11.236 -5.522 1.00 95.38 332 ASN A CA 1
ATOM 2592 C C . ASN A 1 332 ? 3.188 10.557 -6.489 1.00 95.38 332 ASN A C 1
ATOM 2594 O O . ASN A 1 332 ? 2.921 9.369 -6.325 1.00 95.38 332 ASN A O 1
ATOM 2598 N N . ARG A 1 333 ? 2.754 11.239 -7.561 1.00 97.25 333 ARG A N 1
ATOM 2599 C CA . ARG A 1 333 ? 2.107 10.586 -8.721 1.00 97.25 333 ARG A CA 1
ATOM 2600 C C . ARG A 1 333 ? 3.069 9.612 -9.416 1.00 97.25 333 ARG A C 1
ATOM 2602 O O . ARG A 1 333 ? 2.682 8.503 -9.781 1.00 97.25 333 ARG A O 1
ATOM 2609 N N . ILE A 1 334 ? 4.334 10.012 -9.571 1.00 96.88 334 ILE A N 1
ATOM 2610 C CA . ILE A 1 334 ? 5.374 9.228 -10.253 1.00 96.88 334 ILE A CA 1
ATOM 2611 C C . ILE A 1 334 ? 5.748 7.957 -9.485 1.00 96.88 334 ILE A C 1
ATOM 2613 O O . ILE A 1 334 ? 5.817 6.892 -10.096 1.00 96.88 334 ILE A O 1
ATOM 2617 N N . VAL A 1 335 ? 5.991 8.031 -8.170 1.00 95.50 335 VAL A N 1
ATOM 2618 C CA . VAL A 1 335 ? 6.409 6.841 -7.398 1.00 95.50 335 VAL A CA 1
ATOM 2619 C C . VAL A 1 335 ? 5.337 5.750 -7.385 1.00 95.50 335 VAL A C 1
ATOM 2621 O O . VAL A 1 335 ? 5.674 4.587 -7.595 1.00 95.50 335 VAL A O 1
ATOM 2624 N N . ILE A 1 336 ? 4.052 6.081 -7.202 1.00 97.56 336 ILE A N 1
ATOM 2625 C CA . ILE A 1 336 ? 3.003 5.049 -7.251 1.00 97.56 336 ILE A CA 1
ATOM 2626 C C . ILE A 1 336 ? 2.821 4.473 -8.655 1.00 97.56 336 ILE A C 1
ATOM 2628 O O . ILE A 1 336 ? 2.726 3.255 -8.795 1.00 97.56 336 ILE A O 1
ATOM 2632 N N . SER A 1 337 ? 2.872 5.319 -9.689 1.00 98.12 337 SER A N 1
ATOM 2633 C CA . SER A 1 337 ? 2.820 4.874 -11.087 1.00 98.12 337 SER A CA 1
ATOM 2634 C C . SER A 1 337 ? 3.973 3.923 -11.413 1.00 98.12 337 SER A C 1
ATOM 2636 O O . SER A 1 337 ? 3.781 2.888 -12.037 1.00 98.12 337 SER A O 1
ATOM 2638 N N . ASN A 1 338 ? 5.180 4.226 -10.935 1.00 97.44 338 ASN A N 1
ATOM 2639 C CA . ASN A 1 338 ? 6.349 3.372 -11.113 1.00 97.44 338 ASN A CA 1
ATOM 2640 C C . ASN A 1 338 ? 6.219 2.023 -10.390 1.00 97.44 338 ASN A C 1
ATOM 2642 O O . ASN A 1 338 ? 6.544 0.994 -10.978 1.00 97.44 338 ASN A O 1
ATOM 2646 N N . ALA A 1 339 ? 5.752 2.004 -9.140 1.00 97.19 339 ALA A N 1
ATOM 2647 C CA . ALA A 1 339 ? 5.525 0.754 -8.418 1.00 97.19 339 ALA A CA 1
ATOM 2648 C C . ALA A 1 339 ? 4.474 -0.119 -9.136 1.00 97.19 339 ALA A C 1
ATOM 2650 O O . ALA A 1 339 ? 4.713 -1.306 -9.363 1.00 97.19 339 ALA A O 1
ATOM 2651 N N . ALA A 1 340 ? 3.363 0.472 -9.583 1.00 98.38 340 ALA A N 1
ATOM 2652 C CA . ALA A 1 340 ? 2.339 -0.220 -10.366 1.00 98.38 340 ALA A CA 1
ATOM 2653 C C . ALA A 1 340 ? 2.888 -0.760 -11.702 1.00 98.38 340 ALA A C 1
ATOM 2655 O O . ALA A 1 340 ? 2.764 -1.950 -11.987 1.00 98.38 340 ALA A O 1
ATOM 2656 N N . ARG A 1 341 ? 3.604 0.067 -12.474 1.00 97.94 341 ARG A N 1
ATOM 2657 C CA . ARG A 1 341 ? 4.216 -0.324 -13.756 1.00 97.94 341 ARG A CA 1
ATOM 2658 C C . ARG A 1 341 ? 5.197 -1.491 -13.622 1.00 97.94 341 ARG A C 1
ATOM 2660 O O . ARG A 1 341 ? 5.240 -2.350 -14.494 1.00 97.94 341 ARG A O 1
ATOM 2667 N N . GLN A 1 342 ? 5.960 -1.554 -12.530 1.00 95.88 342 GLN A N 1
ATOM 2668 C CA . GLN A 1 342 ? 6.867 -2.679 -12.265 1.00 95.88 342 GLN A CA 1
ATOM 2669 C C . GLN A 1 342 ? 6.126 -4.013 -12.082 1.00 95.88 342 GLN A C 1
ATOM 2671 O O . GLN A 1 342 ? 6.619 -5.042 -12.535 1.00 95.88 342 GLN A O 1
ATOM 2676 N N . LEU A 1 343 ? 4.950 -4.009 -11.442 1.00 96.75 343 LEU A N 1
ATOM 2677 C CA . LEU A 1 343 ? 4.104 -5.207 -11.332 1.00 96.75 343 LEU A CA 1
ATOM 2678 C C . LEU A 1 343 ? 3.574 -5.626 -12.701 1.00 96.75 343 LEU A C 1
ATOM 2680 O O . LEU A 1 343 ? 3.633 -6.803 -13.051 1.00 96.75 343 LEU A O 1
ATOM 2684 N N . VAL A 1 344 ? 3.123 -4.649 -13.488 1.00 97.38 344 VAL A N 1
ATOM 2685 C CA . VAL A 1 344 ? 2.565 -4.874 -14.823 1.00 97.38 344 VAL A CA 1
ATOM 2686 C C . VAL A 1 344 ? 3.583 -5.505 -15.766 1.00 97.38 344 VAL A C 1
ATOM 2688 O O . VAL A 1 344 ? 3.261 -6.500 -16.406 1.00 97.38 344 VAL A O 1
ATOM 2691 N N . CYS A 1 345 ? 4.826 -5.010 -15.802 1.00 96.12 345 CYS A N 1
ATOM 2692 C CA . CYS A 1 345 ? 5.890 -5.622 -16.611 1.00 96.12 345 CYS A CA 1
ATOM 2693 C C . CYS A 1 345 ? 6.197 -7.076 -16.206 1.00 96.12 345 CYS A C 1
ATOM 2695 O O . CYS A 1 345 ? 6.763 -7.825 -16.991 1.00 96.12 345 CYS A O 1
ATOM 2697 N N . LYS A 1 346 ? 5.809 -7.483 -14.993 1.00 94.25 346 LYS A N 1
ATOM 2698 C CA . LYS A 1 346 ? 5.934 -8.854 -14.483 1.00 94.25 346 LYS A CA 1
ATOM 2699 C C . LYS A 1 346 ? 4.631 -9.660 -14.593 1.00 94.25 346 LYS A C 1
ATOM 2701 O O . LYS A 1 346 ? 4.559 -10.762 -14.060 1.00 94.25 346 LYS A O 1
ATOM 2706 N N . GLY A 1 347 ? 3.605 -9.128 -15.262 1.00 94.81 347 GLY A N 1
ATOM 2707 C CA . GLY A 1 347 ? 2.326 -9.807 -15.497 1.00 94.81 347 GLY A CA 1
ATOM 2708 C C . GLY A 1 347 ? 1.331 -9.748 -14.330 1.00 94.81 347 GLY A C 1
ATOM 2709 O O . GLY A 1 347 ? 0.339 -10.478 -14.332 1.00 94.81 347 GLY A O 1
ATOM 2710 N N . TYR A 1 348 ? 1.565 -8.891 -13.333 1.00 96.44 348 TYR A N 1
ATOM 2711 C CA . TYR A 1 348 ? 0.663 -8.713 -12.192 1.00 96.44 348 TYR A CA 1
ATOM 2712 C C . TYR A 1 348 ? -0.177 -7.455 -12.383 1.00 96.44 348 TYR A C 1
ATOM 2714 O O . TYR A 1 348 ? 0.364 -6.355 -12.501 1.00 96.44 348 TYR A O 1
ATOM 2722 N N . LYS A 1 349 ? -1.504 -7.602 -12.343 1.00 97.19 349 LYS A N 1
ATOM 2723 C CA . LYS A 1 349 ? -2.444 -6.481 -12.297 1.00 97.19 349 LYS A CA 1
ATOM 2724 C C . LYS A 1 349 ? -2.337 -5.796 -10.938 1.00 97.19 349 LYS A C 1
ATOM 2726 O O . LYS A 1 349 ? -2.618 -6.451 -9.934 1.00 97.19 349 LYS A O 1
ATOM 2731 N N . PRO A 1 350 ? -1.980 -4.509 -10.863 1.00 97.81 350 PRO A N 1
ATOM 2732 C CA . PRO A 1 350 ? -2.043 -3.751 -9.620 1.00 97.81 350 PRO A CA 1
ATOM 2733 C C . PRO A 1 350 ? -3.483 -3.707 -9.080 1.00 97.81 350 PRO A C 1
ATOM 2735 O O . PRO A 1 350 ? -4.419 -3.457 -9.835 1.00 97.81 350 PRO A O 1
ATOM 2738 N N . ILE A 1 351 ? -3.664 -3.965 -7.784 1.00 96.19 351 ILE A N 1
ATOM 2739 C CA . ILE A 1 351 ? -4.992 -4.049 -7.141 1.00 96.19 351 ILE A CA 1
ATOM 2740 C C . ILE A 1 351 ? -5.131 -3.141 -5.918 1.00 96.19 351 ILE A C 1
ATOM 2742 O O . ILE A 1 351 ? -6.229 -2.696 -5.598 1.00 96.19 351 ILE A O 1
ATOM 2746 N N . GLY A 1 352 ? -4.029 -2.818 -5.238 1.00 95.19 352 GLY A N 1
ATOM 2747 C CA . GLY A 1 352 ? -4.088 -1.922 -4.090 1.00 95.19 352 GLY A CA 1
ATOM 2748 C C . GLY A 1 352 ? -2.732 -1.406 -3.636 1.00 95.19 352 GLY A C 1
ATOM 2749 O O . GLY A 1 352 ? -1.689 -1.929 -4.028 1.00 95.19 352 GLY A O 1
ATOM 2750 N N . ALA A 1 353 ? -2.738 -0.364 -2.809 1.00 95.56 353 ALA A N 1
ATOM 2751 C CA . ALA A 1 353 ? -1.531 0.316 -2.358 1.00 95.56 353 ALA A CA 1
ATOM 2752 C C . ALA A 1 353 ? -1.571 0.671 -0.867 1.00 95.56 353 ALA A C 1
ATOM 2754 O O . ALA A 1 353 ? -2.563 1.177 -0.337 1.00 95.56 353 ALA A O 1
ATOM 2755 N N . ALA A 1 354 ? -0.458 0.397 -0.189 1.00 94.56 354 ALA A N 1
ATOM 2756 C CA . ALA A 1 354 ? -0.258 0.592 1.240 1.00 94.56 354 ALA A CA 1
ATOM 2757 C C . ALA A 1 354 ? 0.722 1.738 1.487 1.00 94.56 354 ALA A C 1
ATOM 2759 O O . ALA A 1 354 ? 1.815 1.753 0.920 1.00 94.56 354 ALA A O 1
ATOM 2760 N N . LEU A 1 355 ? 0.326 2.689 2.333 1.00 93.12 355 LEU A N 1
ATOM 2761 C CA . LEU A 1 355 ? 0.979 3.989 2.466 1.00 93.12 355 LEU A CA 1
ATOM 2762 C C . LEU A 1 355 ? 1.352 4.276 3.919 1.00 93.12 355 LEU A C 1
ATOM 2764 O O . LEU A 1 355 ? 0.500 4.262 4.812 1.00 93.12 355 LEU A O 1
ATOM 2768 N N . ILE A 1 356 ? 2.609 4.645 4.141 1.00 93.12 356 ILE A N 1
ATOM 2769 C CA . ILE A 1 356 ? 3.066 5.235 5.396 1.00 93.12 356 ILE A CA 1
ATOM 2770 C C . ILE A 1 356 ? 3.566 6.642 5.088 1.00 93.12 356 ILE A C 1
ATOM 2772 O O . ILE A 1 356 ? 4.591 6.848 4.439 1.00 93.12 356 ILE A O 1
ATOM 2776 N N . LEU A 1 357 ? 2.801 7.628 5.545 1.00 91.94 357 LEU A N 1
ATOM 2777 C CA . LEU A 1 357 ? 3.109 9.037 5.386 1.00 91.94 357 LEU A CA 1
ATOM 2778 C C . LEU A 1 357 ? 3.931 9.499 6.587 1.00 91.94 357 LEU A C 1
ATOM 2780 O O . LEU A 1 357 ? 3.506 9.409 7.745 1.00 91.94 357 LEU A O 1
ATOM 2784 N N . HIS A 1 358 ? 5.111 10.035 6.317 1.00 91.31 358 HIS A N 1
ATOM 2785 C CA . HIS A 1 358 ? 6.012 10.505 7.349 1.00 91.31 358 HIS A CA 1
ATOM 2786 C C . HIS A 1 358 ? 5.964 12.016 7.471 1.00 91.31 358 HIS A C 1
ATOM 2788 O O . HIS A 1 358 ? 6.540 12.718 6.650 1.00 91.31 358 HIS A O 1
ATOM 2794 N N . GLY A 1 359 ? 5.281 12.517 8.499 1.00 88.44 359 GLY A N 1
ATOM 2795 C CA . GLY A 1 359 ? 5.131 13.943 8.760 1.00 88.44 359 GLY A CA 1
ATOM 2796 C C . GLY A 1 359 ? 6.227 14.511 9.658 1.00 88.44 359 GLY A C 1
ATOM 2797 O O . GLY A 1 359 ? 6.751 13.832 10.546 1.00 88.44 359 GLY A O 1
ATOM 2798 N N . GLY A 1 360 ? 6.544 15.789 9.450 1.00 86.81 360 GLY A N 1
ATOM 2799 C CA . GLY A 1 360 ? 7.310 16.594 10.402 1.00 86.81 360 GLY A CA 1
ATOM 2800 C C . GLY A 1 360 ? 6.459 16.991 11.617 1.00 86.81 360 GLY A C 1
ATOM 2801 O O . GLY A 1 360 ? 5.576 16.253 12.059 1.00 86.81 360 GLY A O 1
ATOM 2802 N N . ASN A 1 361 ? 6.680 18.187 12.162 1.00 85.06 361 ASN A N 1
ATOM 2803 C CA . ASN A 1 361 ? 5.814 18.726 13.214 1.00 85.06 361 ASN A CA 1
ATOM 2804 C C . ASN A 1 361 ? 4.422 19.072 12.644 1.00 85.06 361 ASN A C 1
ATOM 2806 O O . ASN A 1 361 ? 4.247 20.118 12.013 1.00 85.06 361 ASN A O 1
ATOM 2810 N N . MET A 1 362 ? 3.429 18.226 12.929 1.00 80.38 362 MET A N 1
ATOM 2811 C CA . MET A 1 362 ? 2.037 18.352 12.465 1.00 80.38 362 MET A CA 1
ATOM 2812 C C . MET A 1 362 ? 1.230 19.448 13.192 1.00 80.38 362 MET A C 1
ATOM 2814 O O . MET A 1 362 ? 0.003 19.486 13.099 1.00 80.38 362 MET A O 1
ATOM 2818 N N . GLN A 1 363 ? 1.866 20.310 13.991 1.00 78.75 363 GLN A N 1
ATOM 2819 C CA . GLN A 1 363 ? 1.288 21.581 14.450 1.00 78.75 363 GLN A CA 1
ATOM 2820 C C . GLN A 1 363 ? 1.560 22.728 13.463 1.00 78.75 363 GLN A C 1
ATOM 2822 O O . GLN A 1 363 ? 0.843 23.721 13.494 1.00 78.75 363 GLN A O 1
ATOM 2827 N N . LYS A 1 364 ? 2.567 22.603 12.586 1.00 80.25 364 LYS A N 1
ATOM 2828 C CA . LYS A 1 364 ? 2.897 23.624 11.580 1.00 80.25 364 LYS A CA 1
ATOM 2829 C C . LYS A 1 364 ? 2.071 23.426 10.309 1.00 80.25 364 LYS A C 1
ATOM 2831 O O . LYS A 1 364 ? 1.974 22.299 9.824 1.00 80.25 364 LYS A O 1
ATOM 2836 N N . ASN A 1 365 ? 1.548 24.523 9.755 1.00 79.88 365 ASN A N 1
ATOM 2837 C CA . ASN A 1 365 ? 0.710 24.507 8.553 1.00 79.88 365 ASN A CA 1
ATOM 2838 C C . ASN A 1 365 ? 1.441 23.890 7.347 1.00 79.88 365 ASN A C 1
ATOM 2840 O O . ASN A 1 365 ? 0.934 22.950 6.745 1.00 79.88 365 ASN A O 1
ATOM 2844 N N . ASP A 1 366 ? 2.689 24.301 7.095 1.00 82.75 366 ASP A N 1
ATOM 2845 C CA . ASP A 1 366 ? 3.494 23.788 5.975 1.00 82.75 366 ASP A CA 1
ATOM 2846 C C . ASP A 1 366 ? 3.598 22.258 5.966 1.00 82.75 366 ASP A C 1
ATOM 2848 O O . ASP A 1 366 ? 3.432 21.622 4.931 1.00 82.75 366 ASP A O 1
ATOM 2852 N N . ASN A 1 367 ? 3.810 21.639 7.133 1.00 83.38 367 ASN A N 1
ATOM 2853 C CA . ASN A 1 367 ? 3.892 20.181 7.238 1.00 83.38 367 ASN A CA 1
ATOM 2854 C C . ASN A 1 367 ? 2.545 19.508 6.955 1.00 83.38 367 ASN A C 1
ATOM 2856 O O . ASN A 1 367 ? 2.520 18.439 6.352 1.00 83.38 367 ASN A O 1
ATOM 2860 N N . GLN A 1 368 ? 1.431 20.119 7.366 1.00 81.62 368 GLN A N 1
ATOM 2861 C CA . GLN A 1 368 ? 0.097 19.616 7.030 1.00 81.62 368 GLN A CA 1
ATOM 2862 C C . GLN A 1 368 ? -0.173 19.735 5.526 1.00 81.62 368 GLN A C 1
ATOM 2864 O O . GLN A 1 368 ? -0.688 18.788 4.930 1.00 81.62 368 GLN A O 1
ATOM 2869 N N . TRP A 1 369 ? 0.230 20.850 4.908 1.00 85.06 369 TRP A N 1
ATOM 2870 C CA . TRP A 1 369 ? 0.132 21.050 3.464 1.00 85.06 369 TRP A CA 1
ATOM 2871 C C . TRP A 1 369 ? 0.955 20.025 2.694 1.00 85.06 369 TRP A C 1
ATOM 2873 O O . TRP A 1 369 ? 0.410 19.317 1.853 1.00 85.06 369 TRP A O 1
ATOM 2883 N N . TYR A 1 370 ? 2.232 19.858 3.035 1.00 87.19 370 TYR A N 1
ATOM 2884 C CA . TYR A 1 370 ? 3.086 18.885 2.365 1.00 87.19 370 TYR A CA 1
ATOM 2885 C C . TYR A 1 370 ? 2.533 17.462 2.446 1.00 87.19 370 TYR A C 1
ATOM 2887 O O . TYR A 1 370 ? 2.523 16.741 1.454 1.00 87.19 370 TYR A O 1
ATOM 2895 N N . MET A 1 371 ? 2.035 17.061 3.615 1.00 86.81 371 MET A N 1
ATOM 2896 C CA . MET A 1 371 ? 1.443 15.738 3.802 1.00 86.81 371 MET A CA 1
ATOM 2897 C C . MET A 1 371 ? 0.172 15.549 2.974 1.00 86.81 371 MET A C 1
ATOM 2899 O O . MET A 1 371 ? -0.042 14.471 2.417 1.00 86.81 371 MET A O 1
ATOM 2903 N N . ARG A 1 372 ? -0.647 16.600 2.854 1.00 86.69 372 ARG A N 1
ATOM 2904 C CA . ARG A 1 372 ? -1.808 16.609 1.965 1.00 86.69 372 ARG A CA 1
ATOM 2905 C C . ARG A 1 372 ? -1.388 16.471 0.503 1.00 86.69 372 ARG A C 1
ATOM 2907 O O . ARG A 1 372 ? -1.982 15.662 -0.195 1.00 86.69 372 ARG A O 1
ATOM 2914 N N . GLU A 1 373 ? -0.368 17.193 0.049 1.00 89.00 373 GLU A N 1
ATOM 2915 C CA . GLU A 1 373 ? 0.100 17.130 -1.343 1.00 89.00 373 GLU A CA 1
ATOM 2916 C C . GLU A 1 373 ? 0.708 15.771 -1.704 1.00 89.00 373 GLU A C 1
ATOM 2918 O O . GLU A 1 373 ? 0.414 15.246 -2.778 1.00 89.00 373 GLU A O 1
ATOM 2923 N N . ILE A 1 374 ? 1.492 15.168 -0.798 1.00 91.56 374 ILE A N 1
ATOM 2924 C CA . ILE A 1 374 ? 1.984 13.787 -0.945 1.00 91.56 374 ILE A CA 1
ATOM 2925 C C . ILE A 1 374 ? 0.797 12.850 -1.152 1.00 91.56 374 ILE A C 1
ATOM 2927 O O . ILE A 1 374 ? 0.738 12.120 -2.140 1.00 91.56 374 ILE A O 1
ATOM 2931 N N . PHE A 1 375 ? -0.168 12.897 -0.232 1.00 90.62 375 PHE A N 1
ATOM 2932 C CA . PHE A 1 375 ? -1.332 12.027 -0.275 1.00 90.62 375 PHE A CA 1
ATOM 2933 C C . PHE A 1 375 ? -2.180 12.257 -1.536 1.00 90.62 375 PHE A C 1
ATOM 2935 O O . PHE A 1 375 ? -2.597 11.298 -2.175 1.00 90.62 375 PHE A O 1
ATOM 2942 N N . MET A 1 376 ? -2.377 13.511 -1.948 1.00 90.12 376 MET A N 1
ATOM 2943 C CA . MET A 1 376 ? -3.114 13.864 -3.163 1.00 90.12 376 MET A CA 1
ATOM 2944 C C . MET A 1 376 ? -2.437 13.397 -4.442 1.00 90.12 376 MET A C 1
ATOM 2946 O O . MET A 1 376 ? -3.127 12.912 -5.333 1.00 90.12 376 MET A O 1
ATOM 2950 N N . GLY A 1 377 ? -1.109 13.474 -4.524 1.00 93.50 377 GLY A N 1
ATOM 2951 C CA . GLY A 1 377 ? -0.378 12.915 -5.658 1.00 93.50 377 GLY A CA 1
ATOM 2952 C C . GLY A 1 377 ? -0.594 11.407 -5.795 1.00 93.50 377 GLY A C 1
ATOM 2953 O O . GLY A 1 377 ? -0.849 10.912 -6.890 1.00 93.50 377 GLY A O 1
ATOM 2954 N N . VAL A 1 378 ? -0.557 10.687 -4.671 1.00 94.19 378 VAL A N 1
ATOM 2955 C CA . VAL A 1 378 ? -0.808 9.242 -4.642 1.00 94.19 378 VAL A CA 1
ATOM 2956 C C . VAL A 1 378 ? -2.249 8.911 -5.026 1.00 94.19 378 VAL A C 1
ATOM 2958 O O . VAL A 1 378 ? -2.460 8.069 -5.891 1.00 94.19 378 VAL A O 1
ATOM 2961 N N . VAL A 1 379 ? -3.232 9.562 -4.396 1.00 91.94 379 VAL A N 1
ATOM 2962 C CA . VAL A 1 379 ? -4.661 9.307 -4.630 1.00 91.94 379 VAL A CA 1
ATOM 2963 C C . VAL A 1 379 ? -5.031 9.505 -6.088 1.00 91.94 379 VAL A C 1
ATOM 2965 O O . VAL A 1 379 ? -5.689 8.643 -6.654 1.00 91.94 379 VAL A O 1
ATOM 2968 N N . GLU A 1 380 ? -4.639 10.625 -6.696 1.00 93.94 380 GLU A N 1
ATOM 2969 C CA . GLU A 1 380 ? -5.037 10.936 -8.073 1.00 93.94 380 GLU A CA 1
ATOM 2970 C C . GLU A 1 380 ? -4.542 9.870 -9.056 1.00 93.94 380 GLU A C 1
ATOM 2972 O O . GLU A 1 380 ? -5.275 9.457 -9.953 1.00 93.94 380 GLU A O 1
ATOM 2977 N N . ALA A 1 381 ? -3.311 9.390 -8.864 1.00 96.38 381 ALA A N 1
ATOM 2978 C CA . ALA A 1 381 ? -2.750 8.311 -9.667 1.00 96.38 381 ALA A CA 1
ATOM 2979 C C . ALA A 1 381 ? -3.409 6.959 -9.355 1.00 96.38 381 ALA A C 1
ATOM 2981 O O . ALA A 1 381 ? -3.755 6.225 -10.277 1.00 96.38 381 ALA A O 1
ATOM 2982 N N . ALA A 1 382 ? -3.630 6.644 -8.076 1.00 94.81 382 ALA A N 1
ATOM 2983 C CA . ALA A 1 382 ? -4.302 5.419 -7.649 1.00 94.81 382 ALA A CA 1
ATOM 2984 C C . ALA A 1 382 ? -5.726 5.316 -8.212 1.00 94.81 382 ALA A C 1
ATOM 2986 O O . ALA A 1 382 ? -6.082 4.280 -8.757 1.00 94.81 382 ALA A O 1
ATOM 2987 N N . GLN A 1 383 ? -6.513 6.393 -8.138 1.00 93.00 383 GLN A N 1
ATOM 2988 C CA . GLN A 1 383 ? -7.884 6.435 -8.649 1.00 93.00 383 GLN A CA 1
ATOM 2989 C C . GLN A 1 383 ? -7.939 6.231 -10.164 1.00 93.00 383 GLN A C 1
ATOM 2991 O O . GLN A 1 383 ? -8.761 5.450 -10.632 1.00 93.00 383 GLN A O 1
ATOM 2996 N N . LEU A 1 384 ? -7.054 6.886 -10.927 1.00 95.50 384 LEU A N 1
ATOM 2997 C CA . LEU A 1 384 ? -6.996 6.710 -12.382 1.00 95.50 384 LEU A CA 1
ATOM 2998 C C . LEU A 1 384 ? -6.588 5.288 -12.790 1.00 95.50 384 LEU A C 1
ATOM 3000 O O . LEU A 1 384 ? -7.132 4.771 -13.757 1.00 95.50 384 LEU A O 1
ATOM 3004 N N . MET A 1 385 ? -5.691 4.649 -12.033 1.00 95.44 385 MET A N 1
ATOM 3005 C CA . MET A 1 385 ? -5.271 3.260 -12.261 1.00 95.44 385 MET A CA 1
ATOM 3006 C C . MET A 1 385 ? -6.216 2.213 -11.635 1.00 95.44 385 MET A C 1
ATOM 3008 O O . MET A 1 385 ? -5.953 1.018 -11.746 1.00 95.44 385 MET A O 1
ATOM 3012 N N . GLY A 1 386 ? -7.284 2.629 -10.942 1.00 93.62 386 GLY A N 1
ATOM 3013 C CA . GLY A 1 386 ? -8.219 1.718 -10.273 1.00 93.62 386 GLY A CA 1
ATOM 3014 C C . GLY A 1 386 ? -7.641 0.969 -9.062 1.00 93.62 386 GLY A C 1
ATOM 3015 O O . GLY A 1 386 ? -8.067 -0.148 -8.781 1.00 93.62 386 GLY A O 1
ATOM 3016 N N . LEU A 1 387 ? -6.668 1.549 -8.351 1.00 93.81 387 LEU A N 1
ATOM 3017 C CA . LEU A 1 387 ? -6.059 0.951 -7.157 1.00 93.81 387 LEU A CA 1
ATOM 3018 C C . LEU A 1 387 ? -6.840 1.297 -5.894 1.00 93.81 387 LEU A C 1
ATOM 3020 O O . LEU A 1 387 ? -7.070 2.472 -5.594 1.00 93.81 387 LEU A O 1
ATOM 3024 N N . GLU A 1 388 ? -7.131 0.287 -5.078 1.00 91.00 388 GLU A N 1
ATOM 3025 C CA . GLU A 1 388 ? -7.646 0.523 -3.734 1.00 91.00 388 GLU A CA 1
ATOM 3026 C C . GLU A 1 388 ? -6.539 0.981 -2.779 1.00 91.00 388 GLU A C 1
ATOM 3028 O O . GLU A 1 388 ? -5.446 0.415 -2.722 1.00 91.00 388 GLU A O 1
ATOM 3033 N N . LEU A 1 389 ? -6.815 2.018 -1.989 1.00 90.56 389 LEU A N 1
ATOM 3034 C CA . LEU A 1 389 ? -5.881 2.495 -0.972 1.00 90.56 389 LEU A CA 1
ATOM 3035 C C . LEU A 1 389 ? -6.237 1.909 0.389 1.00 90.56 389 LEU A C 1
ATOM 3037 O O . LEU A 1 389 ? -7.299 2.204 0.942 1.00 90.56 389 LEU A O 1
ATOM 3041 N N . PHE A 1 390 ? -5.305 1.151 0.967 1.00 89.31 390 PHE A N 1
ATOM 3042 C CA . PHE A 1 390 ? -5.396 0.762 2.371 1.00 89.31 390 PHE A CA 1
ATOM 3043 C C . PHE A 1 390 ? -5.279 2.002 3.257 1.00 89.31 390 PHE A C 1
ATOM 3045 O O . PHE A 1 390 ? -4.589 2.972 2.920 1.00 89.31 390 PHE A O 1
ATOM 3052 N N . ARG A 1 391 ? -5.918 1.963 4.430 1.00 85.12 391 ARG A N 1
ATOM 3053 C CA . ARG A 1 391 ? -5.869 3.057 5.407 1.00 85.12 391 ARG A CA 1
ATOM 3054 C C . ARG A 1 391 ? -4.416 3.462 5.716 1.00 85.12 391 ARG A C 1
ATOM 3056 O O . ARG A 1 391 ? -3.697 2.673 6.328 1.00 85.12 391 ARG A O 1
ATOM 3063 N N . PRO A 1 392 ? -3.982 4.690 5.377 1.00 88.25 392 PRO A N 1
ATOM 3064 C CA . PRO A 1 392 ? -2.601 5.101 5.551 1.00 88.25 392 PRO A CA 1
ATOM 3065 C C . PRO A 1 392 ? -2.257 5.255 7.030 1.00 88.25 392 PRO A C 1
ATOM 3067 O O . PRO A 1 392 ? -3.085 5.668 7.850 1.00 88.25 392 PRO A O 1
ATOM 3070 N N . ILE A 1 393 ? -0.995 5.006 7.360 1.00 87.88 393 ILE A N 1
ATOM 3071 C CA . ILE A 1 393 ? -0.429 5.412 8.646 1.00 87.88 393 ILE A CA 1
ATOM 3072 C C . ILE A 1 393 ? 0.205 6.782 8.489 1.00 87.88 393 ILE A C 1
ATOM 3074 O O . ILE A 1 393 ? 0.927 7.034 7.530 1.00 87.88 393 ILE A O 1
ATOM 3078 N N . VAL A 1 394 ? -0.014 7.648 9.475 1.00 88.56 394 VAL A N 1
ATOM 3079 C CA . VAL A 1 394 ? 0.675 8.932 9.567 1.00 88.56 394 VAL A CA 1
ATOM 3080 C C . VAL A 1 394 ? 1.590 8.927 10.785 1.00 88.56 394 VAL A C 1
ATOM 3082 O O . VAL A 1 394 ? 1.153 8.688 11.916 1.00 88.56 394 VAL A O 1
ATOM 3085 N N . THR A 1 395 ? 2.870 9.200 10.552 1.00 89.62 395 THR A N 1
ATOM 3086 C CA . THR A 1 395 ? 3.845 9.482 11.610 1.00 89.62 395 THR A CA 1
ATOM 3087 C C . THR A 1 395 ? 4.069 10.982 11.739 1.00 89.62 395 THR A C 1
ATOM 3089 O O . THR A 1 395 ? 3.807 11.744 10.808 1.00 89.62 395 THR A O 1
ATOM 3092 N N . CYS A 1 396 ? 4.517 11.422 12.907 1.00 87.25 396 CYS A N 1
ATOM 3093 C CA . CYS A 1 396 ? 4.704 12.835 13.217 1.00 87.25 396 CYS A CA 1
ATOM 3094 C C . CYS A 1 396 ? 6.009 13.075 13.976 1.00 87.25 396 CYS A C 1
ATOM 3096 O O . CYS A 1 396 ? 6.539 12.172 14.620 1.00 87.25 396 CYS A O 1
ATOM 3098 N N . ASP A 1 397 ? 6.458 14.329 13.958 1.00 83.75 397 ASP A N 1
ATOM 3099 C CA . ASP A 1 397 ? 7.644 14.835 14.657 1.00 83.75 397 ASP A CA 1
ATOM 3100 C C . ASP A 1 397 ? 8.962 14.213 14.169 1.00 83.75 397 ASP A C 1
ATOM 3102 O O . ASP A 1 397 ? 9.959 14.168 14.890 1.00 83.75 397 ASP A O 1
ATOM 3106 N N . ASN A 1 398 ? 8.991 13.760 12.913 1.00 83.44 398 ASN A N 1
ATOM 3107 C CA . ASN A 1 398 ? 10.214 13.253 12.312 1.00 83.44 398 ASN A CA 1
ATOM 3108 C C . ASN A 1 398 ? 11.115 14.414 11.839 1.00 83.44 398 ASN A C 1
ATOM 3110 O O . ASN A 1 398 ? 10.647 15.355 11.198 1.00 83.44 398 ASN A O 1
ATOM 3114 N N . LYS A 1 399 ? 12.424 14.342 12.126 1.00 74.81 399 LYS A N 1
ATOM 3115 C CA . LYS A 1 399 ? 13.376 15.454 11.904 1.00 74.81 399 LYS A CA 1
ATOM 3116 C C . LYS A 1 399 ? 13.637 15.798 10.425 1.00 74.81 399 LYS A C 1
ATOM 3118 O O . LYS A 1 399 ? 13.862 16.962 10.125 1.00 74.81 399 LYS A O 1
ATOM 3123 N N . ASN A 1 400 ? 13.580 14.819 9.518 1.00 67.19 400 ASN A N 1
ATOM 3124 C CA . ASN A 1 400 ? 13.954 14.965 8.098 1.00 67.19 400 ASN A CA 1
ATOM 3125 C C . ASN A 1 400 ? 12.768 14.726 7.141 1.00 67.19 400 ASN A C 1
ATOM 3127 O O . ASN A 1 400 ? 12.908 14.021 6.146 1.00 67.19 400 ASN A O 1
ATOM 3131 N N . HIS A 1 401 ? 11.588 15.247 7.478 1.00 67.75 401 HIS A N 1
ATOM 3132 C CA . HIS A 1 401 ? 10.320 14.950 6.803 1.00 67.75 401 HIS A CA 1
ATOM 3133 C C . HIS A 1 401 ? 9.551 16.228 6.472 1.00 67.75 401 HIS A C 1
ATOM 3135 O O . HIS A 1 401 ? 9.744 17.236 7.158 1.00 67.75 401 HIS A O 1
ATOM 3141 N N . PRO A 1 402 ? 8.713 16.225 5.421 1.00 75.38 402 PRO A N 1
ATOM 3142 C CA . PRO A 1 402 ? 7.780 15.166 4.990 1.00 75.38 402 PRO A CA 1
ATOM 3143 C C . PRO A 1 402 ? 8.375 14.045 4.100 1.00 75.38 402 PRO A C 1
ATOM 3145 O O . PRO A 1 402 ? 9.391 14.254 3.451 1.00 75.38 402 PRO A O 1
ATOM 3148 N N . GLY A 1 403 ? 7.753 12.854 4.056 1.00 86.25 403 GLY A N 1
ATOM 3149 C CA . GLY A 1 403 ? 8.135 11.746 3.157 1.00 86.25 403 GLY A CA 1
ATOM 3150 C C . GLY A 1 403 ? 7.078 10.635 3.030 1.00 86.25 403 GLY A C 1
ATOM 3151 O O . GLY A 1 403 ? 6.075 10.655 3.742 1.00 86.25 403 GLY A O 1
ATOM 3152 N N . LEU A 1 404 ? 7.312 9.660 2.145 1.00 91.56 404 LEU A N 1
ATOM 3153 C CA . LEU A 1 404 ? 6.395 8.548 1.849 1.00 91.56 404 LEU A CA 1
ATOM 3154 C C . LEU A 1 404 ? 7.147 7.211 1.779 1.00 91.56 404 LEU A C 1
ATOM 3156 O O . LEU A 1 404 ? 8.155 7.105 1.082 1.00 91.56 404 LEU A O 1
ATOM 3160 N N . GLU A 1 405 ? 6.607 6.185 2.435 1.00 93.00 405 GLU A N 1
ATOM 3161 C CA . GLU A 1 405 ? 6.883 4.779 2.128 1.00 93.00 405 GLU A CA 1
ATOM 3162 C C . GLU A 1 405 ? 5.624 4.147 1.517 1.00 93.00 405 GLU A C 1
ATOM 3164 O O . GLU A 1 405 ? 4.512 4.350 2.012 1.00 93.00 405 GLU A O 1
ATOM 3169 N N . LEU A 1 406 ? 5.796 3.411 0.418 1.00 93.62 406 LEU A N 1
ATOM 3170 C CA . LEU A 1 406 ? 4.707 2.880 -0.399 1.00 93.62 406 LEU A CA 1
ATOM 3171 C C . LEU A 1 406 ? 5.027 1.456 -0.861 1.00 93.62 406 LEU A C 1
ATOM 3173 O O . LEU A 1 406 ? 6.131 1.187 -1.333 1.00 93.62 406 LEU A O 1
ATOM 3177 N N . CYS A 1 407 ? 4.028 0.581 -0.796 1.00 96.25 407 CYS A N 1
ATOM 3178 C CA . CYS A 1 407 ? 4.008 -0.702 -1.493 1.00 96.25 407 CYS A CA 1
ATOM 3179 C C . CYS A 1 407 ? 2.742 -0.802 -2.345 1.00 96.25 407 CYS A C 1
ATOM 3181 O O . CYS A 1 407 ? 1.663 -0.467 -1.859 1.00 96.25 407 CYS A O 1
ATOM 3183 N N . VAL A 1 408 ? 2.858 -1.304 -3.572 1.00 97.81 408 VAL A N 1
ATOM 3184 C CA . VAL A 1 408 ? 1.712 -1.678 -4.413 1.00 97.81 408 VAL A CA 1
ATOM 3185 C C . VAL A 1 408 ? 1.634 -3.198 -4.451 1.00 97.81 408 VAL A C 1
ATOM 3187 O O . VAL A 1 408 ? 2.660 -3.862 -4.567 1.00 97.81 408 VAL A O 1
ATOM 3190 N N . VAL A 1 409 ? 0.433 -3.749 -4.313 1.00 97.56 409 VAL A N 1
ATOM 3191 C CA . VAL A 1 409 ? 0.159 -5.185 -4.413 1.00 97.56 409 VAL A CA 1
ATOM 3192 C C . VAL A 1 409 ? -0.516 -5.456 -5.749 1.00 97.56 409 VAL A C 1
ATOM 3194 O O . VAL A 1 409 ? -1.382 -4.685 -6.171 1.00 97.56 409 VAL A O 1
ATOM 3197 N N . GLY A 1 410 ? -0.123 -6.542 -6.409 1.00 97.06 410 GLY A N 1
ATOM 3198 C CA . GLY A 1 410 ? -0.713 -7.003 -7.656 1.00 97.06 410 GLY A CA 1
ATOM 3199 C C . GLY A 1 410 ? -1.154 -8.460 -7.591 1.00 97.06 410 GLY A C 1
ATOM 3200 O O . GLY A 1 410 ? -0.573 -9.241 -6.838 1.00 97.06 410 GLY A O 1
ATOM 3201 N N . LYS A 1 411 ? -2.165 -8.809 -8.393 1.00 95.50 411 LYS A N 1
ATOM 3202 C CA . LYS A 1 411 ? -2.624 -10.184 -8.636 1.00 95.50 411 LYS A CA 1
ATOM 3203 C C . LYS A 1 411 ? -2.297 -10.584 -10.074 1.00 95.50 411 LYS A C 1
ATOM 3205 O O . LYS A 1 411 ? -2.535 -9.810 -11.001 1.00 95.50 411 LYS A O 1
ATOM 3210 N N . LYS A 1 412 ? -1.760 -11.779 -10.274 1.00 92.00 412 LYS A N 1
ATOM 3211 C CA . LYS A 1 412 ? -1.540 -12.377 -11.586 1.00 92.00 412 LYS A CA 1
ATOM 3212 C C . LYS A 1 412 ? -2.897 -12.649 -12.231 1.00 92.00 412 LYS A C 1
ATOM 3214 O O . LYS A 1 412 ? -3.805 -13.136 -11.566 1.00 92.00 412 LYS A O 1
ATOM 3219 N N . ILE A 1 413 ? -3.066 -12.291 -13.505 1.00 81.69 413 ILE A N 1
ATOM 3220 C CA . ILE A 1 413 ? -4.365 -12.507 -14.166 1.00 81.69 413 ILE A CA 1
ATOM 3221 C C . ILE A 1 413 ? -4.495 -13.937 -14.701 1.00 81.69 413 ILE A C 1
ATOM 3223 O O . ILE A 1 413 ? -5.585 -14.495 -14.673 1.00 81.69 413 ILE A O 1
ATOM 3227 N N . ASN A 1 414 ? -3.398 -14.529 -15.178 1.00 79.62 414 ASN A N 1
ATOM 3228 C CA . ASN A 1 414 ? -3.379 -15.910 -15.643 1.00 79.62 414 ASN A CA 1
ATOM 3229 C C . ASN A 1 414 ? -2.126 -16.622 -15.126 1.00 79.62 414 ASN A C 1
ATOM 3231 O O . ASN A 1 414 ? -1.001 -16.210 -15.417 1.00 79.62 414 ASN A O 1
ATOM 3235 N N . GLU A 1 415 ? -2.323 -17.691 -14.360 1.00 74.56 415 GLU A N 1
ATOM 3236 C CA . GLU A 1 415 ? -1.251 -18.463 -13.734 1.00 74.56 415 GLU A CA 1
ATOM 3237 C C . GLU A 1 415 ? -0.358 -19.160 -14.764 1.00 74.56 415 GLU A C 1
ATOM 3239 O O . GLU A 1 415 ? 0.856 -19.229 -14.554 1.00 74.56 415 GLU A O 1
ATOM 3244 N N . SER A 1 416 ? -0.922 -19.568 -15.909 1.00 73.44 416 SER A N 1
ATOM 3245 C CA . SER A 1 416 ? -0.214 -20.319 -16.954 1.00 73.44 416 SER A CA 1
ATOM 3246 C C . SER A 1 416 ? 0.774 -19.478 -17.762 1.00 73.44 416 SER A C 1
ATOM 3248 O O . SER A 1 416 ? 1.615 -20.028 -18.468 1.00 73.44 416 SER A O 1
ATOM 3250 N N . ILE A 1 417 ? 0.680 -18.148 -17.682 1.00 74.25 417 ILE A N 1
ATOM 3251 C CA . ILE A 1 417 ? 1.514 -17.235 -18.462 1.00 74.25 417 ILE A CA 1
ATOM 3252 C C . ILE A 1 417 ? 2.678 -16.774 -17.592 1.00 74.25 417 ILE A C 1
ATOM 3254 O O . ILE A 1 417 ? 2.496 -16.118 -16.562 1.00 74.25 417 ILE A O 1
ATOM 3258 N N . ALA A 1 418 ? 3.893 -17.136 -17.988 1.00 76.19 418 ALA A N 1
ATOM 3259 C CA . ALA A 1 418 ? 5.121 -16.618 -17.403 1.00 76.19 418 ALA A CA 1
ATOM 3260 C C . ALA A 1 418 ? 5.707 -15.559 -18.340 1.00 76.19 418 ALA A C 1
ATOM 3262 O O . ALA A 1 418 ? 5.810 -15.789 -19.541 1.00 76.19 418 ALA A O 1
ATOM 3263 N N . ILE A 1 419 ? 6.088 -14.408 -17.786 1.00 88.00 419 ILE A N 1
ATOM 3264 C CA . ILE A 1 419 ? 6.774 -13.349 -18.527 1.00 88.00 419 ILE A CA 1
ATOM 3265 C C . ILE A 1 419 ? 8.219 -13.244 -18.056 1.00 88.00 419 ILE A C 1
ATOM 3267 O O . ILE A 1 419 ? 8.500 -13.343 -16.858 1.00 88.00 419 ILE A O 1
ATOM 3271 N N . ASN A 1 420 ? 9.134 -13.028 -18.997 1.00 85.06 420 ASN A N 1
ATOM 3272 C CA . ASN A 1 420 ? 10.546 -12.845 -18.699 1.00 85.06 420 ASN A CA 1
ATOM 3273 C C . ASN A 1 420 ? 10.889 -11.358 -18.552 1.00 85.06 420 ASN A C 1
ATOM 3275 O O . ASN A 1 420 ? 10.373 -10.500 -19.264 1.00 85.06 420 ASN A O 1
ATOM 3279 N N . GLU A 1 421 ? 11.810 -11.039 -17.643 1.00 85.56 421 GLU A N 1
ATOM 3280 C CA . GLU A 1 421 ? 12.432 -9.705 -17.611 1.00 85.56 421 GLU A CA 1
ATOM 3281 C C . GLU A 1 421 ? 13.583 -9.592 -18.609 1.00 85.56 421 GLU A C 1
ATOM 3283 O O . GLU A 1 421 ? 13.981 -8.493 -18.976 1.00 85.56 421 GLU A O 1
ATOM 3288 N N . SER A 1 422 ? 14.156 -10.723 -19.017 1.00 91.56 422 SER A N 1
ATOM 3289 C CA . SER A 1 422 ? 15.244 -10.779 -19.986 1.00 91.56 422 SER A CA 1
ATOM 3290 C C . SER A 1 422 ? 14.716 -11.092 -21.380 1.00 91.56 422 SER A C 1
ATOM 3292 O O . SER A 1 422 ? 13.655 -11.698 -21.521 1.00 91.56 422 SER A O 1
ATOM 3294 N N . PHE A 1 423 ? 15.436 -10.648 -22.408 1.00 92.50 423 PHE A N 1
ATOM 3295 C CA . PHE A 1 423 ? 15.149 -11.053 -23.782 1.00 92.50 423 PHE A CA 1
ATOM 3296 C C . PHE A 1 423 ? 15.260 -12.574 -23.915 1.00 92.50 423 PHE A C 1
ATOM 3298 O O . PHE A 1 423 ? 16.135 -13.187 -23.304 1.00 92.50 423 PHE A O 1
ATOM 3305 N N . VAL A 1 424 ? 14.334 -13.166 -24.667 1.00 86.19 424 VAL A N 1
ATOM 3306 C CA . VAL A 1 424 ? 14.106 -14.617 -24.644 1.00 86.19 424 VAL A CA 1
ATOM 3307 C C . VAL A 1 424 ? 14.615 -15.280 -25.912 1.00 86.19 424 VAL A C 1
ATOM 3309 O O . VAL A 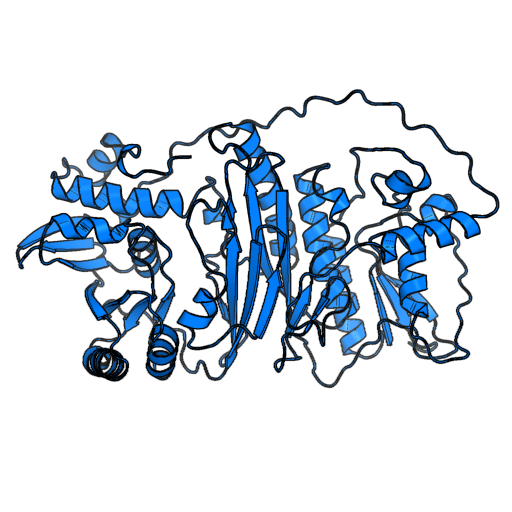1 424 ? 15.287 -16.300 -25.825 1.00 86.19 424 VAL A O 1
ATOM 3312 N N . SER A 1 425 ? 14.309 -14.718 -27.082 1.00 87.44 425 SER A N 1
ATOM 3313 C CA . SER A 1 425 ? 14.595 -15.368 -28.359 1.00 87.44 425 SER A CA 1
ATOM 3314 C C . SER A 1 425 ? 15.428 -14.485 -29.281 1.00 87.44 425 SER A C 1
ATOM 3316 O O . SER A 1 425 ? 15.347 -13.255 -29.259 1.00 87.44 425 SER A O 1
ATOM 3318 N N . GLU A 1 426 ? 16.245 -15.132 -30.111 1.00 88.75 426 GLU A N 1
ATOM 3319 C CA . GLU A 1 426 ? 16.913 -14.464 -31.224 1.00 88.75 426 GLU A CA 1
ATOM 3320 C C . GLU A 1 426 ? 15.881 -13.928 -32.223 1.00 88.75 426 GLU A C 1
ATOM 3322 O O . GLU A 1 426 ? 14.796 -14.487 -32.376 1.00 88.75 426 GLU A O 1
ATOM 3327 N N . ASN A 1 427 ? 16.240 -12.848 -32.918 1.00 88.06 427 ASN A N 1
ATOM 3328 C CA . ASN A 1 427 ? 15.404 -12.162 -33.914 1.00 88.06 427 ASN A CA 1
ATOM 3329 C C . ASN A 1 427 ? 14.103 -11.535 -33.379 1.00 88.06 427 ASN A C 1
ATOM 3331 O O . ASN A 1 427 ? 13.357 -10.949 -34.160 1.00 88.06 427 ASN A O 1
ATOM 3335 N N . ASP A 1 428 ? 13.853 -11.573 -32.067 1.00 92.12 428 ASP A N 1
ATOM 3336 C CA . ASP A 1 428 ? 12.778 -10.785 -31.468 1.00 92.12 428 ASP A CA 1
ATOM 3337 C C . ASP A 1 428 ? 13.024 -9.282 -31.675 1.00 92.12 428 ASP A C 1
ATOM 3339 O O . ASP A 1 428 ? 14.139 -8.762 -31.533 1.00 92.12 428 ASP A O 1
ATOM 3343 N N . PHE A 1 429 ? 11.945 -8.557 -31.956 1.00 93.44 429 PHE A N 1
ATOM 3344 C CA . PHE A 1 429 ? 11.972 -7.109 -32.074 1.00 93.44 429 PHE A CA 1
ATOM 3345 C C . PHE A 1 429 ? 11.943 -6.480 -30.688 1.00 93.44 429 PHE A C 1
ATOM 3347 O O . PHE A 1 429 ? 11.042 -6.725 -29.888 1.00 93.44 429 PHE A O 1
ATOM 3354 N N . ILE A 1 430 ? 12.917 -5.611 -30.417 1.00 94.12 430 ILE A N 1
ATOM 3355 C CA . ILE A 1 430 ? 12.963 -4.810 -29.194 1.00 94.12 430 ILE A CA 1
ATOM 3356 C C . ILE A 1 430 ? 12.296 -3.470 -29.484 1.00 94.12 430 ILE A C 1
ATOM 3358 O O . ILE A 1 430 ? 12.813 -2.665 -30.260 1.00 94.12 430 ILE A O 1
ATOM 3362 N N . THR A 1 431 ? 11.165 -3.210 -28.835 1.00 93.00 431 THR A N 1
ATOM 3363 C CA . THR A 1 431 ? 10.395 -1.977 -29.028 1.00 93.00 431 THR A CA 1
ATOM 3364 C C . THR A 1 431 ? 10.100 -1.270 -27.709 1.00 93.00 431 THR A C 1
ATOM 3366 O O . THR A 1 431 ? 10.260 -1.820 -26.618 1.00 93.00 431 THR A O 1
ATOM 3369 N N . MET A 1 432 ? 9.709 -0.001 -27.805 1.00 93.88 432 MET A N 1
ATOM 3370 C CA . MET A 1 432 ? 9.320 0.825 -26.668 1.00 93.88 432 MET A CA 1
ATOM 3371 C C . MET A 1 432 ? 7.835 1.150 -26.744 1.00 93.88 432 MET A C 1
ATOM 3373 O O . MET A 1 432 ? 7.374 1.753 -27.712 1.00 93.88 432 MET A O 1
ATOM 3377 N N . LEU A 1 433 ? 7.111 0.841 -25.676 1.00 96.38 433 LEU A N 1
ATOM 3378 C CA . LEU A 1 433 ? 5.734 1.269 -25.484 1.00 96.38 433 LEU A CA 1
ATOM 3379 C C . LEU A 1 433 ? 5.722 2.545 -24.641 1.00 96.38 433 LEU A C 1
ATOM 3381 O O . LEU A 1 433 ? 6.219 2.559 -23.514 1.00 96.38 433 LEU A O 1
ATOM 3385 N N . GLY A 1 434 ? 5.167 3.621 -25.202 1.00 94.38 434 GLY A N 1
ATOM 3386 C CA . GLY A 1 434 ? 5.157 4.960 -24.609 1.00 94.38 434 GLY A CA 1
ATOM 3387 C C . GLY A 1 434 ? 6.013 5.973 -25.377 1.00 94.38 434 GLY A C 1
ATOM 3388 O O . GLY A 1 434 ? 6.590 5.681 -26.423 1.00 94.38 434 GLY A O 1
ATOM 3389 N N . SER A 1 435 ? 6.090 7.204 -24.865 1.00 91.31 435 SER A N 1
ATOM 3390 C CA . SER A 1 435 ? 6.820 8.293 -25.528 1.00 91.31 435 SER A CA 1
ATOM 3391 C C . SER A 1 435 ? 8.094 8.641 -24.777 1.00 91.31 435 SER A C 1
ATOM 3393 O O . SER A 1 435 ? 8.037 9.284 -23.731 1.00 91.31 435 SER A O 1
ATOM 3395 N N . HIS A 1 436 ? 9.249 8.291 -25.341 1.00 93.38 436 HIS A N 1
ATOM 3396 C CA . HIS A 1 436 ? 10.538 8.683 -24.786 1.00 93.38 436 HIS A CA 1
ATOM 3397 C C . HIS A 1 436 ? 10.812 10.181 -25.007 1.00 93.38 436 HIS A C 1
ATOM 3399 O O . HIS A 1 436 ? 10.929 10.635 -26.146 1.00 93.38 436 HIS A O 1
ATOM 3405 N N . ARG A 1 437 ? 10.897 10.941 -23.907 1.00 94.19 437 ARG A N 1
ATOM 3406 C CA . ARG A 1 437 ? 11.064 12.407 -23.895 1.00 94.19 437 ARG A CA 1
ATOM 3407 C C . ARG A 1 437 ? 12.471 12.871 -23.505 1.00 94.19 437 ARG A C 1
ATOM 3409 O O . ARG A 1 437 ? 12.717 14.067 -23.461 1.00 94.19 437 ARG A O 1
ATOM 3416 N N . GLY A 1 438 ? 13.377 11.946 -23.187 1.00 93.44 438 GLY A N 1
ATOM 3417 C CA . GLY A 1 438 ? 14.767 12.274 -22.862 1.00 93.44 438 GLY A CA 1
ATOM 3418 C C . GLY A 1 438 ? 14.970 13.073 -21.565 1.00 93.44 438 GLY A C 1
ATOM 3419 O O . GLY A 1 438 ? 15.972 13.757 -21.394 1.00 93.44 438 GLY A O 1
ATOM 3420 N N . GLU A 1 439 ? 14.013 13.025 -20.635 1.00 94.31 439 GLU A N 1
ATOM 3421 C CA . GLU A 1 439 ? 13.989 13.919 -19.471 1.00 94.31 439 GLU A CA 1
ATOM 3422 C C . GLU A 1 439 ? 15.098 13.592 -18.452 1.00 94.31 439 GLU A C 1
ATOM 3424 O O . GLU A 1 439 ? 14.995 12.641 -17.677 1.00 94.31 439 GLU A O 1
ATOM 3429 N N . LEU A 1 440 ? 16.157 14.410 -18.424 1.00 94.00 440 LEU A N 1
ATOM 3430 C CA . LEU A 1 440 ? 17.281 14.264 -17.484 1.00 94.00 440 LEU A CA 1
ATOM 3431 C C . LEU A 1 440 ? 17.055 14.931 -16.123 1.00 94.00 440 LEU A C 1
ATOM 3433 O O . LEU A 1 440 ? 17.824 14.688 -15.189 1.00 94.00 440 LEU A O 1
ATOM 3437 N N . ASN A 1 441 ? 16.035 15.780 -15.998 1.00 91.56 441 ASN A N 1
ATOM 3438 C CA . ASN A 1 441 ? 15.783 16.561 -14.790 1.00 91.56 441 ASN A CA 1
ATOM 3439 C C . ASN A 1 441 ? 15.610 15.653 -13.567 1.00 91.56 441 ASN A C 1
ATOM 3441 O O . ASN A 1 441 ? 14.742 14.788 -13.546 1.00 91.56 441 ASN A O 1
ATOM 3445 N N . SER A 1 442 ? 16.443 15.863 -12.548 1.00 92.19 442 SER A N 1
ATOM 3446 C CA . SER A 1 442 ? 16.507 15.057 -11.324 1.00 92.19 442 SER A CA 1
ATOM 3447 C C . SER A 1 442 ? 16.852 13.576 -11.515 1.00 92.19 442 SER A C 1
ATOM 3449 O O . SER A 1 442 ? 16.854 12.865 -10.517 1.00 92.19 442 SER A O 1
ATOM 3451 N N . SER A 1 443 ? 17.215 13.117 -12.718 1.00 94.50 443 SER A N 1
ATOM 3452 C CA . SER A 1 443 ? 17.652 11.732 -12.957 1.00 94.50 443 SER A CA 1
ATOM 3453 C C . SER A 1 443 ? 18.875 11.356 -12.117 1.00 94.50 443 SER A C 1
ATOM 3455 O O . SER A 1 443 ? 19.697 12.207 -11.753 1.00 94.50 443 SER A O 1
ATOM 3457 N N . ILE A 1 444 ? 19.079 10.060 -11.877 1.00 94.75 444 ILE A N 1
ATOM 3458 C CA . ILE A 1 444 ? 20.304 9.558 -11.240 1.00 94.75 444 ILE A CA 1
ATOM 3459 C C . ILE A 1 444 ? 21.537 9.962 -12.047 1.00 94.75 444 ILE A C 1
ATOM 3461 O O . ILE A 1 444 ? 22.573 10.293 -11.464 1.00 94.75 444 ILE A O 1
ATOM 3465 N N . TYR A 1 445 ? 21.437 9.971 -13.375 1.00 95.62 445 TYR A N 1
ATOM 3466 C CA . TYR A 1 445 ? 22.520 10.421 -14.239 1.00 95.62 445 TYR A CA 1
ATOM 3467 C C . TYR A 1 445 ? 22.899 11.881 -13.962 1.00 95.62 445 TYR A C 1
ATOM 3469 O O . TYR A 1 445 ? 24.066 12.171 -13.679 1.00 95.62 445 TYR A O 1
ATOM 3477 N N . GLN A 1 446 ? 21.920 12.789 -13.929 1.00 93.56 446 GLN A N 1
ATOM 3478 C CA . GLN A 1 446 ? 22.162 14.196 -13.610 1.00 93.56 446 GLN A CA 1
ATOM 3479 C C . GLN A 1 446 ? 22.751 14.360 -12.196 1.00 93.56 446 GLN A C 1
ATOM 3481 O O . GLN A 1 446 ? 23.785 15.005 -12.006 1.00 93.56 446 GLN A O 1
ATOM 3486 N N . GLN A 1 447 ? 22.154 13.700 -11.201 1.00 92.62 447 GLN A N 1
ATOM 3487 C CA . GLN A 1 447 ? 22.564 13.839 -9.802 1.00 92.62 447 GLN A CA 1
ATOM 3488 C C . GLN A 1 447 ? 23.943 13.237 -9.506 1.00 92.62 447 GLN A C 1
ATOM 3490 O O . GLN A 1 447 ? 24.725 13.803 -8.745 1.00 92.62 447 GLN A O 1
ATOM 3495 N N . LYS A 1 448 ? 24.253 12.058 -10.056 1.00 94.00 448 LYS A N 1
ATOM 3496 C CA . LYS A 1 448 ? 25.421 11.258 -9.640 1.00 94.00 448 LYS A CA 1
ATOM 3497 C C . LYS A 1 448 ? 26.565 11.267 -10.647 1.00 94.00 448 LYS A C 1
ATOM 3499 O O . LYS A 1 448 ? 27.721 11.107 -10.244 1.00 94.00 448 LYS A O 1
ATOM 3504 N N . ILE A 1 449 ? 26.274 11.444 -11.936 1.00 94.06 449 ILE A N 1
ATOM 3505 C CA . ILE A 1 449 ? 27.296 11.505 -12.989 1.00 94.06 449 ILE A CA 1
ATOM 3506 C C . ILE A 1 449 ? 27.651 12.958 -13.287 1.00 94.06 449 ILE A C 1
ATOM 3508 O O . ILE A 1 449 ? 28.814 13.327 -13.130 1.00 94.06 449 ILE A O 1
ATOM 3512 N N . GLN A 1 450 ? 26.656 13.782 -13.628 1.00 92.56 450 GLN A N 1
ATOM 3513 C CA . GLN A 1 450 ? 26.852 15.212 -13.899 1.00 92.56 450 GLN A CA 1
ATOM 3514 C C . GLN A 1 450 ? 27.044 16.050 -12.623 1.00 92.56 450 GLN A C 1
ATOM 3516 O O . GLN A 1 450 ? 27.511 17.185 -12.708 1.00 92.56 450 GLN A O 1
ATOM 3521 N N . LYS A 1 451 ? 26.732 15.487 -11.444 1.00 92.00 451 LYS A N 1
ATOM 3522 C CA . LYS A 1 451 ? 26.832 16.153 -10.133 1.00 92.00 451 LYS A CA 1
ATOM 3523 C C . LYS A 1 451 ? 26.044 17.469 -10.088 1.00 92.00 451 LYS A C 1
ATOM 3525 O O . LYS A 1 451 ? 26.527 18.468 -9.558 1.00 92.00 451 LYS A O 1
ATOM 3530 N N . GLN A 1 452 ? 24.848 17.466 -10.673 1.00 89.00 452 GLN A N 1
ATOM 3531 C CA . GLN A 1 452 ? 23.923 18.595 -10.646 1.00 89.00 452 GLN A CA 1
ATOM 3532 C C . GLN A 1 452 ? 22.650 18.239 -9.894 1.00 89.00 452 GLN A C 1
ATOM 3534 O O . GLN A 1 452 ? 22.078 17.167 -10.087 1.00 89.00 452 GLN A O 1
ATOM 3539 N N . GLU A 1 453 ? 22.178 19.173 -9.078 1.00 84.25 453 GLU A N 1
ATOM 3540 C CA . GLU A 1 453 ? 20.862 19.084 -8.466 1.00 84.25 453 GLU A CA 1
ATOM 3541 C C . GLU A 1 453 ? 19.870 19.956 -9.228 1.00 84.25 453 GLU A C 1
ATOM 3543 O O . GLU A 1 453 ? 20.168 21.076 -9.637 1.00 84.25 453 GLU A O 1
ATOM 3548 N N . ASN A 1 454 ? 18.669 19.423 -9.413 1.00 82.81 454 ASN A N 1
ATOM 3549 C CA . ASN A 1 454 ? 17.543 20.129 -9.997 1.00 82.81 454 ASN A CA 1
ATOM 3550 C C . ASN A 1 454 ? 16.308 19.876 -9.127 1.00 82.81 454 ASN A C 1
ATOM 3552 O O . ASN A 1 454 ? 16.239 18.871 -8.415 1.00 82.81 454 ASN A O 1
ATOM 3556 N N . ASN A 1 455 ? 15.351 20.798 -9.159 1.00 81.88 455 ASN A N 1
ATOM 3557 C CA . ASN A 1 455 ? 14.043 20.613 -8.530 1.00 81.88 455 ASN A CA 1
ATOM 3558 C C . ASN A 1 455 ? 12.947 20.255 -9.529 1.00 81.88 455 ASN A C 1
ATOM 3560 O O . ASN A 1 455 ? 11.921 19.732 -9.109 1.00 81.88 455 ASN A O 1
ATOM 3564 N N . LYS A 1 456 ? 13.181 20.468 -10.829 1.00 87.94 456 LYS A N 1
ATOM 3565 C CA . LYS A 1 456 ? 12.303 19.950 -11.877 1.00 87.94 456 LYS A CA 1
ATOM 3566 C C . LYS A 1 456 ? 12.408 18.432 -11.931 1.00 87.94 456 LYS A C 1
ATOM 3568 O O . LYS A 1 456 ? 13.496 17.878 -11.748 1.00 87.94 456 LYS A O 1
ATOM 3573 N N . ILE A 1 457 ? 11.298 17.779 -12.227 1.00 91.88 457 ILE A N 1
ATOM 3574 C CA . ILE A 1 457 ? 11.218 16.327 -12.402 1.00 91.88 457 ILE A CA 1
ATOM 3575 C C . ILE A 1 457 ? 10.617 15.987 -13.770 1.00 91.88 457 ILE A C 1
ATOM 3577 O O . ILE A 1 457 ? 10.082 16.883 -14.426 1.00 91.88 457 ILE A O 1
ATOM 3581 N N . PRO A 1 458 ? 10.725 14.728 -14.227 1.00 92.50 458 PRO A N 1
ATOM 3582 C CA . PRO A 1 458 ? 10.062 14.288 -15.447 1.00 92.50 458 PRO A CA 1
ATOM 3583 C C . PRO A 1 458 ? 8.539 14.434 -15.341 1.00 92.50 458 PRO A C 1
ATOM 3585 O O . PRO A 1 458 ? 7.964 14.224 -14.272 1.00 92.50 458 PRO A O 1
ATOM 3588 N N . ALA A 1 459 ? 7.877 14.760 -16.447 1.00 92.19 459 ALA A N 1
ATOM 3589 C CA . ALA A 1 459 ? 6.424 14.810 -16.508 1.00 92.19 459 ALA A CA 1
ATOM 3590 C C . ALA A 1 459 ? 5.815 13.399 -16.435 1.00 92.19 459 ALA A C 1
ATOM 3592 O O . ALA A 1 459 ? 6.394 12.428 -16.928 1.00 92.19 459 ALA A O 1
ATOM 3593 N N . VAL A 1 460 ? 4.611 13.296 -15.863 1.00 93.69 460 VAL A N 1
ATOM 3594 C CA . VAL A 1 460 ? 3.791 12.077 -15.877 1.00 93.69 460 VAL A CA 1
ATOM 3595 C C . VAL A 1 460 ? 2.385 12.406 -16.363 1.00 93.69 460 VAL A C 1
ATOM 3597 O O . VAL A 1 460 ? 1.710 13.269 -15.802 1.00 93.69 460 VAL A O 1
ATOM 3600 N N . ASP A 1 461 ? 1.949 11.710 -17.409 1.00 96.19 461 ASP A N 1
ATOM 3601 C CA . ASP A 1 461 ? 0.562 11.710 -17.864 1.00 96.19 461 ASP A CA 1
ATOM 3602 C C . ASP A 1 461 ? -0.105 10.444 -17.328 1.00 96.19 461 ASP A C 1
ATOM 3604 O O . ASP A 1 461 ? 0.180 9.337 -17.782 1.00 96.19 461 ASP A O 1
ATOM 3608 N N . LEU A 1 462 ? -0.975 10.610 -16.333 1.00 97.12 462 LEU A N 1
ATOM 3609 C CA . LEU A 1 462 ? -1.620 9.493 -15.645 1.00 97.12 462 LEU A CA 1
ATOM 3610 C C . LEU A 1 462 ? -2.600 8.719 -16.538 1.00 97.12 462 LEU A C 1
ATOM 3612 O O . LEU A 1 462 ? -2.799 7.524 -16.329 1.00 97.12 462 LEU A O 1
ATOM 3616 N N . ARG A 1 463 ? -3.193 9.364 -17.551 1.00 97.06 463 ARG A N 1
ATOM 3617 C CA . ARG A 1 463 ? -4.083 8.677 -18.498 1.00 97.06 463 ARG A CA 1
ATOM 3618 C C . ARG A 1 463 ? -3.268 7.794 -19.429 1.00 97.06 463 ARG A C 1
ATOM 3620 O O . ARG A 1 463 ? -3.616 6.635 -19.633 1.00 97.06 463 ARG A O 1
ATOM 3627 N N . MET A 1 464 ? -2.165 8.324 -19.955 1.00 97.25 464 MET A N 1
ATOM 3628 C CA . MET A 1 464 ? -1.252 7.542 -20.788 1.00 97.25 464 MET A CA 1
ATOM 3629 C C . MET A 1 464 ? -0.552 6.437 -19.997 1.00 97.25 464 MET A C 1
ATOM 3631 O O . MET A 1 464 ? -0.381 5.347 -20.527 1.00 97.25 464 MET A O 1
ATOM 3635 N N . GLU A 1 465 ? -0.201 6.681 -18.734 1.00 97.88 465 GLU A N 1
ATOM 3636 C CA . GLU A 1 465 ? 0.336 5.659 -17.831 1.00 97.88 465 GLU A CA 1
ATOM 3637 C C . GLU A 1 465 ? -0.653 4.502 -17.636 1.00 97.88 465 GLU A C 1
ATOM 3639 O O . GLU A 1 465 ? -0.265 3.345 -17.767 1.00 97.88 465 GLU A O 1
ATOM 3644 N N . THR A 1 466 ? -1.929 4.808 -17.383 1.00 97.75 466 THR A N 1
ATOM 3645 C CA . THR A 1 466 ? -2.978 3.790 -17.206 1.00 97.75 466 THR A CA 1
ATOM 3646 C C . THR A 1 466 ? -3.144 2.957 -18.478 1.00 97.75 466 THR A C 1
ATOM 3648 O O . THR A 1 466 ? -3.053 1.733 -18.431 1.00 97.75 466 THR A O 1
ATOM 3651 N N . ARG A 1 467 ? -3.257 3.613 -19.641 1.00 97.94 467 ARG A N 1
ATOM 3652 C CA . ARG A 1 467 ? -3.369 2.930 -20.943 1.00 97.94 467 ARG A CA 1
ATOM 3653 C C . ARG A 1 467 ? -2.144 2.083 -21.270 1.00 97.94 467 ARG A C 1
ATOM 3655 O O . ARG A 1 467 ? -2.280 0.991 -21.814 1.00 97.94 467 ARG A O 1
ATOM 3662 N N . LEU A 1 468 ? -0.946 2.579 -20.957 1.00 98.25 468 LEU A N 1
ATOM 3663 C CA . LEU A 1 468 ? 0.295 1.829 -21.128 1.00 98.25 468 LEU A CA 1
ATOM 3664 C C . LEU A 1 468 ? 0.274 0.558 -20.283 1.00 98.25 468 LEU A C 1
ATOM 3666 O O . LEU A 1 468 ? 0.597 -0.510 -20.792 1.00 98.25 468 LEU A O 1
ATOM 3670 N N . GLN A 1 469 ? -0.102 0.675 -19.010 1.00 97.81 469 GLN A N 1
ATOM 3671 C CA . GLN A 1 469 ? -0.165 -0.465 -18.105 1.00 97.81 469 GLN A CA 1
ATOM 3672 C C . GLN A 1 469 ? -1.182 -1.511 -18.583 1.00 97.81 469 GLN A C 1
ATOM 3674 O O . GLN A 1 469 ? -0.859 -2.694 -18.631 1.00 97.81 469 GLN A O 1
ATOM 3679 N N . GLU A 1 470 ? -2.368 -1.086 -19.017 1.00 97.06 470 GLU A N 1
ATOM 3680 C CA . GLU A 1 470 ? -3.370 -1.978 -19.613 1.00 97.06 470 GLU A CA 1
ATOM 3681 C C . GLU A 1 470 ? -2.849 -2.665 -20.882 1.00 97.06 470 GLU A C 1
ATOM 3683 O O . GLU A 1 470 ? -2.976 -3.880 -21.015 1.00 97.06 470 GLU A O 1
ATOM 3688 N N . THR A 1 471 ? -2.203 -1.911 -21.778 1.00 97.69 471 THR A N 1
ATOM 3689 C CA . THR A 1 471 ? -1.650 -2.432 -23.042 1.00 97.69 471 THR A CA 1
ATOM 3690 C C . THR A 1 471 ? -0.565 -3.475 -22.791 1.00 97.69 471 THR A C 1
ATOM 3692 O O . THR A 1 471 ? -0.583 -4.546 -23.392 1.00 97.69 471 THR A O 1
ATOM 3695 N N . VAL A 1 472 ? 0.377 -3.187 -21.886 1.00 97.44 472 VAL A N 1
ATOM 3696 C CA . VAL A 1 472 ? 1.450 -4.127 -21.530 1.00 97.44 472 VAL A CA 1
ATOM 3697 C C . VAL A 1 472 ? 0.857 -5.392 -20.922 1.00 97.44 472 VAL A C 1
ATOM 3699 O O . VAL A 1 472 ? 1.247 -6.493 -21.293 1.00 97.44 472 VAL A O 1
ATOM 3702 N N . LEU A 1 473 ? -0.110 -5.249 -20.016 1.00 96.12 473 LEU A N 1
ATOM 3703 C CA . LEU A 1 473 ? -0.726 -6.391 -19.358 1.00 96.12 473 LEU A CA 1
ATOM 3704 C C . LEU A 1 473 ? -1.479 -7.282 -20.354 1.00 96.12 473 LEU A C 1
ATOM 3706 O O . LEU A 1 473 ? -1.284 -8.492 -20.336 1.00 96.12 473 LEU A O 1
ATOM 3710 N N . GLN A 1 474 ? -2.258 -6.696 -21.266 1.00 95.56 474 GLN A N 1
ATOM 3711 C CA . GLN A 1 474 ? -2.949 -7.429 -22.334 1.00 95.56 474 GLN A CA 1
ATOM 3712 C C . GLN A 1 474 ? -1.975 -8.095 -23.312 1.00 95.56 474 GLN A C 1
ATOM 3714 O O . GLN A 1 474 ? -2.173 -9.249 -23.690 1.00 95.56 474 GLN A O 1
ATOM 3719 N N . GLY A 1 475 ? -0.898 -7.406 -23.695 1.00 95.44 475 GLY A N 1
ATOM 3720 C CA . GLY A 1 475 ? 0.137 -7.979 -24.557 1.00 95.44 475 GLY A CA 1
ATOM 3721 C C . GLY A 1 475 ? 0.839 -9.172 -23.904 1.00 95.44 475 GLY A C 1
ATOM 3722 O O . GLY A 1 475 ? 1.088 -10.173 -24.566 1.00 95.44 475 GLY A O 1
ATOM 3723 N N . ILE A 1 476 ? 1.087 -9.121 -22.591 1.00 95.38 476 ILE A N 1
ATOM 3724 C CA . ILE A 1 476 ? 1.608 -10.271 -21.836 1.00 95.38 476 ILE A CA 1
ATOM 3725 C C . ILE A 1 476 ? 0.570 -11.403 -21.806 1.00 95.38 476 ILE A C 1
ATOM 3727 O O . ILE A 1 476 ? 0.903 -12.555 -22.058 1.00 95.38 476 ILE A O 1
ATOM 3731 N N . GLN A 1 477 ? -0.699 -11.092 -21.532 1.00 93.00 477 GLN A N 1
ATOM 3732 C CA . GLN A 1 477 ? -1.775 -12.088 -21.440 1.00 93.00 477 GLN A CA 1
ATOM 3733 C C . GLN A 1 477 ? -2.076 -12.816 -22.752 1.00 93.00 477 GLN A C 1
ATOM 3735 O O . GLN A 1 477 ? -2.555 -13.945 -22.730 1.00 93.00 477 GLN A O 1
ATOM 3740 N N . THR A 1 478 ? -1.845 -12.163 -23.883 1.00 92.44 478 THR A N 1
ATOM 3741 C CA . THR A 1 478 ? -2.050 -12.748 -25.214 1.00 92.44 478 THR A CA 1
ATOM 3742 C C . THR A 1 478 ? -0.815 -13.487 -25.724 1.00 92.44 478 THR A C 1
ATOM 3744 O O . THR A 1 478 ? -0.888 -14.136 -26.761 1.00 92.44 478 THR A O 1
ATOM 3747 N N . GLY A 1 479 ? 0.311 -13.415 -25.003 1.00 91.56 479 GLY A N 1
ATOM 3748 C CA . GLY A 1 479 ? 1.592 -13.978 -25.430 1.00 91.56 479 GLY A CA 1
ATOM 3749 C C . GLY A 1 479 ? 2.345 -13.129 -26.461 1.00 91.56 479 GLY A C 1
ATOM 3750 O O . GLY A 1 479 ? 3.447 -13.508 -26.842 1.00 91.56 479 GLY A O 1
ATOM 3751 N N . LEU A 1 480 ? 1.792 -11.979 -26.870 1.00 93.75 480 LEU A N 1
ATOM 3752 C CA . LEU A 1 480 ? 2.409 -11.046 -27.820 1.00 93.75 480 LEU A CA 1
ATOM 3753 C C . LEU A 1 480 ? 3.722 -10.470 -27.271 1.00 93.75 480 LEU A C 1
ATOM 3755 O O . LEU A 1 480 ? 4.732 -10.381 -27.964 1.00 93.75 480 LEU A O 1
ATOM 3759 N N . ILE A 1 481 ? 3.706 -10.068 -25.998 1.00 95.69 481 ILE A N 1
ATOM 3760 C CA . ILE A 1 481 ? 4.881 -9.548 -25.300 1.00 95.69 481 ILE A CA 1
ATOM 3761 C C . ILE A 1 481 ? 5.615 -10.717 -24.644 1.00 95.69 481 ILE A C 1
ATOM 3763 O O . ILE A 1 481 ? 5.102 -11.331 -23.710 1.00 95.69 481 ILE A O 1
ATOM 3767 N N . LYS A 1 482 ? 6.844 -10.976 -25.098 1.00 93.81 482 LYS A N 1
ATOM 3768 C CA . LYS A 1 482 ? 7.712 -12.064 -24.615 1.00 93.81 482 LYS A CA 1
ATOM 3769 C C . LYS A 1 482 ? 8.606 -11.653 -23.448 1.00 93.81 482 LYS A C 1
ATOM 3771 O O . LYS A 1 482 ? 8.947 -12.473 -22.592 1.00 93.81 482 LYS A O 1
ATOM 3776 N N . SER A 1 483 ? 8.970 -10.374 -23.386 1.00 95.25 483 SER A N 1
ATOM 3777 C CA . SER A 1 483 ? 9.631 -9.776 -22.226 1.00 95.25 483 SER A CA 1
ATOM 3778 C C . SER A 1 483 ? 9.214 -8.328 -22.028 1.00 95.25 483 SER A C 1
ATOM 3780 O O . SER A 1 483 ? 8.867 -7.649 -22.994 1.00 95.25 483 SER A O 1
ATOM 3782 N N . ALA A 1 484 ? 9.258 -7.841 -20.786 1.00 96.62 484 ALA A N 1
ATOM 3783 C CA . ALA A 1 484 ? 8.943 -6.451 -20.473 1.00 96.62 484 ALA A CA 1
ATOM 3784 C C . ALA A 1 484 ? 9.801 -5.902 -19.324 1.00 96.62 484 ALA A C 1
ATOM 3786 O O . ALA A 1 484 ? 9.896 -6.495 -18.252 1.00 96.62 484 ALA A O 1
ATOM 3787 N N . VAL A 1 485 ? 10.376 -4.711 -19.518 1.00 96.06 485 VAL A N 1
ATOM 3788 C CA . VAL A 1 485 ? 11.139 -3.977 -18.496 1.00 96.06 485 VAL A CA 1
ATOM 3789 C C . VAL A 1 485 ? 10.750 -2.507 -18.525 1.00 96.06 485 VAL A C 1
ATOM 3791 O O . VAL A 1 485 ? 10.850 -1.828 -19.545 1.00 96.06 485 VAL A O 1
ATOM 3794 N N . ASN A 1 486 ? 10.311 -1.973 -17.388 1.00 95.81 486 ASN A N 1
ATOM 3795 C CA . ASN A 1 486 ? 9.966 -0.561 -17.288 1.00 95.81 486 ASN A CA 1
ATOM 3796 C C . ASN A 1 486 ? 11.213 0.334 -17.385 1.00 95.81 486 ASN A C 1
ATOM 3798 O O . ASN A 1 486 ? 12.293 -0.006 -16.896 1.00 95.81 486 ASN A O 1
ATOM 3802 N N . VAL A 1 487 ? 11.049 1.528 -17.955 1.00 96.06 487 VAL A N 1
ATOM 3803 C CA . VAL A 1 487 ? 12.045 2.599 -17.846 1.00 96.06 487 VAL A CA 1
ATOM 3804 C C . VAL A 1 487 ? 11.814 3.369 -16.549 1.00 96.06 487 VAL A C 1
ATOM 3806 O O . VAL A 1 487 ? 10.691 3.781 -16.222 1.00 96.06 487 VAL A O 1
ATOM 3809 N N . SER A 1 488 ? 12.887 3.487 -15.768 1.00 94.50 488 SER A N 1
ATOM 3810 C CA . SER A 1 488 ? 12.900 4.155 -14.468 1.00 94.50 488 SER A CA 1
ATOM 3811 C C . SER A 1 488 ? 14.319 4.628 -14.120 1.00 94.50 488 SER A C 1
ATOM 3813 O O . SER A 1 488 ? 14.925 5.358 -14.902 1.00 94.50 488 SER A O 1
ATOM 3815 N N . ASN A 1 489 ? 14.864 4.210 -12.975 1.00 91.94 489 ASN A N 1
ATOM 3816 C CA . ASN A 1 489 ? 16.147 4.650 -12.459 1.00 91.94 489 ASN A CA 1
ATOM 3817 C C . ASN A 1 489 ? 17.313 4.346 -13.426 1.00 91.94 489 ASN A C 1
ATOM 3819 O O . ASN A 1 489 ? 17.595 3.206 -13.786 1.00 91.94 489 ASN A O 1
ATOM 3823 N N . GLY A 1 490 ? 18.016 5.393 -13.859 1.00 93.50 490 GLY A N 1
ATOM 3824 C CA . GLY A 1 490 ? 19.081 5.305 -14.859 1.00 93.50 490 GLY A CA 1
ATOM 3825 C C . GLY A 1 490 ? 18.626 5.187 -16.322 1.00 93.50 490 GLY A C 1
ATOM 3826 O O . GLY A 1 490 ? 19.475 4.986 -17.192 1.00 93.50 490 GLY A O 1
ATOM 3827 N N . GLY A 1 491 ? 17.331 5.350 -16.603 1.00 95.94 491 GLY A N 1
ATOM 3828 C CA . GLY A 1 491 ? 16.795 5.533 -17.951 1.00 95.94 491 GLY A CA 1
ATOM 3829 C C . GLY A 1 491 ? 16.865 4.295 -18.847 1.00 95.94 491 GLY A C 1
ATOM 3830 O O . GLY A 1 491 ? 17.006 3.162 -18.379 1.00 95.94 491 GLY A O 1
ATOM 3831 N N . LEU A 1 492 ? 16.759 4.530 -20.159 1.00 95.62 492 LEU A N 1
ATOM 3832 C CA . LEU A 1 492 ? 16.705 3.488 -21.190 1.00 95.62 492 LEU A CA 1
ATOM 3833 C C . LEU A 1 492 ? 17.892 2.520 -21.101 1.00 95.62 492 LEU A C 1
ATOM 3835 O O . LEU A 1 492 ? 17.720 1.307 -21.197 1.00 95.62 492 LEU A O 1
ATOM 3839 N N . THR A 1 493 ? 19.087 3.056 -20.846 1.00 95.19 493 THR A N 1
ATOM 3840 C CA . THR A 1 493 ? 20.317 2.269 -20.705 1.00 95.19 493 THR A CA 1
ATOM 3841 C C . THR A 1 493 ? 20.185 1.190 -19.637 1.00 95.19 493 THR A C 1
ATOM 3843 O O . THR A 1 493 ? 20.492 0.026 -19.887 1.00 95.19 493 THR A O 1
ATOM 3846 N N . MET A 1 494 ? 19.735 1.556 -18.432 1.00 95.38 494 MET A N 1
ATOM 3847 C CA . MET A 1 494 ? 19.629 0.591 -17.339 1.00 95.38 494 MET A CA 1
ATOM 3848 C C . MET A 1 494 ? 18.550 -0.454 -17.607 1.00 95.38 494 MET A C 1
ATOM 3850 O O . MET A 1 494 ? 18.739 -1.610 -17.240 1.00 95.38 494 MET A O 1
ATOM 3854 N N . SER A 1 495 ? 17.454 -0.078 -18.264 1.00 95.44 495 SER A N 1
ATOM 3855 C CA . SER A 1 495 ? 16.393 -1.013 -18.646 1.00 95.44 495 SER A CA 1
ATOM 3856 C C . SER A 1 495 ? 16.858 -2.018 -19.704 1.00 95.44 495 SER A C 1
ATOM 3858 O O . SER A 1 495 ? 16.594 -3.210 -19.553 1.00 95.44 495 SER A O 1
ATOM 3860 N N . LEU A 1 496 ? 17.633 -1.591 -20.707 1.00 95.00 496 LEU A N 1
ATOM 3861 C CA . LEU A 1 496 ? 18.265 -2.503 -21.673 1.00 95.00 496 LEU A CA 1
ATOM 3862 C C . LEU A 1 496 ? 19.256 -3.452 -20.992 1.00 95.00 496 LEU A C 1
ATOM 3864 O O . LEU A 1 496 ? 19.251 -4.649 -21.257 1.00 95.00 496 LEU A O 1
ATOM 3868 N N . ILE A 1 497 ? 20.072 -2.944 -20.064 1.00 94.00 497 ILE A N 1
ATOM 3869 C CA . ILE A 1 497 ? 21.023 -3.774 -19.313 1.00 94.00 497 ILE A CA 1
ATOM 3870 C C . ILE A 1 497 ? 20.297 -4.801 -18.444 1.00 94.00 497 ILE A C 1
ATOM 3872 O O . ILE A 1 497 ? 20.711 -5.955 -18.423 1.00 94.00 497 ILE A O 1
ATOM 3876 N N . LYS A 1 498 ? 19.211 -4.416 -17.760 1.00 92.25 498 LYS A N 1
ATOM 3877 C CA . LYS A 1 498 ? 18.356 -5.355 -17.012 1.00 92.25 498 LYS A CA 1
ATOM 3878 C C . LYS A 1 498 ? 17.777 -6.431 -17.944 1.00 92.25 498 LYS A C 1
ATOM 3880 O O . LYS A 1 498 ? 17.810 -7.604 -17.589 1.00 92.25 498 LYS A O 1
ATOM 3885 N N . SER A 1 499 ? 17.357 -6.039 -19.149 1.00 94.19 499 SER A N 1
ATOM 3886 C CA . SER A 1 499 ? 16.825 -6.955 -20.174 1.00 94.19 499 SER A CA 1
ATOM 3887 C C . SER A 1 499 ? 17.873 -7.927 -20.734 1.00 94.19 499 SER A C 1
ATOM 3889 O O . SER A 1 499 ? 17.520 -8.969 -21.274 1.00 94.19 499 SER A O 1
ATOM 3891 N N . LEU A 1 500 ? 19.163 -7.610 -20.595 1.00 92.81 500 LEU A N 1
ATOM 3892 C CA . LEU A 1 500 ? 20.284 -8.436 -21.056 1.00 92.81 500 LEU A CA 1
ATOM 3893 C C . LEU A 1 500 ? 20.994 -9.193 -19.925 1.00 92.81 500 LEU A C 1
ATOM 3895 O O . LEU A 1 500 ? 21.901 -9.975 -20.186 1.00 92.81 500 LEU A O 1
ATOM 3899 N N . GLN A 1 501 ? 20.653 -8.942 -18.660 1.00 87.25 501 GLN A N 1
ATOM 3900 C CA . GLN A 1 501 ? 21.480 -9.398 -17.541 1.00 87.25 501 GLN A CA 1
ATOM 3901 C C . GLN A 1 501 ? 21.429 -10.917 -17.328 1.00 87.25 501 GLN A C 1
ATOM 3903 O O . GLN A 1 501 ? 22.439 -11.490 -16.922 1.00 87.25 501 GLN A O 1
ATOM 3908 N N . ASN A 1 502 ? 20.278 -11.543 -17.587 1.00 85.44 502 ASN A N 1
ATOM 3909 C CA . ASN A 1 502 ? 20.040 -12.970 -17.356 1.00 85.44 502 ASN A CA 1
ATOM 3910 C C . ASN A 1 502 ? 19.578 -13.689 -18.637 1.00 85.44 502 ASN A C 1
ATOM 3912 O O . ASN A 1 502 ? 18.823 -14.653 -18.558 1.00 85.44 502 ASN A O 1
ATOM 3916 N N . VAL A 1 503 ? 19.987 -13.193 -19.809 1.00 88.19 503 VAL A N 1
ATOM 3917 C CA . VAL A 1 503 ? 19.707 -13.861 -21.090 1.00 88.19 503 VAL A CA 1
ATOM 3918 C C . VAL A 1 503 ? 20.516 -15.149 -21.215 1.00 88.19 503 VAL A C 1
ATOM 3920 O O . VAL A 1 503 ? 21.582 -15.287 -20.603 1.00 88.19 503 VAL A O 1
ATOM 3923 N N . GLU A 1 504 ? 20.031 -16.084 -22.030 1.00 84.06 504 GLU A N 1
ATOM 3924 C CA . GLU A 1 504 ? 20.791 -17.288 -22.357 1.00 84.06 504 GLU A CA 1
ATOM 3925 C C . GLU A 1 504 ? 22.130 -16.935 -23.018 1.00 84.06 504 GLU A C 1
ATOM 3927 O O . GLU A 1 504 ? 22.281 -15.933 -23.729 1.00 84.06 504 GLU A O 1
ATOM 3932 N N . LYS A 1 505 ? 23.148 -17.757 -22.749 1.00 79.31 505 LYS A N 1
ATOM 3933 C CA . LYS A 1 505 ? 24.506 -17.508 -23.233 1.00 79.31 505 LYS A CA 1
ATOM 3934 C C . LYS A 1 505 ? 24.513 -17.489 -24.765 1.00 79.31 505 LYS A C 1
ATOM 3936 O O . LYS A 1 505 ? 24.196 -18.491 -25.389 1.00 79.31 505 LYS A O 1
ATOM 3941 N N . GLY A 1 506 ? 24.965 -16.377 -25.342 1.00 79.44 506 GLY A N 1
ATOM 3942 C CA . GLY A 1 506 ? 25.024 -16.174 -26.795 1.00 79.44 506 GLY A CA 1
ATOM 3943 C C . GLY A 1 506 ? 24.050 -15.110 -27.301 1.00 79.44 506 GLY A C 1
ATOM 3944 O O . GLY A 1 506 ? 24.308 -14.519 -28.345 1.00 79.44 506 GLY A O 1
ATOM 3945 N N . ILE A 1 507 ? 23.014 -14.773 -26.524 1.00 85.81 507 ILE A N 1
ATOM 3946 C CA . ILE A 1 507 ? 22.051 -13.733 -26.893 1.00 85.81 507 ILE A CA 1
ATOM 3947 C C . ILE A 1 507 ? 22.637 -12.342 -26.613 1.00 85.81 507 ILE A C 1
ATOM 3949 O O . ILE A 1 507 ? 23.075 -12.024 -25.504 1.00 85.81 507 ILE A O 1
ATOM 3953 N N . GLY A 1 508 ? 22.625 -11.492 -27.638 1.00 90.06 508 GLY A N 1
ATOM 3954 C CA . GLY A 1 508 ? 22.937 -10.066 -27.552 1.00 90.06 508 GLY A CA 1
ATOM 3955 C C . GLY A 1 508 ? 21.789 -9.216 -28.092 1.00 90.06 508 GLY A C 1
ATOM 3956 O O . GLY A 1 508 ? 20.755 -9.732 -28.501 1.00 90.06 508 GLY A O 1
ATOM 3957 N N . ALA A 1 509 ? 21.974 -7.897 -28.129 1.00 91.62 509 ALA A N 1
ATOM 3958 C CA . ALA A 1 509 ? 21.011 -6.996 -28.754 1.00 91.62 509 ALA A CA 1
ATOM 3959 C C . ALA A 1 509 ? 21.718 -5.965 -29.631 1.00 91.62 509 ALA A C 1
ATOM 3961 O O . ALA A 1 509 ? 22.706 -5.350 -29.221 1.00 91.62 509 ALA A O 1
ATOM 3962 N N . ARG A 1 510 ? 21.175 -5.734 -30.829 1.00 91.44 510 ARG A N 1
ATOM 3963 C CA . ARG A 1 510 ? 21.552 -4.608 -31.687 1.00 91.44 510 ARG A CA 1
ATOM 3964 C C . ARG A 1 510 ? 20.470 -3.543 -31.580 1.00 91.44 510 ARG A C 1
ATOM 3966 O O . ARG A 1 510 ? 19.370 -3.717 -32.090 1.00 91.44 510 ARG A O 1
ATOM 3973 N N . ILE A 1 511 ? 20.790 -2.438 -30.915 1.00 89.81 511 ILE A N 1
ATOM 3974 C CA . ILE A 1 511 ? 19.837 -1.358 -30.661 1.00 89.81 511 ILE A CA 1
ATOM 3975 C C . ILE A 1 511 ? 20.171 -0.168 -31.559 1.00 89.81 511 ILE A C 1
ATOM 3977 O O . ILE A 1 511 ? 21.246 0.419 -31.442 1.00 89.81 511 ILE A O 1
ATOM 3981 N N . HIS A 1 512 ? 19.229 0.214 -32.419 1.00 86.81 512 HIS A N 1
ATOM 3982 C CA . HIS A 1 512 ? 19.299 1.453 -33.189 1.00 86.81 512 HIS A CA 1
ATOM 3983 C C . HIS A 1 512 ? 18.323 2.461 -32.591 1.00 86.81 512 HIS A C 1
ATOM 3985 O O . HIS A 1 512 ? 17.116 2.229 -32.566 1.00 86.81 512 HIS A O 1
ATOM 3991 N N . LEU A 1 513 ? 18.837 3.587 -32.103 1.00 83.62 513 LEU A N 1
ATOM 3992 C CA . LEU A 1 513 ? 18.016 4.654 -31.542 1.00 83.62 513 LEU A CA 1
ATOM 3993 C C . LEU A 1 513 ? 18.086 5.868 -32.465 1.00 83.62 513 LEU A C 1
ATOM 3995 O O . LEU A 1 513 ? 19.144 6.475 -32.611 1.00 83.62 513 LEU A O 1
ATOM 3999 N N . SER A 1 514 ? 16.960 6.222 -33.082 1.00 80.06 514 SER A N 1
ATOM 4000 C CA . SER A 1 514 ? 16.840 7.416 -33.920 1.00 80.06 514 SER A CA 1
ATOM 4001 C C . SER A 1 514 ? 15.676 8.270 -33.430 1.00 80.06 514 SER A C 1
ATOM 4003 O O . SER A 1 514 ? 14.509 7.943 -33.645 1.00 80.06 514 SER A O 1
ATOM 4005 N N . ARG A 1 515 ? 15.990 9.352 -32.711 1.00 81.56 515 ARG A N 1
ATOM 4006 C CA . ARG A 1 515 ? 15.039 10.391 -32.289 1.00 81.56 515 ARG A CA 1
ATOM 4007 C C . ARG A 1 515 ? 15.724 11.752 -32.285 1.00 81.56 515 ARG A C 1
ATOM 4009 O O . ARG A 1 515 ? 16.939 11.840 -32.150 1.00 81.56 515 ARG A O 1
ATOM 4016 N N . LYS A 1 516 ? 14.928 12.822 -32.374 1.00 88.50 516 LYS A N 1
ATOM 4017 C CA . LYS A 1 516 ? 15.384 14.213 -32.203 1.00 88.50 516 LYS A CA 1
ATOM 4018 C C . LYS A 1 516 ? 15.641 14.530 -30.716 1.00 88.50 516 LYS A C 1
ATOM 4020 O O . LYS A 1 516 ? 14.971 15.383 -30.145 1.00 88.50 516 LYS A O 1
ATOM 4025 N N . LEU A 1 517 ? 16.555 13.792 -30.088 1.00 91.81 517 LEU A N 1
ATOM 4026 C CA . LEU A 1 517 ? 17.010 13.958 -28.703 1.00 91.81 517 LEU A CA 1
ATOM 4027 C C . LEU A 1 517 ? 18.538 13.950 -28.681 1.00 91.81 517 LEU A C 1
ATOM 4029 O O . LEU A 1 517 ? 19.156 13.314 -29.537 1.00 91.81 517 LEU A O 1
ATOM 4033 N N . ARG A 1 518 ? 19.150 14.598 -27.685 1.00 92.94 518 ARG A N 1
ATOM 4034 C CA . ARG A 1 518 ? 20.585 14.405 -27.438 1.00 92.94 518 ARG A CA 1
ATOM 4035 C C . ARG A 1 518 ? 20.852 12.962 -27.012 1.00 92.94 518 ARG A C 1
ATOM 4037 O O . ARG A 1 518 ? 20.007 12.315 -26.392 1.00 92.94 518 ARG A O 1
ATOM 4044 N N . GLN A 1 519 ? 22.049 12.460 -27.276 1.00 92.75 519 GLN A N 1
ATOM 4045 C CA . GLN A 1 519 ? 22.455 11.106 -26.912 1.00 92.75 519 GLN A CA 1
ATOM 4046 C C . GLN A 1 519 ? 22.384 10.860 -25.402 1.00 92.75 519 GLN A C 1
ATOM 4048 O O . GLN A 1 519 ? 21.928 9.798 -24.989 1.00 92.75 519 GLN A O 1
ATOM 4053 N N . ASP A 1 520 ? 22.774 11.818 -24.554 1.00 94.56 520 ASP A N 1
ATOM 4054 C CA . ASP A 1 520 ? 22.639 11.657 -23.100 1.00 94.56 520 ASP A CA 1
ATOM 4055 C C . ASP A 1 520 ? 21.182 11.618 -22.639 1.00 94.56 520 ASP A C 1
ATOM 4057 O O . ASP A 1 520 ? 20.831 10.792 -21.798 1.00 94.56 520 ASP A O 1
ATOM 4061 N N . GLU A 1 521 ? 20.333 12.472 -23.199 1.00 95.06 521 GLU A N 1
ATOM 4062 C CA . GLU A 1 521 ? 18.890 12.470 -22.948 1.00 95.06 521 GLU A CA 1
ATOM 4063 C C . GLU A 1 521 ? 18.262 11.128 -23.343 1.00 95.06 521 GLU A C 1
ATOM 4065 O O . GLU A 1 521 ? 17.520 10.527 -22.565 1.00 95.06 521 GLU A O 1
ATOM 4070 N N . MET A 1 522 ? 18.622 10.620 -24.519 1.00 94.25 522 MET A N 1
ATOM 4071 C CA . MET A 1 522 ? 18.131 9.356 -25.058 1.00 94.25 522 MET A CA 1
ATOM 4072 C C . MET A 1 522 ? 18.620 8.130 -24.267 1.00 94.25 522 MET A C 1
ATOM 4074 O O . MET A 1 522 ? 17.909 7.142 -24.117 1.00 94.25 522 MET A O 1
ATOM 4078 N N . LEU A 1 523 ? 19.844 8.167 -23.740 1.00 95.31 523 LEU A N 1
ATOM 407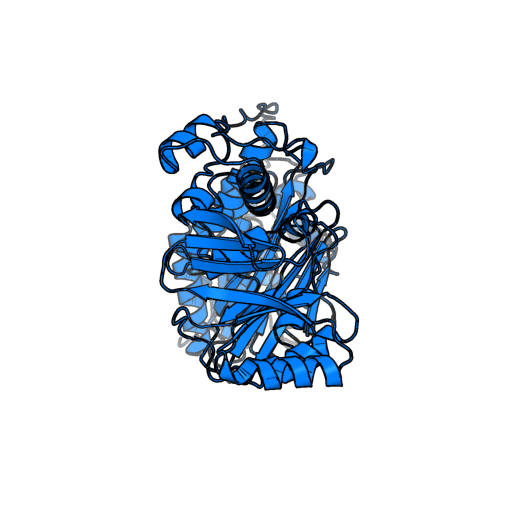9 C CA . LEU A 1 523 ? 20.407 7.044 -22.988 1.00 95.31 523 LEU A CA 1
ATOM 4080 C C . LEU A 1 523 ? 19.966 7.035 -21.523 1.00 95.31 523 LEU A C 1
ATOM 4082 O O . LEU A 1 523 ? 19.734 5.961 -20.958 1.00 95.31 523 LEU A O 1
ATOM 4086 N N . PHE A 1 524 ? 19.881 8.210 -20.900 1.00 96.75 524 PHE A N 1
ATOM 4087 C CA . PHE A 1 524 ? 19.791 8.344 -19.444 1.00 96.75 524 PHE A CA 1
ATOM 4088 C C . PHE A 1 524 ? 18.541 9.078 -18.951 1.00 96.75 524 PHE A C 1
ATOM 4090 O O . PHE A 1 524 ? 18.360 9.212 -17.740 1.00 96.75 524 PHE A O 1
ATOM 4097 N N . GLY A 1 525 ? 17.676 9.544 -19.855 1.00 95.38 525 GLY A N 1
ATOM 4098 C CA . GLY A 1 525 ? 16.407 10.171 -19.501 1.00 95.38 525 GLY A CA 1
ATOM 4099 C C . GLY A 1 525 ? 15.493 9.213 -18.740 1.00 95.38 525 GLY A C 1
ATOM 4100 O O . GLY A 1 525 ? 15.111 8.162 -19.255 1.00 95.38 525 GLY A O 1
ATOM 4101 N N . GLU A 1 526 ? 15.081 9.598 -17.532 1.00 95.81 526 GLU A N 1
ATOM 4102 C CA . GLU A 1 526 ? 14.195 8.803 -16.667 1.00 95.81 526 GLU A CA 1
ATOM 4103 C C . GLU A 1 526 ? 12.724 9.125 -16.967 1.00 95.81 526 GLU A C 1
ATOM 4105 O O . GLU A 1 526 ? 11.957 9.595 -16.123 1.00 95.81 526 GLU A O 1
ATOM 4110 N N . THR A 1 527 ? 12.345 8.915 -18.230 1.00 94.50 527 THR A N 1
ATOM 4111 C CA . THR A 1 527 ? 11.004 9.220 -18.745 1.00 94.50 527 THR A CA 1
ATOM 4112 C C . THR A 1 527 ? 9.942 8.338 -18.080 1.00 94.50 527 THR A C 1
ATOM 4114 O O . THR A 1 527 ? 10.098 7.120 -18.011 1.00 94.50 527 THR A O 1
ATOM 4117 N N . GLN A 1 528 ? 8.838 8.942 -17.627 1.00 95.56 528 GLN A N 1
ATOM 4118 C CA . GLN A 1 528 ? 7.688 8.214 -17.070 1.00 95.56 528 GLN A CA 1
ATOM 4119 C C . GLN A 1 528 ? 6.733 7.743 -18.171 1.00 95.56 528 GLN A C 1
ATOM 4121 O O . GLN A 1 528 ? 6.601 8.423 -19.194 1.00 95.56 528 GLN A O 1
ATOM 4126 N N . GLY A 1 529 ? 6.050 6.616 -17.941 1.00 95.75 529 GLY A N 1
ATOM 4127 C CA . GLY A 1 529 ? 5.160 5.999 -18.926 1.00 95.75 529 GLY A CA 1
ATOM 4128 C C . GLY A 1 529 ? 5.911 5.403 -20.110 1.00 95.75 529 GLY A C 1
ATOM 4129 O O . GLY A 1 529 ? 5.583 5.701 -21.256 1.00 95.75 529 GLY A O 1
ATOM 4130 N N . LEU A 1 530 ? 6.947 4.606 -19.835 1.00 97.06 530 LEU A N 1
ATOM 4131 C CA . LEU A 1 530 ? 7.762 3.962 -20.861 1.00 97.06 530 LEU A CA 1
ATOM 4132 C C . LEU A 1 530 ? 8.174 2.548 -20.421 1.00 97.06 530 LEU A C 1
ATOM 4134 O O . LEU A 1 530 ? 8.637 2.351 -19.291 1.00 97.06 530 LEU A O 1
ATOM 4138 N N . VAL A 1 531 ? 8.002 1.574 -21.313 1.00 98.06 531 VAL A N 1
ATOM 4139 C CA . VAL A 1 531 ? 8.369 0.161 -21.126 1.00 98.06 531 VAL A CA 1
ATOM 4140 C C . VAL A 1 531 ? 9.107 -0.324 -22.370 1.00 98.06 531 VAL A C 1
ATOM 4142 O O . VAL A 1 531 ? 8.710 0.004 -23.484 1.00 98.06 531 VAL A O 1
ATOM 4145 N N . ILE A 1 532 ? 10.180 -1.086 -22.178 1.00 97.00 532 ILE A N 1
ATOM 4146 C CA . ILE A 1 532 ? 10.855 -1.840 -23.236 1.00 97.00 532 ILE A CA 1
ATOM 4147 C C . ILE A 1 532 ? 10.235 -3.225 -23.273 1.00 97.00 532 ILE A C 1
ATOM 4149 O O . ILE A 1 532 ? 10.115 -3.852 -22.220 1.00 97.00 532 ILE A O 1
ATOM 4153 N N . VAL A 1 533 ? 9.873 -3.696 -24.459 1.00 96.88 533 VAL A N 1
ATOM 4154 C CA . VAL A 1 533 ? 9.338 -5.042 -24.654 1.00 96.88 533 VAL A CA 1
ATOM 4155 C C . VAL A 1 533 ? 10.063 -5.767 -25.779 1.00 96.88 533 VAL A C 1
ATOM 4157 O O . VAL A 1 533 ? 10.622 -5.118 -26.667 1.00 96.88 533 VAL A O 1
ATOM 4160 N N . SER A 1 534 ? 10.045 -7.098 -25.733 1.00 95.75 534 SER A N 1
ATOM 4161 C CA . SER A 1 534 ? 10.341 -7.938 -26.896 1.00 95.75 534 SER A CA 1
ATOM 4162 C C . SER A 1 534 ? 9.068 -8.582 -27.436 1.00 95.75 534 SER A C 1
ATOM 4164 O O . SER A 1 534 ? 8.209 -9.001 -26.655 1.00 95.75 534 SER A O 1
ATOM 4166 N N . ILE A 1 535 ? 8.955 -8.622 -28.761 1.00 95.00 535 ILE A N 1
ATOM 4167 C CA . ILE A 1 535 ? 7.859 -9.243 -29.516 1.00 95.00 535 ILE A CA 1
ATOM 4168 C C . ILE A 1 535 ? 8.453 -10.095 -30.642 1.00 95.00 535 ILE A C 1
ATOM 4170 O O . ILE A 1 535 ? 9.575 -9.831 -31.086 1.00 95.00 535 ILE A O 1
ATOM 4174 N N . GLY A 1 536 ? 7.737 -11.129 -31.085 1.00 92.75 536 GLY A N 1
ATOM 4175 C CA . GLY A 1 536 ? 8.171 -11.911 -32.239 1.00 92.75 536 GLY A CA 1
ATOM 4176 C C . GLY A 1 536 ? 8.140 -11.088 -33.526 1.00 92.75 536 GLY A C 1
ATOM 4177 O O . GLY A 1 536 ? 7.423 -10.107 -33.634 1.00 92.75 536 GLY A O 1
ATOM 4178 N N . GLU A 1 537 ? 8.900 -11.496 -34.539 1.00 86.88 537 GLU A N 1
ATOM 4179 C CA . GLU A 1 537 ? 8.904 -10.817 -35.848 1.00 86.88 537 GLU A CA 1
ATOM 4180 C C . GLU A 1 537 ? 7.529 -10.787 -36.542 1.00 86.88 537 GLU A C 1
ATOM 4182 O O . GLU A 1 537 ? 7.259 -9.898 -37.346 1.00 86.88 537 GLU A O 1
ATOM 4187 N N . ARG A 1 538 ? 6.667 -11.767 -36.254 1.00 84.88 538 ARG A N 1
ATOM 4188 C CA . ARG A 1 538 ? 5.331 -11.904 -36.861 1.00 84.88 538 ARG A CA 1
ATOM 4189 C C . ARG A 1 538 ? 4.208 -11.285 -36.022 1.00 84.88 538 ARG A C 1
ATOM 4191 O O . ARG A 1 538 ? 3.063 -11.314 -36.469 1.00 84.88 538 ARG A O 1
ATOM 4198 N N . ASP A 1 539 ? 4.554 -10.798 -34.835 1.00 82.75 539 ASP A N 1
ATOM 4199 C CA . ASP A 1 539 ? 3.675 -10.255 -33.797 1.00 82.75 539 ASP A CA 1
ATOM 4200 C C . ASP A 1 539 ? 3.696 -8.719 -33.847 1.00 82.75 539 ASP A C 1
ATOM 4202 O O . ASP A 1 539 ? 2.614 -8.099 -33.712 1.00 82.75 539 ASP A O 1
#

Mean predicted aligned error: 7.22 Å

Foldseek 3Di:
DDLDLVVDDDDQVLLCVQVVHHDDPLQRLLLSLLVVLVCLLCVFFPLVVQAPPFALWDDPDQFKIKGKFKAFPQFSFGGDRFASQLLQLHGFQKWFDDPTMIMTMDMGGGLHAPPQPCPQQWWKKAWFDDPLSSVLSNQVSVDHRKDKHWATAQNQSVVVLVVCVLQKEWEFEDQASVCSNLNGHRRNTGMMMIGHPVCVVVSVVSCVVSVIDMDGGGTIHRQQWHWYDHPNHTPDTGGSVSSVSDPPPCPVLDADPPPPDPPPPDDDDDFDPDCVVVLVVLVVVLVPDDQPTMPPCPQPDRQKGARPPQNQKIKGFFSQQLLCPFPPLQSLLQRLLRRQLQCLLFQFQWAAKEKEWEFAASVDSNRSNSSVSSSNSNSVLCVLLNHNYHSYTYGYNDPPDGGMTMMIMTGHPDPPFGADLADEDPPWDKDKFDDQPLAPQSACSCCPVVVDHHSDDAGDDSNLSSVLSVVSNVCSVVVQFRGKFFQAHQGPSVSNCSRHVPYDPPDDDDDDDDDPDRPNSRRGPSHPNMMITTGHPVD

Secondary structure (DSSP, 8-state):
---SGGG----HHHHHHHHSSPPPHHHHHHHHHHHHHHHHT--STTGGGTS----SEEE-SSS-EEEEEEEETTBSS---TTHHHHHTT---SEEEE-SSEEEEEEEE---TT------S--EEEEEE--TTHHHHHHHHHTSSSEEEEEE-TT-HHHHHHHHHTTT-EEEEEESSGGGGGGGT-TT--EEEEEE-GGGHHHHHHHHHHHT--EEEEEEEESSSEEEEEETTEEEEEEEHHHHT---------PPP---------PPPPPPPS--HHHHHHHHHHHHTS--TTEES-TTEETTEEEETTEEEEEEE--S-GGGTTSSHHHHHHHHHHHHHHHHHHTTEEEEEEEEEEE-S-TTSHHHHHHHHHHHHHHHHHHHHTTPEEP--EEE---TT-SEEEEEEEEEES-TT---BSS--STT-EEEEEE------TT-HIIIIIS----S------HHHHHHHHHHHHHHHHTT-EEEEEE--TTHHHHHHHHHHTTPPTT--------SSS-HHHHHH---SSEEEEEE-TT-

Nearest PDB structures (foldseek):
  3viu-assembly1_A  TM=6.867E-01  e=3.572E-27  Thermus thermophilus HB8
  2hs0-assembly1_A  TM=5.581E-01  e=2.945E-19  Thermotoga maritima
  2hru-assembly1_A  TM=5.775E-01  e=7.694E-18  Thermotoga maritima
  2hry-assembly1_A  TM=5.728E-01  e=1.893E-17  Thermotoga maritima
  3d54-assembly2_E  TM=5.656E-01  e=4.401E-17  Thermotoga maritima

pLDDT: mean 87.73, std 10.94, range [46.06, 98.38]